Protein AF-0000000075451965 (afdb_homodimer)

Sequence (734 aa):
MNKDIKKIVLTGGPCAGKTTALVKVIDHFSSMGFKVFTIPEVPTLFLQAGMDYLTKNRNFFYEGEKATLEIQLALEDKFMKMAEQVNEPSVIVCDRGAMDISAYMDATMWEDITGLVGTSTQQLIGRYDAVLHLVSAADGAEEFYTTSSNAQRLEQKNEEGLRVARELDKRVVNAWSGHPHLRVINNHQDFDTKLNRVLMEISAVLGLPQPITEERKYIVEVTGSMPATIDSDITQTYLVADPDSEVRLRRRNWSNGKRVNVHTMKKTVEGNKQVETERQVSNALYDSLLSQADPYRHTITKKRRSFIWKGQYFELDTYLNQLQGLVILETKGITSTEDVNFPPFIKVVSDITGDRNYYNYNLALRKMNKDIKKIVLTGGPCAGKTTALVKVIDHFSSMGFKVFTIPEVPTLFLQAGMDYLTKNRNFFYEGEKATLEIQLALEDKFMKMAEQVNEPSVIVCDRGAMDISAYMDATMWEDITGLVGTSTQQLIGRYDAVLHLVSAADGAEEFYTTSSNAQRLEQKNEEGLRVARELDKRVVNAWSGHPHLRVINNHQDFDTKLNRVLMEISAVLGLPQPITEERKYIVEVTGSMPATIDSDITQTYLVADPDSEVRLRRRNWSNGKRVNVHTMKKTVEGNKQVETERQVSNALYDSLLSQADPYRHTITKKRRSFIWKGQYFELDTYLNQLQGLVILETKGITSTEDVNFPPFIKVVSDITGDRNYYNYNLALRK

pLDDT: mean 85.74, std 11.9, range [34.38, 97.62]

Nearest PDB structures (foldseek):
  2ccg-assembly1_B  TM=7.273E-01  e=4.193E-06  Staphylococcus aureus
  5xbh-assembly1_B  TM=6.567E-01  e=1.128E-05  Aquifex aeolicus VF5
  4mqb-assembly1_A  TM=6.350E-01  e=3.032E-05  Staphylococcus aureus subsp. aureus Mu50
  3v9p-assembly3_B-2  TM=5.663E-01  e=1.737E-04  Burkholderia thailandensis E264
  4e5u-assembly1_B  TM=6.532E-01  e=1.781E-03  Pseudomonas aeruginosa PAO1

InterPro domains:
  IPR027417 P-loop containing nucleoside triphosphate hydrolase [G3DSA:3.40.50.300] (5-172)
  IPR027417 P-loop containing nucleoside triphosphate hydrolase [SSF52540] (6-200)
  IPR033469 CYTH-like domain superfamily [SSF55154] (215-365)
  IPR038727 NadR/Ttd14, AAA domain [PF13521] (7-190)
  IPR053227 TRPL channel trafficking regulator [PTHR34932] (2-366)

Solvent-accessible surface area (backbone atoms only — not comparable to full-atom values): 38817 Å² total; per-residue (Å²): 127,86,75,78,65,45,35,35,27,47,36,58,23,65,63,32,52,59,59,33,43,50,52,51,50,46,54,54,42,41,48,73,57,33,45,56,32,41,46,72,44,47,67,61,54,40,37,74,22,54,52,55,92,79,52,85,49,61,64,30,38,50,45,46,52,44,39,41,49,52,49,45,52,48,53,54,52,44,50,51,58,30,49,71,51,48,88,50,59,30,38,36,37,24,43,38,53,74,51,50,61,50,47,78,52,55,71,68,59,43,53,52,43,31,52,74,74,71,53,44,72,71,57,58,53,65,70,43,72,31,36,38,33,28,41,20,20,52,54,83,33,53,89,71,48,61,39,63,60,37,48,86,81,67,24,46,86,41,75,65,12,38,49,49,36,42,51,49,25,50,36,36,54,56,54,43,67,83,37,92,47,57,41,78,43,57,64,47,101,39,67,66,58,36,46,43,49,52,51,34,53,51,27,52,75,70,70,40,86,69,47,73,50,45,77,43,35,26,36,42,44,78,75,55,83,72,74,86,56,43,50,31,44,38,40,38,37,45,32,51,44,38,93,54,35,47,32,37,39,35,40,39,36,35,81,87,70,52,67,49,37,34,43,35,40,37,34,56,45,85,90,76,39,75,46,77,47,40,38,78,48,52,55,52,54,52,51,60,55,53,53,22,47,26,87,61,40,46,71,44,40,32,39,37,38,20,38,71,50,96,90,36,43,36,38,36,36,41,34,38,76,98,45,51,86,46,29,39,37,33,40,45,28,35,47,91,84,51,78,83,75,73,54,89,36,50,43,80,74,43,81,44,59,88,43,64,73,72,33,65,78,53,61,21,48,61,128,126,86,75,78,65,45,35,36,28,47,36,59,23,64,62,30,52,58,59,34,43,50,53,51,50,47,55,54,43,41,48,71,56,33,45,56,32,40,45,71,44,48,66,59,54,40,36,74,21,54,51,55,90,79,53,86,49,63,64,31,37,48,46,47,53,43,40,40,51,52,50,48,52,48,51,53,53,44,51,51,57,30,49,70,50,48,90,50,58,32,38,37,38,25,43,39,50,73,50,51,60,49,47,75,50,55,71,68,59,44,52,51,43,31,51,74,74,69,52,43,71,71,59,58,52,66,70,44,69,32,37,38,34,27,42,19,19,52,55,84,33,54,89,70,48,59,40,63,61,35,48,87,82,68,23,46,85,41,75,64,12,38,50,45,37,41,52,48,26,51,37,36,56,56,54,44,65,84,36,93,48,56,41,78,45,59,63,46,102,38,67,67,57,37,46,45,50,52,54,36,53,51,26,52,76,69,67,41,88,65,51,69,64,40,76,43,36,26,36,43,44,79,76,55,83,72,74,86,57,42,50,31,42,38,41,38,38,47,32,52,45,38,93,56,35,48,34,36,40,36,39,38,37,36,81,85,69,51,66,49,38,35,44,36,40,36,35,56,44,87,91,76,38,76,47,75,46,38,38,77,48,52,55,52,56,52,50,59,55,54,53,22,47,25,87,61,40,45,71,45,41,32,38,35,39,20,37,73,51,96,90,36,42,38,39,35,35,41,34,38,77,96,44,53,86,46,29,38,38,32,40,45,30,35,48,91,84,52,78,81,74,74,54,89,34,49,44,80,74,44,81,44,56,89,43,64,74,71,32,66,78,52,60,20,47,60,128

Secondary structure (DSSP, 8-state):
-----EEEEEEESTTSSHHHHHHHHHHHHHTTT-EEEEE--HHHHHHHTT--TT-S-HHHHHHHHHHHHHHHHHHHHHHHHHHTT-SS-EEEEEES-GGGGGGGS-HHHHHHHHHHHT--HHHHHTT-SEEEEEPPTTTT-GGG---TTTGGGT--SSHHHHHHHHHHHHHHHHHTTT-TTEEEE---SSHHHHHHHHHHHHHHHHT------EEEEEEEEE-S---S-EEEEEEEEEE---TTEEEEEEEEEETTS-EEEEEEEEEEEGGGEEEEEEEE--HHHHHHHGGGB-TTBPPEEEEEEEEEETTEEEEEEEE-GGGTT-EEEEEEEE-TTSPP---TTEEEEEE-TT-GGGSHHHHTB--/-----EEEEEEESTTSSHHHHHHHHHHHHHTTT-EEEEE--HHHHHHHTT--TT-S-HHHHHHHHHHHHHHHHHHHHHHHHHHTT-SS-EEEEEES-HHHHHTTS-HHHHHHHHHHHT--HHHHHTT-SEEEEEPPTTTT-GGG---TTTGGGT--SSHHHHHHHHHHHHHHHHHTTT-TTEEEE---SSHHHHHHHHHHHHHHHHT------EEEEEEEEE-S---S-EEEEEEEEEE---TTEEEEEEEEEETTS-EEEEEEEEEEEGGGEEEEEEEE--HHHHHHHGGGB-TTBPPEEEEEEEEEETTEEEEEEEE-GGGTT-EEEEEEEE-TTSPP---TTEEEEEE-TT-GGGSHHHHTB--

Organism: Prevotella dentalis (strain ATCC 49559 / DSM 3688 / JCM 13448 / NCTC 12043 / ES 2772) (NCBI:txid908937)

Structure (mmCIF, N/CA/C/O backbone):
data_AF-0000000075451965-model_v1
#
loop_
_entity.id
_entity.type
_entity.pdbx_description
1 polymer 'NadR/Ttd14 AAA domain-containing protein'
#
loop_
_atom_site.group_PDB
_atom_site.id
_atom_site.type_symbol
_atom_site.label_atom_id
_atom_site.label_alt_id
_atom_site.label_comp_id
_atom_site.label_asym_id
_atom_site.label_entity_id
_atom_site.label_seq_id
_atom_site.pdbx_PDB_ins_code
_atom_site.Cartn_x
_atom_site.Cartn_y
_atom_site.Cartn_z
_atom_site.occupancy
_atom_site.B_iso_or_equiv
_atom_site.auth_seq_id
_atom_site.auth_comp_id
_atom_site.auth_asym_id
_atom_site.auth_atom_id
_atom_site.pdbx_PDB_model_num
ATOM 1 N N . MET A 1 1 ? 13.492 -32.5 8.336 1 34.38 1 MET A N 1
ATOM 2 C CA . MET A 1 1 ? 13.836 -32.406 6.922 1 34.38 1 MET A CA 1
ATOM 3 C C . MET A 1 1 ? 14.148 -30.969 6.527 1 34.38 1 MET A C 1
ATOM 5 O O . MET A 1 1 ? 13.383 -30.062 6.836 1 34.38 1 MET A O 1
ATOM 9 N N . ASN A 1 2 ? 15.344 -30.562 6.496 1 42.94 2 ASN A N 1
ATOM 10 C CA . ASN A 1 2 ? 15.922 -29.25 6.227 1 42.94 2 ASN A CA 1
ATOM 11 C C . ASN A 1 2 ? 15.195 -28.547 5.086 1 42.94 2 ASN A C 1
ATOM 13 O O . ASN A 1 2 ? 15.32 -28.938 3.924 1 42.94 2 ASN A O 1
ATOM 17 N N . LYS A 1 3 ? 13.945 -28.109 5.262 1 62.62 3 LYS A N 1
ATOM 18 C CA . LYS A 1 3 ? 13.102 -27.547 4.215 1 62.62 3 LYS A CA 1
ATOM 19 C C . LYS A 1 3 ? 13.859 -26.484 3.412 1 62.62 3 LYS A C 1
ATOM 21 O O . LYS A 1 3 ? 14.547 -25.641 3.984 1 62.62 3 LYS A O 1
ATOM 26 N N . ASP A 1 4 ? 14.406 -26.859 2.17 1 80.94 4 ASP A N 1
ATOM 27 C CA . ASP A 1 4 ? 15.188 -26 1.291 1 80.94 4 ASP A CA 1
ATOM 28 C C . ASP A 1 4 ? 14.406 -24.75 0.906 1 80.94 4 ASP A C 1
ATOM 30 O O . ASP A 1 4 ? 13.617 -24.781 -0.041 1 80.94 4 ASP A O 1
ATOM 34 N N . ILE A 1 5 ? 14.438 -23.766 1.801 1 93.44 5 ILE A N 1
ATOM 35 C CA . ILE A 1 5 ? 13.836 -22.469 1.539 1 93.44 5 ILE A CA 1
ATOM 36 C C . ILE A 1 5 ? 14.758 -21.641 0.639 1 93.44 5 ILE A C 1
ATOM 38 O O . ILE A 1 5 ? 15.953 -21.516 0.915 1 93.44 5 ILE A O 1
ATOM 42 N N . LYS A 1 6 ? 14.258 -21.281 -0.49 1 95.12 6 LYS A N 1
ATOM 43 C CA . LYS A 1 6 ? 15.047 -20.469 -1.418 1 95.12 6 LYS A CA 1
ATOM 44 C C . LYS A 1 6 ? 14.695 -18.984 -1.286 1 95.12 6 LYS A C 1
ATOM 46 O O . LYS A 1 6 ? 13.539 -18.641 -1.051 1 95.12 6 LYS A O 1
ATOM 51 N N . LYS A 1 7 ? 15.656 -18.266 -1.329 1 96.44 7 LYS A N 1
ATOM 52 C CA . LYS A 1 7 ? 15.5 -16.812 -1.311 1 96.44 7 LYS A CA 1
ATOM 53 C C . LYS A 1 7 ? 15.953 -16.188 -2.629 1 96.44 7 LYS A C 1
ATOM 55 O O . LYS A 1 7 ? 17.109 -16.359 -3.031 1 96.44 7 LYS A O 1
ATOM 60 N N . ILE A 1 8 ? 15.078 -15.375 -3.287 1 97.06 8 ILE A N 1
ATOM 61 C CA . ILE A 1 8 ? 15.32 -14.844 -4.621 1 97.06 8 ILE A CA 1
ATOM 62 C C . ILE A 1 8 ? 15.078 -13.336 -4.625 1 97.06 8 ILE A C 1
ATOM 64 O O . ILE A 1 8 ? 14.125 -12.852 -4.008 1 97.06 8 ILE A O 1
ATOM 68 N N . VAL A 1 9 ? 15.93 -12.586 -5.305 1 96.5 9 VAL A N 1
ATOM 69 C CA . VAL A 1 9 ? 15.758 -11.148 -5.461 1 96.5 9 VAL A CA 1
ATOM 70 C C . VAL A 1 9 ? 15.227 -10.836 -6.859 1 96.5 9 VAL A C 1
ATOM 72 O O . VAL A 1 9 ? 15.75 -11.344 -7.855 1 96.5 9 VAL A O 1
ATOM 75 N N . LEU A 1 10 ? 14.18 -10.164 -6.871 1 95.38 10 LEU A N 1
ATOM 76 C CA . LEU A 1 10 ? 13.719 -9.547 -8.102 1 95.38 10 LEU A CA 1
ATOM 77 C C . LEU A 1 10 ? 14.078 -8.062 -8.141 1 95.38 10 LEU A C 1
ATOM 79 O O . LEU A 1 10 ? 13.547 -7.273 -7.355 1 95.38 10 LEU A O 1
ATOM 83 N N . THR A 1 11 ? 15.031 -7.703 -8.945 1 93.5 11 THR A N 1
ATOM 84 C CA . THR A 1 11 ? 15.523 -6.332 -8.992 1 93.5 11 THR A CA 1
ATOM 85 C C . THR A 1 11 ? 15.477 -5.789 -10.414 1 93.5 11 THR A C 1
ATOM 87 O O . THR A 1 11 ? 15.031 -6.48 -11.336 1 93.5 11 THR A O 1
ATOM 90 N N . GLY A 1 12 ? 15.773 -4.469 -10.609 1 87.94 12 GLY A N 1
ATOM 91 C CA . GLY A 1 12 ? 15.719 -3.785 -11.891 1 87.94 12 GLY A CA 1
ATOM 92 C C . GLY A 1 12 ? 15.57 -2.281 -11.758 1 87.94 12 GLY A C 1
ATOM 93 O O . GLY A 1 12 ? 15.281 -1.774 -10.672 1 87.94 12 GLY A O 1
ATOM 94 N N . GLY A 1 13 ? 15.836 -1.641 -12.844 1 79.25 13 GLY A N 1
ATOM 95 C CA . GLY A 1 13 ? 15.68 -0.195 -12.867 1 79.25 13 GLY A CA 1
ATOM 96 C C . GLY A 1 13 ? 14.227 0.25 -12.852 1 79.25 13 GLY A C 1
ATOM 97 O O . GLY A 1 13 ? 13.328 -0.563 -12.641 1 79.25 13 GLY A O 1
ATOM 98 N N . PRO A 1 14 ? 14.008 1.551 -12.969 1 76.81 14 PRO A N 1
ATOM 99 C CA . PRO A 1 14 ? 12.641 2.09 -13.016 1 76.81 14 PRO A CA 1
ATOM 100 C C . PRO A 1 14 ? 11.82 1.53 -14.172 1 76.81 14 PRO A C 1
ATOM 102 O O . PRO A 1 14 ? 12.352 1.343 -15.273 1 76.81 14 PRO A O 1
ATOM 105 N N . CYS A 1 15 ? 10.555 1.14 -13.898 1 76.5 15 CYS A N 1
ATOM 106 C CA . CYS A 1 15 ? 9.594 0.706 -14.906 1 76.5 15 CYS A CA 1
ATOM 107 C C . CYS A 1 15 ? 10.039 -0.599 -15.555 1 76.5 15 CYS A C 1
ATOM 109 O O . CYS A 1 15 ? 9.875 -0.786 -16.766 1 76.5 15 CYS A O 1
ATOM 111 N N . ALA A 1 16 ? 10.727 -1.444 -14.828 1 79 16 ALA A N 1
ATOM 112 C CA . ALA A 1 16 ? 11.211 -2.715 -15.359 1 79 16 ALA A CA 1
ATOM 113 C C . ALA A 1 16 ? 10.125 -3.781 -15.32 1 79 16 ALA A C 1
ATOM 115 O O . ALA A 1 16 ? 10.273 -4.855 -15.906 1 79 16 ALA A O 1
ATOM 116 N N . GLY A 1 17 ? 8.992 -3.502 -14.648 1 84.38 17 GLY A N 1
ATOM 117 C CA . GLY A 1 17 ? 7.91 -4.465 -14.555 1 84.38 17 GLY A CA 1
ATOM 118 C C . GLY A 1 17 ? 8.031 -5.383 -13.352 1 84.38 17 GLY A C 1
ATOM 119 O O . GLY A 1 17 ? 7.434 -6.461 -13.328 1 84.38 17 GLY A O 1
ATOM 120 N N . LYS A 1 18 ? 8.758 -5.043 -12.359 1 87.44 18 LYS A N 1
ATOM 121 C CA . LYS A 1 18 ? 9.039 -5.859 -11.18 1 87.44 18 LYS A CA 1
ATOM 122 C C . LYS A 1 18 ? 7.754 -6.191 -10.422 1 87.44 18 LYS A C 1
ATOM 124 O O . LYS A 1 18 ? 7.539 -7.34 -10.031 1 87.44 18 LYS A O 1
ATOM 129 N N . THR A 1 19 ? 6.969 -5.172 -10.164 1 86.5 19 THR A N 1
ATOM 130 C CA . THR A 1 19 ? 5.758 -5.363 -9.367 1 86.5 19 THR A CA 1
ATOM 131 C C . THR A 1 19 ? 4.809 -6.34 -10.055 1 86.5 19 THR A C 1
ATOM 133 O O . THR A 1 19 ? 4.191 -7.18 -9.398 1 86.5 19 THR A O 1
ATOM 136 N N . THR A 1 20 ? 4.68 -6.211 -11.359 1 87.75 20 THR A N 1
ATOM 137 C CA . THR A 1 20 ? 3.867 -7.152 -12.117 1 87.75 20 THR A CA 1
ATOM 138 C C . THR A 1 20 ? 4.453 -8.555 -12.039 1 87.75 20 THR A C 1
ATOM 140 O O . THR A 1 20 ? 3.717 -9.531 -11.859 1 87.75 20 THR A O 1
ATOM 143 N N . ALA A 1 21 ? 5.734 -8.609 -12.211 1 90.31 21 ALA A N 1
ATOM 144 C CA . ALA A 1 21 ? 6.418 -9.898 -12.117 1 90.31 21 ALA A CA 1
ATOM 145 C C . ALA A 1 21 ? 6.164 -10.555 -10.766 1 90.31 21 ALA A C 1
ATOM 147 O O . ALA A 1 21 ? 5.918 -11.758 -10.688 1 90.31 21 ALA A O 1
ATOM 148 N N . LEU A 1 22 ? 6.176 -9.773 -9.75 1 92.44 22 LEU A N 1
ATOM 149 C CA . LEU A 1 22 ? 5.98 -10.281 -8.398 1 92.44 22 LEU A CA 1
ATOM 150 C C . LEU A 1 22 ? 4.594 -10.898 -8.242 1 92.44 22 LEU A C 1
ATOM 152 O O . LEU A 1 22 ? 4.441 -11.961 -7.625 1 92.44 22 LEU A O 1
ATOM 156 N N . VAL A 1 23 ? 3.619 -10.281 -8.766 1 90.75 23 VAL A N 1
ATOM 157 C CA . VAL A 1 23 ? 2.254 -10.789 -8.703 1 90.75 23 VAL A CA 1
ATOM 158 C C . VAL A 1 23 ? 2.18 -12.148 -9.406 1 90.75 23 VAL A C 1
ATOM 160 O O . VAL A 1 23 ? 1.584 -13.094 -8.883 1 90.75 23 VAL A O 1
ATOM 163 N N . LYS A 1 24 ? 2.744 -12.219 -10.562 1 90.5 24 LYS A N 1
ATOM 164 C CA . LYS A 1 24 ? 2.736 -13.461 -11.328 1 90.5 24 LYS A CA 1
ATOM 165 C C . LYS A 1 24 ? 3.467 -14.57 -10.57 1 90.5 24 LYS A C 1
ATOM 167 O O . LYS A 1 24 ? 3.055 -15.734 -10.617 1 90.5 24 LYS A O 1
ATOM 172 N N . VAL A 1 25 ? 4.566 -14.188 -9.984 1 92 25 VAL A N 1
ATOM 173 C CA . VAL A 1 25 ? 5.344 -15.141 -9.195 1 92 25 VAL A CA 1
ATOM 174 C C . VAL A 1 25 ? 4.48 -15.695 -8.062 1 92 25 VAL A C 1
ATOM 176 O O . VAL A 1 25 ? 4.43 -16.906 -7.852 1 92 25 VAL A O 1
ATOM 179 N N . ILE A 1 26 ? 3.812 -14.844 -7.336 1 91.75 26 ILE A N 1
ATOM 180 C CA . ILE A 1 26 ? 2.955 -15.258 -6.23 1 91.75 26 ILE A CA 1
ATOM 181 C C . ILE A 1 26 ? 1.875 -16.203 -6.742 1 91.75 26 ILE A C 1
ATOM 183 O O . ILE A 1 26 ? 1.692 -17.297 -6.203 1 91.75 26 ILE A O 1
ATOM 187 N N . ASP A 1 27 ? 1.244 -15.836 -7.797 1 88.5 27 ASP A N 1
ATOM 188 C CA . ASP A 1 27 ? 0.144 -16.625 -8.352 1 88.5 27 ASP A CA 1
ATOM 189 C C . ASP A 1 27 ? 0.622 -18 -8.797 1 88.5 27 ASP A C 1
ATOM 191 O O . ASP A 1 27 ? 0.005 -19.016 -8.461 1 88.5 27 ASP A O 1
ATOM 195 N N . HIS A 1 28 ? 1.66 -18.016 -9.508 1 87.94 28 HIS A N 1
ATOM 196 C CA . HIS A 1 28 ? 2.168 -19.25 -10.125 1 87.94 28 HIS A CA 1
ATOM 197 C C . HIS A 1 28 ? 2.637 -20.234 -9.07 1 87.94 28 HIS A C 1
ATOM 199 O O . HIS A 1 28 ? 2.182 -21.391 -9.047 1 87.94 28 HIS A O 1
ATOM 205 N N . PHE A 1 29 ? 3.428 -19.859 -8.211 1 89.88 29 PHE A N 1
ATOM 206 C CA . PHE A 1 29 ? 4.055 -20.797 -7.297 1 89.88 29 PHE A CA 1
ATOM 207 C C . PHE A 1 29 ? 3.119 -21.141 -6.148 1 89.88 29 PHE A C 1
ATOM 209 O O . PHE A 1 29 ? 3.162 -22.25 -5.617 1 89.88 29 PHE A O 1
ATOM 216 N N . SER A 1 30 ? 2.297 -20.141 -5.734 1 88.81 30 SER A N 1
ATOM 217 C CA . SER A 1 30 ? 1.262 -20.516 -4.781 1 88.81 30 SER A CA 1
ATOM 218 C C . SER A 1 30 ? 0.349 -21.594 -5.352 1 88.81 30 SER A C 1
ATOM 220 O O . SER A 1 30 ? -0.082 -22.5 -4.629 1 88.81 30 SER A O 1
ATOM 222 N N . SER A 1 31 ? 0.056 -21.531 -6.633 1 85.5 31 SER A N 1
ATOM 223 C CA . SER A 1 31 ? -0.784 -22.516 -7.305 1 85.5 31 SER A CA 1
ATOM 224 C C . SER A 1 31 ? -0.086 -23.875 -7.395 1 85.5 31 SER A C 1
ATOM 226 O O . SER A 1 31 ? -0.725 -24.891 -7.672 1 85.5 31 SER A O 1
ATOM 228 N N . MET A 1 32 ? 1.221 -23.938 -7.148 1 84.12 32 MET A N 1
ATOM 229 C CA . MET A 1 32 ? 1.993 -25.172 -7.164 1 84.12 32 MET A CA 1
ATOM 230 C C . MET A 1 32 ? 2.176 -25.719 -5.75 1 84.12 32 MET A C 1
ATOM 232 O O . MET A 1 32 ? 2.896 -26.688 -5.543 1 84.12 32 MET A O 1
ATOM 236 N N . GLY A 1 33 ? 1.602 -25 -4.754 1 86.19 33 GLY A N 1
ATOM 237 C CA . GLY A 1 33 ? 1.624 -25.5 -3.389 1 86.19 33 GLY A CA 1
ATOM 238 C C . GLY A 1 33 ? 2.717 -24.875 -2.541 1 86.19 33 GLY A C 1
ATOM 239 O O . GLY A 1 33 ? 2.896 -25.25 -1.38 1 86.19 33 GLY A O 1
ATOM 240 N N . PHE A 1 34 ? 3.445 -23.922 -3.113 1 90.12 34 PHE A N 1
ATOM 241 C CA . PHE A 1 34 ? 4.477 -23.25 -2.334 1 90.12 34 PHE A CA 1
ATOM 242 C C . PHE A 1 34 ? 3.861 -22.203 -1.416 1 90.12 34 PHE A C 1
ATOM 244 O O . PHE A 1 34 ? 2.887 -21.547 -1.783 1 90.12 34 PHE A O 1
ATOM 251 N N . LYS A 1 35 ? 4.441 -22.094 -0.244 1 92.81 35 LYS A N 1
ATOM 252 C CA . LYS A 1 35 ? 4.258 -20.859 0.513 1 92.81 35 LYS A CA 1
ATOM 253 C C . LYS A 1 35 ? 5.172 -19.766 -0.006 1 92.81 35 LYS A C 1
ATOM 255 O O . LYS A 1 35 ? 6.398 -19.875 0.073 1 92.81 35 LYS A O 1
ATOM 260 N N . VAL A 1 36 ? 4.566 -18.766 -0.551 1 94 36 VAL A N 1
ATOM 261 C CA . VAL A 1 36 ? 5.355 -17.688 -1.131 1 94 36 VAL A CA 1
ATOM 262 C C . VAL A 1 36 ? 5.328 -16.469 -0.204 1 94 36 VAL A C 1
ATOM 264 O O . VAL A 1 36 ? 4.254 -15.938 0.095 1 94 36 VAL A O 1
ATOM 267 N N . PHE A 1 37 ? 6.504 -16.062 0.302 1 95.75 37 PHE A N 1
ATOM 268 C CA . PHE A 1 37 ? 6.664 -14.812 1.021 1 95.75 37 PHE A CA 1
ATOM 269 C C . PHE A 1 37 ? 7.238 -13.734 0.108 1 95.75 37 PHE A C 1
ATOM 271 O O . PHE A 1 37 ? 8.125 -14.008 -0.701 1 95.75 37 PHE A O 1
ATOM 278 N N . THR A 1 38 ? 6.738 -12.57 0.254 1 95.38 38 THR A N 1
ATOM 279 C CA . THR A 1 38 ? 7.242 -11.461 -0.544 1 95.38 38 THR A CA 1
ATOM 280 C C . THR A 1 38 ? 7.684 -10.305 0.353 1 95.38 38 THR A C 1
ATOM 282 O O . THR A 1 38 ? 6.855 -9.688 1.026 1 95.38 38 THR A O 1
ATOM 285 N N . ILE A 1 39 ? 8.938 -10.062 0.362 1 96 39 ILE A N 1
ATOM 286 C CA . ILE A 1 39 ? 9.453 -8.914 1.105 1 96 39 ILE A CA 1
ATOM 287 C C . ILE A 1 39 ? 9.266 -7.641 0.282 1 96 39 ILE A C 1
ATOM 289 O O . ILE A 1 39 ? 9.75 -7.551 -0.848 1 96 39 ILE A O 1
ATOM 293 N N . PRO A 1 40 ? 8.594 -6.664 0.834 1 94 40 PRO A N 1
ATOM 294 C CA . PRO A 1 40 ? 8.359 -5.441 0.063 1 94 40 PRO A CA 1
ATOM 295 C C . PRO A 1 40 ? 9.625 -4.613 -0.131 1 94 40 PRO A C 1
ATOM 297 O O . PRO A 1 40 ? 10.617 -4.824 0.575 1 94 40 PRO A O 1
ATOM 300 N N . GLU A 1 41 ? 9.477 -3.688 -1.104 1 92.75 41 GLU A N 1
ATOM 301 C CA . GLU A 1 41 ? 10.57 -2.748 -1.336 1 92.75 41 GLU A CA 1
ATOM 302 C C . GLU A 1 41 ? 10.734 -1.788 -0.16 1 92.75 41 GLU A C 1
ATOM 304 O O . GLU A 1 41 ? 9.906 -0.896 0.039 1 92.75 41 GLU A O 1
ATOM 309 N N . VAL A 1 42 ? 11.82 -1.899 0.541 1 94.81 42 VAL A N 1
ATOM 310 C CA . VAL A 1 42 ? 12.008 -1.178 1.796 1 94.81 42 VAL A CA 1
ATOM 311 C C . VAL A 1 42 ? 12.195 0.311 1.514 1 94.81 42 VAL A C 1
ATOM 313 O O . VAL A 1 42 ? 11.594 1.155 2.188 1 94.81 42 VAL A O 1
ATOM 316 N N . PRO A 1 43 ? 12.953 0.693 0.478 1 91.88 43 PRO A N 1
ATOM 317 C CA . PRO A 1 43 ? 13.07 2.125 0.196 1 91.88 43 PRO A CA 1
ATOM 318 C C . PRO A 1 43 ? 11.719 2.795 -0.051 1 91.88 43 PRO A C 1
ATOM 320 O O . PRO A 1 43 ? 11.508 3.932 0.373 1 91.88 43 PRO A O 1
ATOM 323 N N . THR A 1 44 ? 10.844 2.102 -0.743 1 88.88 44 THR A N 1
ATOM 324 C CA . THR A 1 44 ? 9.508 2.643 -0.98 1 88.88 44 THR A CA 1
ATOM 325 C C . THR A 1 44 ? 8.742 2.787 0.331 1 88.88 44 THR A C 1
ATOM 327 O O . THR A 1 44 ? 8.055 3.785 0.547 1 88.88 44 THR A O 1
ATOM 330 N N . LEU A 1 45 ? 8.867 1.797 1.123 1 92.62 45 LEU A N 1
ATOM 331 C CA . LEU A 1 45 ? 8.266 1.857 2.451 1 92.62 45 LEU A CA 1
ATOM 332 C C . LEU A 1 45 ? 8.766 3.078 3.219 1 92.62 45 LEU A C 1
ATOM 334 O O . LEU A 1 45 ? 7.965 3.809 3.812 1 92.62 45 LEU A O 1
ATOM 338 N N . PHE A 1 46 ? 10.023 3.34 3.193 1 93.81 46 PHE A N 1
ATOM 339 C CA . PHE A 1 46 ? 10.625 4.461 3.908 1 93.81 46 PHE A CA 1
ATOM 340 C C . PHE A 1 46 ? 10.188 5.789 3.305 1 93.81 46 PHE A C 1
ATOM 342 O O . PHE A 1 46 ? 9.93 6.75 4.031 1 93.81 46 PHE A O 1
ATOM 349 N N . LEU A 1 47 ? 10.094 5.789 2.006 1 89.62 47 LEU A N 1
ATOM 350 C CA . LEU A 1 47 ? 9.633 6.996 1.33 1 89.62 47 LEU A CA 1
ATOM 351 C C . LEU A 1 47 ? 8.227 7.375 1.789 1 89.62 47 LEU A C 1
ATOM 353 O O . LEU A 1 47 ? 7.965 8.539 2.1 1 89.62 47 LEU A O 1
ATOM 357 N N . GLN A 1 48 ? 7.426 6.441 1.858 1 87.62 48 GLN A N 1
ATOM 358 C CA . GLN A 1 48 ? 6.043 6.672 2.273 1 87.62 48 GLN A CA 1
ATOM 359 C C . GLN A 1 48 ? 5.973 7.074 3.744 1 87.62 48 GLN A C 1
ATOM 361 O O . GLN A 1 48 ? 5.055 7.785 4.152 1 87.62 48 GLN A O 1
ATOM 366 N N . ALA A 1 49 ? 6.977 6.66 4.441 1 92.44 49 ALA A N 1
ATOM 367 C CA . ALA A 1 49 ? 7.008 6.922 5.879 1 92.44 49 ALA A CA 1
ATOM 368 C C . ALA A 1 49 ? 7.641 8.273 6.176 1 92.44 49 ALA A C 1
ATOM 370 O O . ALA A 1 49 ? 7.734 8.688 7.336 1 92.44 49 ALA A O 1
ATOM 371 N N . GLY A 1 50 ? 8.188 9.008 5.145 1 90.06 50 GLY A N 1
ATOM 372 C CA . GLY A 1 50 ? 8.688 10.359 5.363 1 90.06 50 GLY A CA 1
ATOM 373 C C . GLY A 1 50 ? 10.164 10.508 5.035 1 90.06 50 GLY A C 1
ATOM 374 O O . GLY A 1 50 ? 10.727 11.586 5.18 1 90.06 50 GLY A O 1
ATOM 375 N N . MET A 1 51 ? 10.781 9.398 4.582 1 91.38 51 MET A N 1
ATOM 376 C CA . MET A 1 51 ? 12.164 9.484 4.141 1 91.38 51 MET A CA 1
ATOM 377 C C . MET A 1 51 ? 12.273 10.273 2.838 1 91.38 51 MET A C 1
ATOM 379 O O . MET A 1 51 ? 11.398 10.188 1.979 1 91.38 51 MET A O 1
ATOM 383 N N . ASP A 1 52 ? 13.328 11.062 2.766 1 88.19 52 ASP A N 1
ATOM 384 C CA . ASP A 1 52 ? 13.672 11.805 1.555 1 88.19 52 ASP A CA 1
ATOM 385 C C . ASP A 1 52 ? 15.094 11.469 1.098 1 88.19 52 ASP A C 1
ATOM 387 O O . ASP A 1 52 ? 16.062 12.008 1.636 1 88.19 52 ASP A O 1
ATOM 391 N N . TYR A 1 53 ? 15.18 10.742 0.025 1 86.12 53 TYR A N 1
ATOM 392 C CA . TYR A 1 53 ? 16.484 10.289 -0.438 1 86.12 53 TYR A CA 1
ATOM 393 C C . TYR A 1 53 ? 17.172 11.359 -1.288 1 86.12 53 TYR A C 1
ATOM 395 O O . TYR A 1 53 ? 18.328 11.203 -1.685 1 86.12 53 TYR A O 1
ATOM 403 N N . LEU A 1 54 ? 16.5 12.391 -1.535 1 81.06 54 LEU A N 1
ATOM 404 C CA . LEU A 1 54 ? 17.078 13.492 -2.297 1 81.06 54 LEU A CA 1
ATOM 405 C C . LEU A 1 54 ? 17.5 14.633 -1.372 1 81.06 54 LEU A C 1
ATOM 407 O O . LEU A 1 54 ? 17.891 15.703 -1.838 1 81.06 54 LEU A O 1
ATOM 411 N N . THR A 1 55 ? 17.453 14.414 -0.164 1 86.44 55 THR A N 1
ATOM 412 C CA . THR A 1 55 ? 17.766 15.43 0.833 1 86.44 55 THR A CA 1
ATOM 413 C C . THR A 1 55 ? 19.219 15.898 0.673 1 86.44 55 THR A C 1
ATOM 415 O O . THR A 1 55 ? 20.078 15.125 0.268 1 86.44 55 THR A O 1
ATOM 418 N N . LYS A 1 56 ? 19.406 17.172 0.968 1 86.94 56 LYS A N 1
ATOM 419 C CA . LYS A 1 56 ? 20.766 17.734 0.994 1 86.94 56 LYS A CA 1
ATOM 420 C C . LYS A 1 56 ? 21.406 17.531 2.359 1 86.94 56 LYS A C 1
ATOM 422 O O . LYS A 1 56 ? 22.609 17.781 2.525 1 86.94 56 LYS A O 1
ATOM 427 N N . ASN A 1 57 ? 20.609 17.141 3.309 1 91.31 57 ASN A N 1
ATOM 428 C CA . ASN A 1 57 ? 21.125 16.828 4.641 1 91.31 57 ASN A CA 1
ATOM 429 C C . ASN A 1 57 ? 21.875 15.5 4.648 1 91.31 57 ASN A C 1
ATOM 431 O O . ASN A 1 57 ? 21.25 14.43 4.676 1 91.31 57 ASN A O 1
ATOM 435 N N . ARG A 1 58 ? 23.156 15.516 4.707 1 89.06 58 ARG A N 1
ATOM 436 C CA . ARG A 1 58 ? 24.016 14.336 4.578 1 89.06 58 ARG A CA 1
ATOM 437 C C . ARG A 1 58 ? 23.75 13.352 5.715 1 89.06 58 ARG A C 1
ATOM 439 O O . ARG A 1 58 ? 23.703 12.141 5.496 1 89.06 58 ARG A O 1
ATOM 446 N N . ASN A 1 59 ? 23.609 13.93 6.91 1 92.69 59 ASN A N 1
ATOM 447 C CA . ASN A 1 59 ? 23.391 13.055 8.062 1 92.69 59 ASN A CA 1
ATOM 448 C C . ASN A 1 59 ? 22.062 12.328 7.961 1 92.69 59 ASN A C 1
ATOM 450 O O . ASN A 1 59 ? 21.969 11.141 8.273 1 92.69 59 ASN A O 1
ATOM 454 N N . PHE A 1 60 ? 21.062 13.133 7.547 1 93.38 60 PHE A N 1
ATOM 455 C CA . PHE A 1 60 ? 19.75 12.523 7.363 1 93.38 60 PHE A CA 1
ATOM 456 C C . PHE A 1 60 ? 19.797 11.453 6.281 1 93.38 60 PHE A C 1
ATOM 458 O O . PHE A 1 60 ? 19.25 10.367 6.449 1 93.38 60 PHE A O 1
ATOM 465 N N . PHE A 1 61 ? 20.469 11.742 5.25 1 92 61 PHE A N 1
ATOM 466 C CA . PHE A 1 61 ? 20.625 10.789 4.156 1 92 61 PHE A CA 1
ATOM 467 C C . PHE A 1 61 ? 21.344 9.531 4.629 1 92 61 PHE A C 1
ATOM 469 O O . PHE A 1 61 ? 20.891 8.414 4.355 1 92 61 PHE A O 1
ATOM 476 N N . TYR A 1 62 ? 22.359 9.695 5.32 1 92.19 62 TYR A N 1
ATOM 477 C CA . TYR A 1 62 ? 23.188 8.602 5.805 1 92.19 62 TYR A CA 1
ATOM 478 C C . TYR A 1 62 ? 22.406 7.703 6.758 1 92.19 62 TYR A C 1
ATOM 480 O O . TYR A 1 62 ? 22.422 6.477 6.613 1 92.19 62 TYR A O 1
ATOM 488 N N . GLU A 1 63 ? 21.719 8.258 7.707 1 94.38 63 GLU A N 1
ATOM 489 C CA . GLU A 1 63 ? 20.922 7.496 8.656 1 94.38 63 GLU A CA 1
ATOM 490 C C . GLU A 1 63 ? 19.781 6.754 7.949 1 94.38 63 GLU A C 1
ATOM 492 O O . GLU A 1 63 ? 19.453 5.625 8.32 1 94.38 63 GLU A O 1
ATOM 497 N N . GLY A 1 64 ? 19.219 7.457 7 1 94.75 64 GLY A N 1
ATOM 498 C CA . GLY A 1 64 ? 18.141 6.84 6.23 1 94.75 64 GLY A CA 1
ATOM 499 C C . GLY A 1 64 ? 18.594 5.621 5.449 1 94.75 64 GLY A C 1
ATOM 500 O O . GLY A 1 64 ? 17.938 4.582 5.469 1 94.75 64 GLY A O 1
ATOM 501 N N . GLU A 1 65 ? 19.719 5.762 4.812 1 94.12 65 GLU A N 1
ATOM 502 C CA . GLU A 1 65 ? 20.25 4.652 4.031 1 94.12 65 GLU A CA 1
ATOM 503 C C . GLU A 1 65 ? 20.656 3.486 4.93 1 94.12 65 GLU A C 1
ATOM 505 O O . GLU A 1 65 ? 20.391 2.326 4.609 1 94.12 65 GLU A O 1
ATOM 510 N N . LYS A 1 66 ? 21.312 3.826 5.98 1 95.69 66 LYS A N 1
ATOM 511 C CA . LYS A 1 66 ? 21.688 2.799 6.949 1 95.69 66 LYS A CA 1
ATOM 512 C C . LYS A 1 66 ? 20.469 2.062 7.477 1 95.69 66 LYS A C 1
ATOM 514 O O . LYS A 1 66 ? 20.453 0.831 7.527 1 95.69 66 LYS A O 1
ATOM 519 N N . ALA A 1 67 ? 19.5 2.826 7.828 1 96.94 67 ALA A N 1
ATOM 520 C CA . ALA A 1 67 ? 18.25 2.25 8.344 1 96.94 67 ALA A CA 1
ATOM 521 C C . ALA A 1 67 ? 17.594 1.364 7.289 1 96.94 67 ALA A C 1
ATOM 523 O O . ALA A 1 67 ? 17.047 0.304 7.613 1 96.94 67 ALA A O 1
ATOM 524 N N . THR A 1 68 ? 17.594 1.812 6.078 1 96.25 68 THR A N 1
ATOM 525 C CA . THR A 1 68 ? 17.016 1.05 4.984 1 96.25 68 THR A CA 1
ATOM 526 C C . THR A 1 68 ? 17.656 -0.325 4.871 1 96.25 68 THR A C 1
ATOM 528 O O . THR A 1 68 ? 16.969 -1.341 4.773 1 96.25 68 THR A O 1
ATOM 531 N N . LEU A 1 69 ? 18.969 -0.374 4.902 1 96.81 69 LEU A N 1
ATOM 532 C CA . LEU A 1 69 ? 19.688 -1.637 4.812 1 96.81 69 LEU A CA 1
ATOM 533 C C . LEU A 1 69 ? 19.375 -2.527 6.008 1 96.81 69 LEU A C 1
ATOM 535 O O . LEU A 1 69 ? 19.109 -3.719 5.848 1 96.81 69 LEU A O 1
ATOM 539 N N . GLU A 1 70 ? 19.359 -1.929 7.176 1 97.56 70 GLU A N 1
ATOM 540 C CA . GLU A 1 70 ? 19.109 -2.693 8.391 1 97.56 70 GLU A CA 1
ATOM 541 C C . GLU A 1 70 ? 17.719 -3.328 8.375 1 97.56 70 GLU A C 1
ATOM 543 O O . GLU A 1 70 ? 17.562 -4.488 8.75 1 97.56 70 GLU A O 1
ATOM 548 N N . ILE A 1 71 ? 16.797 -2.574 7.961 1 97.62 71 ILE A N 1
ATOM 549 C CA . ILE A 1 71 ? 15.43 -3.076 7.945 1 97.62 71 ILE A CA 1
ATOM 550 C C . ILE A 1 71 ? 15.273 -4.129 6.852 1 97.62 71 ILE A C 1
ATOM 552 O O . ILE A 1 71 ? 14.57 -5.125 7.031 1 97.62 71 ILE A O 1
ATOM 556 N N . GLN A 1 72 ? 15.914 -3.904 5.703 1 97.56 72 GLN A N 1
ATOM 557 C CA . GLN A 1 72 ? 15.914 -4.91 4.648 1 97.56 72 GLN A CA 1
ATOM 558 C C . GLN A 1 72 ? 16.406 -6.258 5.172 1 97.56 72 GLN A C 1
ATOM 560 O O . GLN A 1 72 ? 15.734 -7.277 4.996 1 97.56 72 GLN A O 1
ATOM 565 N N . LEU A 1 73 ? 17.531 -6.242 5.828 1 97.56 73 LEU A N 1
ATOM 566 C CA . LEU A 1 73 ? 18.125 -7.465 6.355 1 97.56 73 LEU A CA 1
ATOM 567 C C . LEU A 1 73 ? 17.234 -8.078 7.434 1 97.56 73 LEU A C 1
ATOM 569 O O . LEU A 1 73 ? 17.062 -9.297 7.469 1 97.56 73 LEU A O 1
ATOM 573 N N . ALA A 1 74 ? 16.703 -7.215 8.25 1 97.19 74 ALA A N 1
ATOM 574 C CA . ALA A 1 74 ? 15.859 -7.699 9.336 1 97.19 74 ALA A CA 1
ATOM 575 C C . ALA A 1 74 ? 14.617 -8.406 8.797 1 97.19 74 ALA A C 1
ATOM 577 O O . ALA A 1 74 ? 14.258 -9.484 9.266 1 97.19 74 ALA A O 1
ATOM 578 N N . LEU A 1 75 ? 13.969 -7.793 7.875 1 97.62 75 LEU A N 1
ATOM 579 C CA . LEU A 1 75 ? 12.781 -8.398 7.277 1 97.62 75 LEU A CA 1
ATOM 580 C C . LEU A 1 75 ? 13.117 -9.75 6.66 1 97.62 75 LEU A C 1
ATOM 582 O O . LEU A 1 75 ? 12.414 -10.742 6.898 1 97.62 75 LEU A O 1
ATOM 586 N N . GLU A 1 76 ? 14.172 -9.797 5.887 1 97.12 76 GLU A N 1
ATOM 587 C CA . GLU A 1 76 ? 14.562 -11.055 5.246 1 97.12 76 GLU A CA 1
ATOM 588 C C . GLU A 1 76 ? 14.812 -12.148 6.281 1 97.12 76 GLU A C 1
ATOM 590 O O . GLU A 1 76 ? 14.359 -13.281 6.113 1 97.12 76 GLU A O 1
ATOM 595 N N . ASP A 1 77 ? 15.516 -11.773 7.34 1 97 77 ASP A N 1
ATOM 596 C CA . ASP A 1 77 ? 15.836 -12.75 8.375 1 97 77 ASP A CA 1
ATOM 597 C C . ASP A 1 77 ? 14.57 -13.234 9.078 1 97 77 ASP A C 1
ATOM 599 O O . ASP A 1 77 ? 14.43 -14.43 9.367 1 97 77 ASP A O 1
ATOM 603 N N . LYS A 1 78 ? 13.703 -12.32 9.391 1 97.19 78 LYS A N 1
ATOM 604 C CA . LYS A 1 78 ? 12.477 -12.695 10.086 1 97.19 78 LYS A CA 1
ATOM 605 C C . LYS A 1 78 ? 11.617 -13.617 9.227 1 97.19 78 LYS A C 1
ATOM 607 O O . LYS A 1 78 ? 11.078 -14.609 9.711 1 97.19 78 LYS A O 1
ATOM 612 N N . PHE A 1 79 ? 11.492 -13.312 8.016 1 96.56 79 PHE A N 1
ATOM 613 C CA . PHE A 1 79 ? 10.648 -14.117 7.152 1 96.56 79 PHE A CA 1
ATOM 614 C C . PHE A 1 79 ? 11.297 -15.461 6.859 1 96.56 79 PHE A C 1
ATOM 616 O O . PHE A 1 79 ? 10.609 -16.469 6.645 1 96.56 79 PHE A O 1
ATOM 623 N N . MET A 1 80 ? 12.633 -15.508 6.809 1 96.25 80 MET A N 1
ATOM 624 C CA . MET A 1 80 ? 13.312 -16.797 6.715 1 96.25 80 MET A CA 1
ATOM 625 C C . MET A 1 80 ? 12.953 -17.688 7.902 1 96.25 80 MET A C 1
ATOM 627 O O . MET A 1 80 ? 12.68 -18.875 7.73 1 96.25 80 MET A O 1
ATOM 631 N N . LYS A 1 81 ? 12.992 -17.125 9.078 1 95.5 81 LYS A N 1
ATOM 632 C CA . LYS A 1 81 ? 12.641 -17.859 10.281 1 95.5 81 LYS A CA 1
ATOM 633 C C . LYS A 1 81 ? 11.195 -18.344 10.227 1 95.5 81 LYS A C 1
ATOM 635 O O . LYS A 1 81 ? 10.883 -19.453 10.656 1 95.5 81 LYS A O 1
ATOM 640 N N . MET A 1 82 ? 10.352 -17.516 9.758 1 95.12 82 MET A N 1
ATOM 641 C CA . MET A 1 82 ? 8.953 -17.891 9.617 1 95.12 82 MET A CA 1
ATOM 642 C C . MET A 1 82 ? 8.789 -19.016 8.609 1 95.12 82 MET A C 1
ATOM 644 O O . MET A 1 82 ? 8.023 -19.953 8.836 1 95.12 82 MET A O 1
ATOM 648 N N . ALA A 1 83 ? 9.484 -18.891 7.5 1 95 83 ALA A N 1
ATOM 649 C CA . ALA A 1 83 ? 9.414 -19.906 6.457 1 95 83 ALA A CA 1
ATOM 650 C C . ALA A 1 83 ? 9.852 -21.266 6.984 1 95 83 ALA A C 1
ATOM 652 O O . ALA A 1 83 ? 9.336 -22.312 6.555 1 95 83 ALA A O 1
ATOM 653 N N . GLU A 1 84 ? 10.75 -21.281 7.926 1 94.88 84 GLU A N 1
ATOM 654 C CA . GLU A 1 84 ? 11.258 -22.516 8.523 1 94.88 84 GLU A CA 1
ATOM 655 C C . GLU A 1 84 ? 10.164 -23.234 9.305 1 94.88 84 GLU A C 1
ATOM 657 O O . GLU A 1 84 ? 10.289 -24.422 9.602 1 94.88 84 GLU A O 1
ATOM 662 N N . GLN A 1 85 ? 9.109 -22.5 9.648 1 93.69 85 GLN A N 1
ATOM 663 C CA . GLN A 1 85 ? 8.078 -23.062 10.516 1 93.69 85 GLN A CA 1
ATOM 664 C C . GLN A 1 85 ? 6.945 -23.672 9.688 1 93.69 85 GLN A C 1
ATOM 666 O O . GLN A 1 85 ? 6.059 -24.328 10.242 1 93.69 85 GLN A O 1
ATOM 671 N N . VAL A 1 86 ? 6.934 -23.406 8.422 1 91.44 86 VAL A N 1
ATOM 672 C CA . VAL A 1 86 ? 5.824 -23.891 7.605 1 91.44 86 VAL A CA 1
ATOM 673 C C . VAL A 1 86 ? 6.152 -25.281 7.062 1 91.44 86 VAL A C 1
ATOM 675 O O . VAL A 1 86 ? 7.324 -25.625 6.902 1 91.44 86 VAL A O 1
ATOM 678 N N . ASN A 1 87 ? 5.086 -26.031 6.781 1 87.44 87 ASN A N 1
ATOM 679 C CA . ASN A 1 87 ? 5.246 -27.391 6.305 1 87.44 87 ASN A CA 1
ATOM 680 C C . ASN A 1 87 ? 5.363 -27.453 4.785 1 87.44 87 ASN A C 1
ATOM 682 O O . ASN A 1 87 ? 5.973 -28.375 4.238 1 87.44 87 ASN A O 1
ATOM 686 N N . GLU A 1 88 ? 4.848 -26.531 4.09 1 88 88 GLU A N 1
ATOM 687 C CA . GLU A 1 88 ? 4.91 -26.453 2.633 1 88 88 GLU A CA 1
ATOM 688 C C . GLU A 1 88 ? 6.285 -25.984 2.164 1 88 88 GLU A C 1
ATOM 690 O O . GLU A 1 88 ? 6.992 -25.281 2.896 1 88 88 GLU A O 1
ATOM 695 N N . PRO A 1 89 ? 6.707 -26.516 0.91 1 90.12 89 PRO A N 1
ATOM 696 C CA . PRO A 1 89 ? 7.867 -25.828 0.343 1 90.12 89 PRO A CA 1
ATOM 697 C C . PRO A 1 89 ? 7.664 -24.312 0.25 1 90.12 89 PRO A C 1
ATOM 699 O O . PRO A 1 89 ? 6.562 -23.859 -0.059 1 90.12 89 PRO A O 1
ATOM 702 N N . SER A 1 90 ? 8.75 -23.594 0.619 1 93.19 90 SER A N 1
ATOM 703 C CA . SER A 1 90 ? 8.586 -22.156 0.718 1 93.19 90 SER A CA 1
ATOM 704 C C . SER A 1 90 ? 9.625 -21.422 -0.131 1 93.19 90 SER A C 1
ATOM 706 O O . SER A 1 90 ? 10.719 -21.922 -0.353 1 93.19 90 SER A O 1
ATOM 708 N N . VAL A 1 91 ? 9.242 -20.328 -0.637 1 95.38 91 VAL A N 1
ATOM 709 C CA . VAL A 1 91 ? 10.156 -19.438 -1.344 1 95.38 91 VAL A CA 1
ATOM 710 C C . VAL A 1 91 ? 9.93 -18 -0.875 1 95.38 91 VAL A C 1
ATOM 712 O O . VAL A 1 91 ? 8.797 -17.594 -0.616 1 95.38 91 VAL A O 1
ATOM 715 N N . ILE A 1 92 ? 11.016 -17.281 -0.665 1 97.06 92 ILE A N 1
ATOM 716 C CA . ILE A 1 92 ? 10.992 -15.875 -0.305 1 97.06 92 ILE A CA 1
ATOM 717 C C . ILE A 1 92 ? 11.453 -15.031 -1.492 1 97.06 92 ILE A C 1
ATOM 719 O O . ILE A 1 92 ? 12.562 -15.211 -1.995 1 97.06 92 ILE A O 1
ATOM 723 N N . VAL A 1 93 ? 10.617 -14.203 -1.919 1 96.94 93 VAL A N 1
ATOM 724 C CA . VAL A 1 93 ? 10.953 -13.305 -3.021 1 96.94 93 VAL A CA 1
ATOM 725 C C . VAL A 1 93 ? 11.062 -11.875 -2.508 1 96.94 93 VAL A C 1
ATOM 727 O O . VAL A 1 93 ? 10.102 -11.32 -1.964 1 96.94 93 VAL A O 1
ATOM 730 N N . CYS A 1 94 ? 12.172 -11.281 -2.719 1 96.88 94 CYS A N 1
ATOM 731 C CA . CYS A 1 94 ? 12.406 -9.914 -2.275 1 96.88 94 CYS A CA 1
ATOM 732 C C . CYS A 1 94 ? 12.203 -8.922 -3.42 1 96.88 94 CYS A C 1
ATOM 734 O O . CYS A 1 94 ? 12.82 -9.055 -4.473 1 96.88 94 CYS A O 1
ATOM 736 N N . ASP A 1 95 ? 11.266 -7.992 -3.186 1 95.06 95 ASP A N 1
ATOM 737 C CA . ASP A 1 95 ? 11.203 -6.848 -4.086 1 95.06 95 ASP A CA 1
ATOM 738 C C . ASP A 1 95 ? 12.398 -5.914 -3.865 1 95.06 95 ASP A C 1
ATOM 740 O O . ASP A 1 95 ? 12.359 -5.051 -2.984 1 95.06 95 ASP A O 1
ATOM 744 N N . ARG A 1 96 ? 13.367 -6.086 -4.715 1 92.31 96 ARG A N 1
ATOM 745 C CA . ARG A 1 96 ? 14.703 -5.512 -4.555 1 92.31 96 ARG A CA 1
ATOM 746 C C . ARG A 1 96 ? 15.453 -6.191 -3.416 1 92.31 96 ARG A C 1
ATOM 748 O O . ARG A 1 96 ? 14.898 -7.031 -2.709 1 92.31 96 ARG A O 1
ATOM 755 N N . GLY A 1 97 ? 16.797 -6.105 -3.365 1 92.69 97 GLY A N 1
ATOM 756 C CA . GLY A 1 97 ? 17.641 -6.715 -2.35 1 92.69 97 GLY A CA 1
ATOM 757 C C . GLY A 1 97 ? 18.641 -5.75 -1.74 1 92.69 97 GLY A C 1
ATOM 758 O O . GLY A 1 97 ? 18.625 -4.559 -2.055 1 92.69 97 GLY A O 1
ATOM 759 N N . ALA A 1 98 ? 19.406 -6.246 -0.927 1 93.81 98 ALA A N 1
ATOM 760 C CA . ALA A 1 98 ? 20.312 -5.43 -0.132 1 93.81 98 ALA A CA 1
ATOM 761 C C . ALA A 1 98 ? 21.281 -4.656 -1.026 1 93.81 98 ALA A C 1
ATOM 763 O O . ALA A 1 98 ? 21.562 -3.486 -0.771 1 93.81 98 ALA A O 1
ATOM 764 N N . MET A 1 99 ? 21.719 -5.312 -2.113 1 93.38 99 MET A N 1
ATOM 765 C CA . MET A 1 99 ? 22.734 -4.68 -2.951 1 93.38 99 MET A CA 1
ATOM 766 C C . MET A 1 99 ? 22.125 -3.578 -3.811 1 93.38 99 MET A C 1
ATOM 768 O O . MET A 1 99 ? 22.844 -2.736 -4.352 1 93.38 99 MET A O 1
ATOM 772 N N . ASP A 1 100 ? 20.812 -3.629 -4.039 1 93.44 100 ASP A N 1
ATOM 773 C CA . ASP A 1 100 ? 20.172 -2.541 -4.762 1 93.44 100 ASP A CA 1
ATOM 774 C C . ASP A 1 100 ? 20.422 -1.198 -4.082 1 93.44 100 ASP A C 1
ATOM 776 O O . ASP A 1 100 ? 20.516 -0.166 -4.75 1 93.44 100 ASP A O 1
ATOM 780 N N . ILE A 1 101 ? 20.5 -1.244 -2.809 1 92.12 101 ILE A N 1
ATOM 781 C CA . ILE A 1 101 ? 20.703 -0.035 -2.016 1 92.12 101 ILE A CA 1
ATOM 782 C C . ILE A 1 101 ? 22.031 0.607 -2.369 1 92.12 101 ILE A C 1
ATOM 784 O O . ILE A 1 101 ? 22.156 1.834 -2.42 1 92.12 101 ILE A O 1
ATOM 788 N N . SER A 1 102 ? 23.031 -0.156 -2.713 1 91.38 102 SER A N 1
ATOM 789 C CA . SER A 1 102 ? 24.375 0.329 -3.012 1 91.38 102 SER A CA 1
ATOM 790 C C . SER A 1 102 ? 24.406 1.127 -4.312 1 91.38 102 SER A C 1
ATOM 792 O O . SER A 1 102 ? 25.281 1.962 -4.52 1 91.38 102 SER A O 1
ATOM 794 N N . ALA A 1 103 ? 23.438 0.886 -5.168 1 88.12 103 ALA A N 1
ATOM 795 C CA . ALA A 1 103 ? 23.406 1.526 -6.48 1 88.12 103 ALA A CA 1
ATOM 796 C C . ALA A 1 103 ? 23.094 3.014 -6.359 1 88.12 103 ALA A C 1
ATOM 798 O O . ALA A 1 103 ? 23.281 3.775 -7.309 1 88.12 103 ALA A O 1
ATOM 799 N N . TYR A 1 104 ? 22.703 3.445 -5.203 1 85.12 104 TYR A N 1
ATOM 800 C CA . TYR A 1 104 ? 22.219 4.812 -5.059 1 85.12 104 TYR A CA 1
ATOM 801 C C . TYR A 1 104 ? 23.172 5.648 -4.219 1 85.12 104 TYR A C 1
ATOM 803 O O . TYR A 1 104 ? 22.828 6.75 -3.789 1 85.12 104 TYR A O 1
ATOM 811 N N . MET A 1 105 ? 24.281 5.152 -3.916 1 87.19 105 MET A N 1
ATOM 812 C CA . MET A 1 105 ? 25.281 5.906 -3.162 1 87.19 105 MET A CA 1
ATOM 813 C C . MET A 1 105 ? 26.688 5.598 -3.662 1 87.19 105 MET A C 1
ATOM 815 O O . MET A 1 105 ? 26.875 4.684 -4.469 1 87.19 105 MET A O 1
ATOM 819 N N . ASP A 1 106 ? 27.594 6.426 -3.248 1 88 106 ASP A N 1
ATOM 820 C CA . ASP A 1 106 ? 28.969 6.18 -3.672 1 88 106 ASP A CA 1
ATOM 821 C C . ASP A 1 106 ? 29.578 5.031 -2.883 1 88 106 ASP A C 1
ATOM 823 O O . ASP A 1 106 ? 29.078 4.652 -1.826 1 88 106 ASP A O 1
ATOM 827 N N . ALA A 1 107 ? 30.688 4.523 -3.424 1 88.06 107 ALA A N 1
ATOM 828 C CA . ALA A 1 107 ? 31.312 3.314 -2.898 1 88.06 107 ALA A CA 1
ATOM 829 C C . ALA A 1 107 ? 31.828 3.537 -1.479 1 88.06 107 ALA A C 1
ATOM 831 O O . ALA A 1 107 ? 31.781 2.633 -0.644 1 88.06 107 ALA A O 1
ATOM 832 N N . THR A 1 108 ? 32.281 4.719 -1.223 1 91.69 108 THR A N 1
ATOM 833 C CA . THR A 1 108 ? 32.812 5.02 0.098 1 91.69 108 THR A CA 1
ATOM 834 C C . THR A 1 108 ? 31.719 4.996 1.152 1 91.69 108 THR A C 1
ATOM 836 O O . THR A 1 108 ? 31.875 4.371 2.205 1 91.69 108 THR A O 1
ATOM 839 N N . MET A 1 109 ? 30.688 5.617 0.839 1 92.12 109 MET A N 1
ATOM 840 C CA . MET A 1 109 ? 29.547 5.633 1.753 1 92.12 109 MET A CA 1
ATOM 841 C C . MET A 1 109 ? 29 4.227 1.965 1 92.12 109 MET A C 1
ATOM 843 O O . MET A 1 109 ? 28.641 3.857 3.084 1 92.12 109 MET A O 1
ATOM 847 N N . TRP A 1 110 ? 28.969 3.453 0.937 1 93.94 110 TRP A N 1
ATOM 848 C CA . TRP A 1 110 ? 28.469 2.084 1.025 1 93.94 110 TRP A CA 1
ATOM 849 C C . TRP A 1 110 ? 29.344 1.242 1.947 1 93.94 110 TRP A C 1
ATOM 851 O O . TRP A 1 110 ? 28.828 0.505 2.795 1 93.94 110 TRP A O 1
ATOM 861 N N . GLU A 1 111 ? 30.578 1.418 1.829 1 92.44 111 GLU A N 1
ATOM 862 C CA . GLU A 1 111 ? 31.516 0.679 2.678 1 92.44 111 GLU A CA 1
ATOM 863 C C . GLU A 1 111 ? 31.359 1.087 4.141 1 92.44 111 GLU A C 1
ATOM 865 O O . GLU A 1 111 ? 31.422 0.242 5.035 1 92.44 111 GLU A O 1
ATOM 870 N N . ASP A 1 112 ? 31.156 2.336 4.305 1 94.12 112 ASP A N 1
ATOM 871 C CA . ASP A 1 112 ? 30.953 2.838 5.66 1 94.12 112 ASP A CA 1
ATOM 872 C C . ASP A 1 112 ? 29.672 2.258 6.277 1 94.12 112 ASP A C 1
ATOM 874 O O . ASP A 1 112 ? 29.688 1.78 7.414 1 94.12 112 ASP A O 1
ATOM 878 N N . ILE A 1 113 ? 28.641 2.283 5.543 1 94.31 113 ILE A N 1
ATOM 879 C CA . ILE A 1 113 ? 27.344 1.848 6.027 1 94.31 113 ILE A CA 1
ATOM 880 C C . ILE A 1 113 ? 27.375 0.346 6.301 1 94.31 113 ILE A C 1
ATOM 882 O O . ILE A 1 113 ? 26.922 -0.108 7.355 1 94.31 113 ILE A O 1
ATOM 886 N N . THR A 1 114 ? 27.922 -0.433 5.367 1 94.88 114 THR A N 1
ATOM 887 C CA . THR A 1 114 ? 27.953 -1.879 5.555 1 94.88 114 THR A CA 1
ATOM 888 C C . THR A 1 114 ? 28.844 -2.242 6.75 1 94.88 114 THR A C 1
ATOM 890 O O . THR A 1 114 ? 28.516 -3.164 7.504 1 94.88 114 THR A O 1
ATOM 893 N N . GLY A 1 115 ? 29.906 -1.48 6.906 1 93.19 115 GLY A N 1
ATOM 894 C CA . GLY A 1 115 ? 30.75 -1.687 8.078 1 93.19 115 GLY A CA 1
ATOM 895 C C . GLY A 1 115 ? 30.016 -1.441 9.383 1 93.19 115 GLY A C 1
ATOM 896 O O . GLY A 1 115 ? 30.141 -2.23 10.32 1 93.19 115 GLY A O 1
ATOM 897 N N . LEU A 1 116 ? 29.281 -0.419 9.438 1 93.12 116 LEU A N 1
ATOM 898 C CA . LEU A 1 116 ? 28.547 -0.059 10.641 1 93.12 116 LEU A CA 1
ATOM 899 C C . LEU A 1 116 ? 27.453 -1.085 10.938 1 93.12 116 LEU A C 1
ATOM 901 O O . LEU A 1 116 ? 27.141 -1.35 12.102 1 93.12 116 LEU A O 1
ATOM 905 N N . VAL A 1 117 ? 26.859 -1.616 9.891 1 93.81 117 VAL A N 1
ATOM 906 C CA . VAL A 1 117 ? 25.797 -2.605 10.039 1 93.81 117 VAL A CA 1
ATOM 907 C C . VAL A 1 117 ? 26.391 -3.965 10.391 1 93.81 117 VAL A C 1
ATOM 909 O O . VAL A 1 117 ? 25.688 -4.859 10.859 1 93.81 117 VAL A O 1
ATOM 912 N N . GLY A 1 118 ? 27.719 -4.156 10.211 1 93.75 118 GLY A N 1
ATOM 913 C CA . GLY A 1 118 ? 28.406 -5.395 10.539 1 93.75 118 GLY A CA 1
ATOM 914 C C . GLY A 1 118 ? 28.344 -6.422 9.422 1 93.75 118 GLY A C 1
ATOM 915 O O . GLY A 1 118 ? 28.188 -7.617 9.68 1 93.75 118 GLY A O 1
ATOM 916 N N . THR A 1 119 ? 28.312 -5.98 8.25 1 95 119 THR A N 1
ATOM 917 C CA . THR A 1 119 ? 28.266 -6.859 7.082 1 95 119 THR A CA 1
ATOM 918 C C . THR A 1 119 ? 29.203 -6.363 5.992 1 95 119 THR A C 1
ATOM 920 O O . THR A 1 119 ? 30.047 -5.504 6.238 1 95 119 THR A O 1
ATOM 923 N N . SER A 1 120 ? 29.25 -6.992 4.875 1 92.38 120 SER A N 1
ATOM 924 C CA . SER A 1 120 ? 30.078 -6.645 3.719 1 92.38 120 SER A CA 1
ATOM 925 C C . SER A 1 120 ? 29.359 -6.949 2.412 1 92.38 120 SER A C 1
ATOM 927 O O . SER A 1 120 ? 28.344 -7.668 2.408 1 92.38 120 SER A O 1
ATOM 929 N N . THR A 1 121 ? 29.859 -6.348 1.399 1 90.06 121 THR A N 1
ATOM 930 C CA . THR A 1 121 ? 29.297 -6.566 0.076 1 90.06 121 THR A CA 1
ATOM 931 C C . THR A 1 121 ? 29.25 -8.055 -0.259 1 90.06 121 THR A C 1
ATOM 933 O O . THR A 1 121 ? 28.25 -8.562 -0.751 1 90.06 121 THR A O 1
ATOM 936 N N . GLN A 1 122 ? 30.328 -8.742 0.026 1 86.06 122 GLN A N 1
ATOM 937 C CA . GLN A 1 122 ? 30.422 -10.172 -0.277 1 86.06 122 GLN A CA 1
ATOM 938 C C . GLN A 1 122 ? 29.375 -10.969 0.508 1 86.06 122 GLN A C 1
ATOM 940 O O . GLN A 1 122 ? 28.734 -11.867 -0.037 1 86.06 122 GLN A O 1
ATOM 945 N N . GLN A 1 123 ? 29.234 -10.594 1.742 1 92.19 123 GLN A N 1
ATOM 946 C CA . GLN A 1 123 ? 28.25 -11.266 2.58 1 92.19 123 GLN A CA 1
ATOM 947 C C . GLN A 1 123 ? 26.828 -11 2.078 1 92.19 123 GLN A C 1
ATOM 949 O O . GLN A 1 123 ? 25.984 -11.898 2.105 1 92.19 123 GLN A O 1
ATOM 954 N N . LEU A 1 124 ? 26.578 -9.805 1.657 1 94.44 124 LEU A N 1
ATOM 955 C CA . LEU A 1 124 ? 25.25 -9.422 1.19 1 94.44 124 LEU A CA 1
ATOM 956 C C . LEU A 1 124 ? 24.906 -10.148 -0.104 1 94.44 124 LEU A C 1
ATOM 958 O O . LEU A 1 124 ? 23.781 -10.609 -0.277 1 94.44 124 LEU A O 1
ATOM 962 N N . ILE A 1 125 ? 25.828 -10.289 -0.978 1 88.88 125 ILE A N 1
ATOM 963 C CA . ILE A 1 125 ? 25.625 -10.992 -2.242 1 88.88 125 ILE A CA 1
ATOM 964 C C . ILE A 1 125 ? 25.297 -12.453 -1.975 1 88.88 125 ILE A C 1
ATOM 966 O O . ILE A 1 125 ? 24.422 -13.031 -2.625 1 88.88 125 ILE A O 1
ATOM 970 N N . GLY A 1 126 ? 25.922 -13.031 -0.975 1 89.44 126 GLY A N 1
ATOM 971 C CA . GLY A 1 126 ? 25.797 -14.453 -0.679 1 89.44 126 GLY A CA 1
ATOM 972 C C . GLY A 1 126 ? 24.5 -14.797 0.039 1 89.44 126 GLY A C 1
ATOM 973 O O . GLY A 1 126 ? 24.188 -15.977 0.223 1 89.44 126 GLY A O 1
ATOM 974 N N . ARG A 1 127 ? 23.703 -13.828 0.334 1 94.12 127 ARG A N 1
ATOM 975 C CA . ARG A 1 127 ? 22.484 -14.039 1.112 1 94.12 127 ARG A CA 1
ATOM 976 C C . ARG A 1 127 ? 21.375 -14.633 0.25 1 94.12 127 ARG A C 1
ATOM 978 O O . ARG A 1 127 ? 20.375 -15.141 0.771 1 94.12 127 ARG A O 1
ATOM 985 N N . TYR A 1 128 ? 21.578 -14.664 -1.079 1 95.94 128 TYR A N 1
ATOM 986 C CA . TYR A 1 128 ? 20.469 -15 -1.976 1 95.94 128 TYR A CA 1
ATOM 987 C C . TYR A 1 128 ? 20.828 -16.203 -2.846 1 95.94 128 TYR A C 1
ATOM 989 O O . TYR A 1 128 ? 21.984 -16.375 -3.223 1 95.94 128 TYR A O 1
ATOM 997 N N . ASP A 1 129 ? 19.844 -16.984 -3.146 1 94 129 ASP A N 1
ATOM 998 C CA . ASP A 1 129 ? 20.047 -18.141 -4.012 1 94 129 ASP A CA 1
ATOM 999 C C . ASP A 1 129 ? 20.078 -17.734 -5.48 1 94 129 ASP A C 1
ATOM 1001 O O . ASP A 1 129 ? 20.688 -18.406 -6.309 1 94 129 ASP A O 1
ATOM 1005 N N . ALA A 1 130 ? 19.375 -16.672 -5.77 1 94.38 130 ALA A N 1
ATOM 1006 C CA . ALA A 1 130 ? 19.359 -16.156 -7.137 1 94.38 130 ALA A CA 1
ATOM 1007 C C . ALA A 1 130 ? 18.969 -14.688 -7.16 1 94.38 130 ALA A C 1
ATOM 1009 O O . ALA A 1 130 ? 18.281 -14.203 -6.25 1 94.38 130 ALA A O 1
ATOM 1010 N N . VAL A 1 131 ? 19.453 -14 -8.141 1 93.94 131 VAL A N 1
ATOM 1011 C CA . VAL A 1 131 ? 19.109 -12.609 -8.398 1 93.94 131 VAL A CA 1
ATOM 1012 C C . VAL A 1 131 ? 18.625 -12.445 -9.836 1 93.94 131 VAL A C 1
ATOM 1014 O O . VAL A 1 131 ? 19.344 -12.766 -10.781 1 93.94 131 VAL A O 1
ATOM 1017 N N . LEU A 1 132 ? 17.422 -12.039 -9.984 1 94.62 132 LEU A N 1
ATOM 1018 C CA . LEU A 1 132 ? 16.859 -11.781 -11.305 1 94.62 132 LEU A CA 1
ATOM 1019 C C . LEU A 1 132 ? 16.734 -10.281 -11.562 1 94.62 132 LEU A C 1
ATOM 1021 O O . LEU A 1 132 ? 15.977 -9.594 -10.875 1 94.62 132 LEU A O 1
ATOM 1025 N N . HIS A 1 133 ? 17.484 -9.789 -12.461 1 91.62 133 HIS A N 1
ATOM 1026 C CA . HIS A 1 133 ? 17.453 -8.383 -12.836 1 91.62 133 HIS A CA 1
ATOM 1027 C C . HIS A 1 133 ? 16.578 -8.164 -14.07 1 91.62 133 HIS A C 1
ATOM 1029 O O . HIS A 1 133 ? 16.953 -8.578 -15.172 1 91.62 133 HIS A O 1
ATOM 1035 N N . LEU A 1 134 ? 15.492 -7.508 -13.859 1 90.31 134 LEU A N 1
ATOM 1036 C CA . LEU A 1 134 ? 14.633 -7.129 -14.977 1 90.31 134 LEU A CA 1
ATOM 1037 C C . LEU A 1 134 ? 15.109 -5.824 -15.602 1 90.31 134 LEU A C 1
ATOM 1039 O O . LEU A 1 134 ? 15.109 -4.777 -14.945 1 90.31 134 LEU A O 1
ATOM 1043 N N . VAL A 1 135 ? 15.414 -5.867 -16.828 1 84.56 135 VAL A N 1
ATOM 1044 C CA . VAL A 1 135 ? 15.906 -4.684 -17.516 1 84.56 135 VAL A CA 1
ATOM 1045 C C . VAL A 1 135 ? 14.773 -3.676 -17.688 1 84.56 135 VAL A C 1
ATOM 1047 O O . VAL A 1 135 ? 13.648 -4.051 -18.031 1 84.56 135 VAL A O 1
ATOM 1050 N N . SER A 1 136 ? 15.109 -2.445 -17.453 1 79.69 136 SER A N 1
ATOM 1051 C CA . SER A 1 136 ? 14.133 -1.365 -17.547 1 79.69 136 SER A CA 1
ATOM 1052 C C . SER A 1 136 ? 13.586 -1.237 -18.969 1 79.69 136 SER A C 1
ATOM 1054 O O . SER A 1 136 ? 14.312 -1.447 -19.938 1 79.69 136 SER A O 1
ATOM 1056 N N . ALA A 1 137 ? 12.328 -0.829 -19.016 1 75.5 137 ALA A N 1
ATOM 1057 C CA . ALA A 1 137 ? 11.711 -0.581 -20.312 1 75.5 137 ALA A CA 1
ATOM 1058 C C . ALA A 1 137 ? 12.43 0.543 -21.062 1 75.5 137 ALA A C 1
ATOM 1060 O O . ALA A 1 137 ? 12.312 0.666 -22.281 1 75.5 137 ALA A O 1
ATOM 1061 N N . ALA A 1 138 ? 13.172 1.405 -20.281 1 70.81 138 ALA A N 1
ATOM 1062 C CA . ALA A 1 138 ? 13.93 2.498 -20.875 1 70.81 138 ALA A CA 1
ATOM 1063 C C . ALA A 1 138 ? 15.055 1.963 -21.766 1 70.81 138 ALA A C 1
ATOM 1065 O O . ALA A 1 138 ? 15.625 2.705 -22.562 1 70.81 138 ALA A O 1
ATOM 1066 N N . ASP A 1 139 ? 15.367 0.757 -21.672 1 70.06 139 ASP A N 1
ATOM 1067 C CA . ASP A 1 139 ? 16.422 0.119 -22.453 1 70.06 139 ASP A CA 1
ATOM 1068 C C . ASP A 1 139 ? 15.859 -0.977 -23.344 1 70.06 139 ASP A C 1
ATOM 1070 O O . ASP A 1 139 ? 15.781 -2.141 -22.953 1 70.06 139 ASP A O 1
ATOM 1074 N N . GLY A 1 140 ? 15.492 -0.578 -24.562 1 64.44 140 GLY A N 1
ATOM 1075 C CA . GLY A 1 140 ? 15.07 -1.577 -25.531 1 64.44 140 GLY A CA 1
ATOM 1076 C C . GLY A 1 140 ? 13.562 -1.696 -25.656 1 64.44 140 GLY A C 1
ATOM 1077 O O . GLY A 1 140 ? 13.062 -2.51 -26.422 1 64.44 140 GLY A O 1
ATOM 1078 N N . ALA A 1 141 ? 12.828 -1.031 -24.766 1 68 141 ALA A N 1
ATOM 1079 C CA . ALA A 1 141 ? 11.367 -1.02 -24.828 1 68 141 ALA A CA 1
ATOM 1080 C C . ALA A 1 141 ? 10.812 0.35 -24.453 1 68 141 ALA A C 1
ATOM 1082 O O . ALA A 1 141 ? 9.922 0.454 -23.594 1 68 141 ALA A O 1
ATOM 1083 N N . GLU A 1 142 ? 11.305 1.353 -25.031 1 73.69 142 GLU A N 1
ATOM 1084 C CA . GLU A 1 142 ? 11.047 2.74 -24.656 1 73.69 142 GLU A CA 1
ATOM 1085 C C . GLU A 1 142 ? 9.578 3.104 -24.844 1 73.69 142 GLU A C 1
ATOM 1087 O O . GLU A 1 142 ? 9.055 3.982 -24.156 1 73.69 142 GLU A O 1
ATOM 1092 N N . GLU A 1 143 ? 8.984 2.393 -25.734 1 70.5 143 GLU A N 1
ATOM 1093 C CA . GLU A 1 143 ? 7.574 2.676 -25.984 1 70.5 143 GLU A CA 1
ATOM 1094 C C . GLU A 1 143 ? 6.715 2.367 -24.766 1 70.5 143 GLU A C 1
ATOM 1096 O O . GLU A 1 143 ? 5.613 2.904 -24.625 1 70.5 143 GLU A O 1
ATOM 1101 N N . PHE A 1 144 ? 7.254 1.586 -23.922 1 67.88 144 PHE A N 1
ATOM 1102 C CA . PHE A 1 144 ? 6.484 1.161 -22.766 1 67.88 144 PHE A CA 1
ATOM 1103 C C . PHE A 1 144 ? 6.934 1.909 -21.516 1 67.88 144 PHE A C 1
ATOM 1105 O O . PHE A 1 144 ? 6.402 1.685 -20.422 1 67.88 144 PHE A O 1
ATOM 1112 N N . TYR A 1 145 ? 7.879 2.816 -21.719 1 65.5 145 TYR A N 1
ATOM 1113 C CA . TYR A 1 145 ? 8.453 3.512 -20.578 1 65.5 145 TYR A CA 1
ATOM 1114 C C . TYR A 1 145 ? 7.547 4.645 -20.109 1 65.5 145 TYR A C 1
ATOM 1116 O O . TYR A 1 145 ? 7.145 5.492 -20.922 1 65.5 145 TYR A O 1
ATOM 1124 N N . THR A 1 146 ? 6.984 4.465 -18.859 1 59.47 146 THR A N 1
ATOM 1125 C CA . THR A 1 146 ? 6.195 5.535 -18.266 1 59.47 146 THR A CA 1
ATOM 1126 C C . THR A 1 146 ? 6.926 6.141 -17.062 1 59.47 146 THR A C 1
ATOM 1128 O O . THR A 1 146 ? 7.621 5.434 -16.328 1 59.47 146 THR A O 1
ATOM 1131 N N . THR A 1 147 ? 7.168 7.461 -17 1 52.59 147 THR A N 1
ATOM 1132 C CA . THR A 1 147 ? 7.898 8.148 -15.938 1 52.59 147 THR A CA 1
ATOM 1133 C C . THR A 1 147 ? 7.039 8.273 -14.68 1 52.59 147 THR A C 1
ATOM 1135 O O . THR A 1 147 ? 7.434 8.93 -13.711 1 52.59 147 THR A O 1
ATOM 1138 N N . SER A 1 148 ? 5.961 7.773 -14.773 1 47.62 148 SER A N 1
ATOM 1139 C CA . SER A 1 148 ? 5.035 8.086 -13.688 1 47.62 148 SER A CA 1
ATOM 1140 C C . SER A 1 148 ? 5.605 7.68 -12.336 1 47.62 148 SER A C 1
ATOM 1142 O O . SER A 1 148 ? 5.414 8.375 -11.336 1 47.62 148 SER A O 1
ATOM 1144 N N . SER A 1 149 ? 6.207 6.543 -12.219 1 46.16 149 SER A N 1
ATOM 1145 C CA . SER A 1 149 ? 6.637 6.004 -10.93 1 46.16 149 SER A CA 1
ATOM 1146 C C . SER A 1 149 ? 7.898 6.699 -10.43 1 46.16 149 SER A C 1
ATOM 1148 O O . SER A 1 149 ? 8.195 6.676 -9.234 1 46.16 149 SER A O 1
ATOM 1150 N N . ASN A 1 150 ? 8.734 7.332 -11.297 1 44.62 150 ASN A N 1
ATOM 1151 C CA . ASN A 1 150 ? 10.133 7.559 -10.938 1 44.62 150 ASN A CA 1
ATOM 1152 C C . ASN A 1 150 ? 10.453 9.047 -10.852 1 44.62 150 ASN A C 1
ATOM 1154 O O . ASN A 1 150 ? 11.609 9.43 -10.664 1 44.62 150 ASN A O 1
ATOM 1158 N N . ALA A 1 151 ? 9.531 9.906 -11.047 1 41.62 151 ALA A N 1
ATOM 1159 C CA . ALA A 1 151 ? 9.961 11.305 -11.047 1 41.62 151 ALA A CA 1
ATOM 1160 C C . ALA A 1 151 ? 10.648 11.664 -9.734 1 41.62 151 ALA A C 1
ATOM 1162 O O . ALA A 1 151 ? 11.461 12.594 -9.695 1 41.62 151 ALA A O 1
ATOM 1163 N N . GLN A 1 152 ? 10.305 11 -8.672 1 45.81 152 GLN A N 1
ATOM 1164 C CA . GLN A 1 152 ? 10.867 11.414 -7.391 1 45.81 152 GLN A CA 1
ATOM 1165 C C . GLN A 1 152 ? 12.336 11.023 -7.285 1 45.81 152 GLN A C 1
ATOM 1167 O O . GLN A 1 152 ? 13.047 11.492 -6.391 1 45.81 152 GLN A O 1
ATOM 1172 N N . ARG A 1 153 ? 12.805 10.016 -8.031 1 46.44 153 ARG A N 1
ATOM 1173 C CA . ARG A 1 153 ? 14.25 9.859 -7.914 1 46.44 153 ARG A CA 1
ATOM 1174 C C . ARG A 1 153 ? 14.969 10.391 -9.148 1 46.44 153 ARG A C 1
ATOM 1176 O O . ARG A 1 153 ? 16.109 10.008 -9.438 1 46.44 153 ARG A O 1
ATOM 1183 N N . LEU A 1 154 ? 14.383 11.258 -9.977 1 41.91 154 LEU A N 1
ATOM 1184 C CA . LEU A 1 154 ? 15.141 12.047 -10.938 1 41.91 154 LEU A CA 1
ATOM 1185 C C . LEU A 1 154 ? 14.625 11.836 -12.352 1 41.91 154 LEU A C 1
ATOM 1187 O O . LEU A 1 154 ? 15.164 12.391 -13.312 1 41.91 154 LEU A O 1
ATOM 1191 N N . GLU A 1 155 ? 13.625 10.984 -12.664 1 48.84 155 GLU A N 1
ATOM 1192 C CA . GLU A 1 155 ? 13.57 10.648 -14.086 1 48.84 155 GLU A CA 1
ATOM 1193 C C . GLU A 1 155 ? 12.367 11.312 -14.758 1 48.84 155 GLU A C 1
ATOM 1195 O O . GLU A 1 155 ? 11.273 11.328 -14.203 1 48.84 155 GLU A O 1
ATOM 1200 N N . GLN A 1 156 ? 12.523 12.336 -15.641 1 50.28 156 GLN A N 1
ATOM 1201 C CA . GLN A 1 156 ? 11.539 12.953 -16.531 1 50.28 156 GLN A CA 1
ATOM 1202 C C . GLN A 1 156 ? 11.344 12.125 -17.797 1 50.28 156 GLN A C 1
ATOM 1204 O O . GLN A 1 156 ? 12.258 11.414 -18.219 1 50.28 156 GLN A O 1
ATOM 1209 N N . LYS A 1 157 ? 10 12 -18.312 1 55.66 157 LYS A N 1
ATOM 1210 C CA . LYS A 1 157 ? 9.75 11.344 -19.594 1 55.66 157 LYS A CA 1
ATOM 1211 C C . LYS A 1 157 ? 10.391 12.125 -20.75 1 55.66 157 LYS A C 1
ATOM 1213 O O . LYS A 1 157 ? 9.695 12.555 -21.672 1 55.66 157 LYS A O 1
ATOM 1218 N N . ASN A 1 158 ? 11.438 12.617 -20.672 1 66.44 158 ASN A N 1
ATOM 1219 C CA . ASN A 1 158 ? 12.281 13.18 -21.719 1 66.44 158 ASN A CA 1
ATOM 1220 C C . ASN A 1 158 ? 13.609 12.43 -21.828 1 66.44 158 ASN A C 1
ATOM 1222 O O . ASN A 1 158 ? 13.844 11.469 -21.109 1 66.44 158 ASN A O 1
ATOM 1226 N N . GLU A 1 159 ? 14.18 12.734 -22.859 1 70 159 GLU A N 1
ATOM 1227 C CA . GLU A 1 159 ? 15.43 12.062 -23.188 1 70 159 GLU A CA 1
ATOM 1228 C C . GLU A 1 159 ? 16.344 11.992 -21.969 1 70 159 GLU A C 1
ATOM 1230 O O . GLU A 1 159 ? 17.047 11 -21.75 1 70 159 GLU A O 1
ATOM 1235 N N . GLU A 1 160 ? 16.188 12.969 -21.172 1 72.56 160 GLU A N 1
ATOM 1236 C CA . GLU A 1 160 ? 17.016 13 -19.969 1 72.56 160 GLU A CA 1
ATOM 1237 C C . GLU A 1 160 ? 16.531 11.984 -18.938 1 72.56 160 GLU A C 1
ATOM 1239 O O . GLU A 1 160 ? 17.344 11.297 -18.312 1 72.56 160 GLU A O 1
ATOM 1244 N N . GLY A 1 161 ? 15.234 11.867 -18.828 1 71.44 161 GLY A N 1
ATOM 1245 C CA . GLY A 1 161 ? 14.664 10.883 -17.922 1 71.44 161 GLY A CA 1
ATOM 1246 C C . GLY A 1 161 ? 15.008 9.453 -18.312 1 71.44 161 GLY A C 1
ATOM 1247 O O . GLY A 1 161 ? 15.328 8.633 -17.438 1 71.44 161 GLY A O 1
ATOM 1248 N N . LEU A 1 162 ? 14.984 9.25 -19.547 1 75.44 162 LEU A N 1
ATOM 1249 C CA . LEU A 1 162 ? 15.32 7.926 -20.047 1 75.44 162 LEU A CA 1
ATOM 1250 C C . LEU A 1 162 ? 16.781 7.594 -19.797 1 75.44 162 LEU A C 1
ATOM 1252 O O . LEU A 1 162 ? 17.109 6.473 -19.406 1 75.44 162 LEU A O 1
ATOM 1256 N N . ARG A 1 163 ? 17.594 8.555 -20.031 1 76 163 ARG A N 1
ATOM 1257 C CA . ARG A 1 163 ? 19.031 8.367 -19.812 1 76 163 ARG A CA 1
ATOM 1258 C C . ARG A 1 163 ? 19.328 8.031 -18.344 1 76 163 ARG A C 1
ATOM 1260 O O . ARG A 1 163 ? 20.062 7.086 -18.047 1 76 163 ARG A O 1
ATOM 1267 N N . VAL A 1 164 ? 18.672 8.727 -17.531 1 77.38 164 VAL A N 1
ATOM 1268 C CA . VAL A 1 164 ? 18.875 8.531 -16.109 1 77.38 164 VAL A CA 1
ATOM 1269 C C . VAL A 1 164 ? 18.391 7.141 -15.711 1 77.38 164 VAL A C 1
ATOM 1271 O O . VAL A 1 164 ? 19.047 6.438 -14.938 1 77.38 164 VAL A O 1
ATOM 1274 N N . ALA A 1 165 ? 17.344 6.824 -16.25 1 77.81 165 ALA A N 1
ATOM 1275 C CA . ALA A 1 165 ? 16.766 5.508 -15.945 1 77.81 165 ALA A CA 1
ATOM 1276 C C . ALA A 1 165 ? 17.703 4.395 -16.406 1 77.81 165 ALA A C 1
ATOM 1278 O O . ALA A 1 165 ? 17.906 3.406 -15.688 1 77.81 165 ALA A O 1
ATOM 1279 N N . ARG A 1 166 ? 18.297 4.582 -17.5 1 78.5 166 ARG A N 1
ATOM 1280 C CA . ARG A 1 166 ? 19.219 3.588 -18.047 1 78.5 166 ARG A CA 1
ATOM 1281 C C . ARG A 1 166 ? 20.469 3.496 -17.188 1 78.5 166 ARG A C 1
ATOM 1283 O O . ARG A 1 166 ? 20.969 2.4 -16.938 1 78.5 166 ARG A O 1
ATOM 1290 N N . GLU A 1 167 ? 20.922 4.617 -16.844 1 81.25 167 GLU A N 1
ATOM 1291 C CA . GLU A 1 167 ? 22.125 4.645 -16.016 1 81.25 167 GLU A CA 1
ATOM 1292 C C . GLU A 1 167 ? 21.891 3.965 -14.68 1 81.25 167 GLU A C 1
ATOM 1294 O O . GLU A 1 167 ? 22.75 3.227 -14.188 1 81.25 167 GLU A O 1
ATOM 1299 N N . LEU A 1 168 ? 20.797 4.273 -14.18 1 82.75 168 LEU A N 1
ATOM 1300 C CA . LEU A 1 168 ? 20.469 3.66 -12.898 1 82.75 168 LEU A CA 1
ATOM 1301 C C . LEU A 1 168 ? 20.312 2.15 -13.047 1 82.75 168 LEU A C 1
ATOM 1303 O O . LEU A 1 168 ? 20.719 1.391 -12.164 1 82.75 168 LEU A O 1
ATOM 1307 N N . ASP A 1 169 ? 19.703 1.751 -14.094 1 85.31 169 ASP A N 1
ATOM 1308 C CA . ASP A 1 169 ? 19.547 0.327 -14.375 1 85.31 169 ASP A CA 1
ATOM 1309 C C . ASP A 1 169 ? 20.906 -0.37 -14.43 1 85.31 169 ASP A C 1
ATOM 1311 O O . ASP A 1 169 ? 21.062 -1.462 -13.883 1 85.31 169 ASP A O 1
ATOM 1315 N N . LYS A 1 170 ? 21.812 0.294 -15.031 1 82.94 170 LYS A N 1
ATOM 1316 C CA . LYS A 1 170 ? 23.172 -0.245 -15.148 1 82.94 170 LYS A CA 1
ATOM 1317 C C . LYS A 1 170 ? 23.844 -0.334 -13.781 1 82.94 170 LYS A C 1
ATOM 1319 O O . LYS A 1 170 ? 24.531 -1.312 -13.484 1 82.94 170 LYS A O 1
ATOM 1324 N N . ARG A 1 171 ? 23.672 0.637 -13.008 1 85.81 171 ARG A N 1
ATOM 1325 C CA . ARG A 1 171 ? 24.266 0.63 -11.672 1 85.81 171 ARG A CA 1
ATOM 1326 C C . ARG A 1 171 ? 23.703 -0.514 -10.828 1 85.81 171 ARG A C 1
ATOM 1328 O O . ARG A 1 171 ? 24.453 -1.159 -10.086 1 85.81 171 ARG A O 1
ATOM 1335 N N . VAL A 1 172 ? 22.469 -0.732 -10.984 1 89.38 172 VAL A N 1
ATOM 1336 C CA . VAL A 1 172 ? 21.812 -1.762 -10.188 1 89.38 172 VAL A CA 1
ATOM 1337 C C . VAL A 1 172 ? 22.328 -3.141 -10.602 1 89.38 172 VAL A C 1
ATOM 1339 O O . VAL A 1 172 ? 22.656 -3.963 -9.742 1 89.38 172 VAL A O 1
ATOM 1342 N N . VAL A 1 173 ? 22.375 -3.369 -11.883 1 87.19 173 VAL A N 1
ATOM 1343 C CA . VAL A 1 173 ? 22.828 -4.68 -12.336 1 87.19 173 VAL A CA 1
ATOM 1344 C C . VAL A 1 173 ? 24.297 -4.867 -11.953 1 87.19 173 VAL A C 1
ATOM 1346 O O . VAL A 1 173 ? 24.703 -5.957 -11.547 1 87.19 173 VAL A O 1
ATOM 1349 N N . ASN A 1 174 ? 25.062 -3.832 -12.023 1 86.44 174 ASN A N 1
ATOM 1350 C CA . ASN A 1 174 ? 26.469 -3.904 -11.688 1 86.44 174 ASN A CA 1
ATOM 1351 C C . ASN A 1 174 ? 26.672 -4.207 -10.203 1 86.44 174 ASN A C 1
ATOM 1353 O O . ASN A 1 174 ? 27.641 -4.875 -9.828 1 86.44 174 ASN A O 1
ATOM 1357 N N . ALA A 1 175 ? 25.781 -3.691 -9.422 1 90.12 175 ALA A N 1
ATOM 1358 C CA . ALA A 1 175 ? 25.875 -3.938 -7.984 1 90.12 175 ALA A CA 1
ATOM 1359 C C . ALA A 1 175 ? 25.812 -5.43 -7.68 1 90.12 175 ALA A C 1
ATOM 1361 O O . ALA A 1 175 ? 26.359 -5.895 -6.684 1 90.12 175 ALA A O 1
ATOM 1362 N N . TRP A 1 176 ? 25.219 -6.191 -8.617 1 91.25 176 TRP A N 1
ATOM 1363 C CA . TRP A 1 176 ? 24.984 -7.617 -8.383 1 91.25 176 TRP A CA 1
ATOM 1364 C C . TRP A 1 176 ? 25.953 -8.461 -9.211 1 91.25 176 TRP A C 1
ATOM 1366 O O . TRP A 1 176 ? 25.859 -9.688 -9.227 1 91.25 176 TRP A O 1
ATOM 1376 N N . SER A 1 177 ? 26.891 -7.93 -9.977 1 82.31 177 SER A N 1
ATOM 1377 C CA . SER A 1 177 ? 27.766 -8.609 -10.922 1 82.31 177 SER A CA 1
ATOM 1378 C C . SER A 1 177 ? 28.562 -9.711 -10.242 1 82.31 177 SER A C 1
ATOM 1380 O O . SER A 1 177 ? 28.953 -10.688 -10.883 1 82.31 177 SER A O 1
ATOM 1382 N N . GLY A 1 178 ? 28.719 -9.75 -8.977 1 76.69 178 GLY A N 1
ATOM 1383 C CA . GLY A 1 178 ? 29.484 -10.773 -8.281 1 76.69 178 GLY A CA 1
ATOM 1384 C C . GLY A 1 178 ? 28.656 -11.961 -7.848 1 76.69 178 GLY A C 1
ATOM 1385 O O . GLY A 1 178 ? 29.188 -12.969 -7.379 1 76.69 178 GLY A O 1
ATOM 1386 N N . HIS A 1 179 ? 27.438 -11.945 -8.117 1 88.38 179 HIS A N 1
ATOM 1387 C CA . HIS A 1 179 ? 26.578 -13.047 -7.684 1 88.38 179 HIS A CA 1
ATOM 1388 C C . HIS A 1 179 ? 26.609 -14.195 -8.68 1 88.38 179 HIS A C 1
ATOM 1390 O O . HIS A 1 179 ? 26.438 -13.992 -9.883 1 88.38 179 HIS A O 1
ATOM 1396 N N . PRO A 1 180 ? 26.766 -15.391 -8.25 1 82.12 180 PRO A N 1
ATOM 1397 C CA . PRO A 1 180 ? 26.922 -16.531 -9.156 1 82.12 180 PRO A CA 1
ATOM 1398 C C . PRO A 1 180 ? 25.656 -16.844 -9.945 1 82.12 180 PRO A C 1
ATOM 1400 O O . PRO A 1 180 ? 25.734 -17.438 -11.031 1 82.12 180 PRO A O 1
ATOM 1403 N N . HIS A 1 181 ? 24.516 -16.578 -9.477 1 87.62 181 HIS A N 1
ATOM 1404 C CA . HIS A 1 181 ? 23.25 -16.875 -10.141 1 87.62 181 HIS A CA 1
ATOM 1405 C C . HIS A 1 181 ? 22.5 -15.586 -10.477 1 87.62 181 HIS A C 1
ATOM 1407 O O . HIS A 1 181 ? 21.312 -15.461 -10.203 1 87.62 181 HIS A O 1
ATOM 1413 N N . LEU A 1 182 ? 23.234 -14.633 -10.93 1 87.75 182 LEU A N 1
ATOM 1414 C CA . LEU A 1 182 ? 22.641 -13.422 -11.469 1 87.75 182 LEU A CA 1
ATOM 1415 C C . LEU A 1 182 ? 22.078 -13.664 -12.867 1 87.75 182 LEU A C 1
ATOM 1417 O O . LEU A 1 182 ? 22.797 -14.156 -13.75 1 87.75 182 LEU A O 1
ATOM 1421 N N . ARG A 1 183 ? 20.844 -13.461 -13.078 1 87.44 183 ARG A N 1
ATOM 1422 C CA . ARG A 1 183 ? 20.188 -13.594 -14.367 1 87.44 183 ARG A CA 1
ATOM 1423 C C . ARG A 1 183 ? 19.609 -12.266 -14.836 1 87.44 183 ARG A C 1
ATOM 1425 O O . ARG A 1 183 ? 18.828 -11.633 -14.117 1 87.44 183 ARG A O 1
ATOM 1432 N N . VAL A 1 184 ? 19.984 -11.867 -15.945 1 85.81 184 VAL A N 1
ATOM 1433 C CA . VAL A 1 184 ? 19.469 -10.633 -16.531 1 85.81 184 VAL A CA 1
ATOM 1434 C C . VAL A 1 184 ? 18.328 -10.969 -17.5 1 85.81 184 VAL A C 1
ATOM 1436 O O . VAL A 1 184 ? 18.516 -11.734 -18.453 1 85.81 184 VAL A O 1
ATOM 1439 N N . ILE A 1 185 ? 17.203 -10.461 -17.172 1 87.31 185 ILE A N 1
ATOM 1440 C CA . ILE A 1 185 ? 16.016 -10.68 -18 1 87.31 185 ILE A CA 1
ATOM 1441 C C . ILE A 1 185 ? 15.773 -9.469 -18.891 1 87.31 185 ILE A C 1
ATOM 1443 O O . ILE A 1 185 ? 15.25 -8.445 -18.438 1 87.31 185 ILE A O 1
ATOM 1447 N N . ASN A 1 186 ? 16.047 -9.555 -20.094 1 81.94 186 ASN A N 1
ATOM 1448 C CA . ASN A 1 186 ? 15.969 -8.453 -21.047 1 81.94 186 ASN A CA 1
ATOM 1449 C C . ASN A 1 186 ? 14.547 -8.25 -21.547 1 81.94 186 ASN A C 1
ATOM 1451 O O . ASN A 1 186 ? 13.641 -9.008 -21.203 1 81.94 186 ASN A O 1
ATOM 1455 N N . ASN A 1 187 ? 14.438 -7.031 -22.203 1 78.31 187 ASN A N 1
ATOM 1456 C CA . ASN A 1 187 ? 13.141 -6.711 -22.812 1 78.31 187 ASN A CA 1
ATOM 1457 C C . ASN A 1 187 ? 12.93 -7.469 -24.109 1 78.31 187 ASN A C 1
ATOM 1459 O O . ASN A 1 187 ? 13.781 -7.438 -25 1 78.31 187 ASN A O 1
ATOM 1463 N N . HIS A 1 188 ? 12.141 -8.477 -24.031 1 66.19 188 HIS A N 1
ATOM 1464 C CA . HIS A 1 188 ? 11.781 -9.188 -25.25 1 66.19 188 HIS A CA 1
ATOM 1465 C C . HIS A 1 188 ? 10.695 -8.445 -26.016 1 66.19 188 HIS A C 1
ATOM 1467 O O . HIS A 1 188 ? 10.031 -7.562 -25.469 1 66.19 188 HIS A O 1
ATOM 1473 N N . GLN A 1 189 ? 10.531 -8.75 -27.203 1 60.75 189 GLN A N 1
ATOM 1474 C CA . GLN A 1 189 ? 9.508 -8.102 -28.016 1 60.75 189 GLN A CA 1
ATOM 1475 C C . GLN A 1 189 ? 8.148 -8.156 -27.328 1 60.75 189 GLN A C 1
ATOM 1477 O O . GLN A 1 189 ? 7.324 -7.25 -27.484 1 60.75 189 GLN A O 1
ATOM 1482 N N . ASP A 1 190 ? 8.094 -9.078 -26.406 1 77.19 190 ASP A N 1
ATOM 1483 C CA . ASP A 1 190 ? 6.805 -9.234 -25.734 1 77.19 190 ASP A CA 1
ATOM 1484 C C . ASP A 1 190 ? 6.988 -9.312 -24.219 1 77.19 190 ASP A C 1
ATOM 1486 O O . ASP A 1 190 ? 7.84 -10.055 -23.719 1 77.19 190 ASP A O 1
ATOM 1490 N N . PHE A 1 191 ? 6.34 -8.523 -23.469 1 78.56 191 PHE A N 1
ATOM 1491 C CA . PHE A 1 191 ? 6.418 -8.445 -22.016 1 78.56 191 PHE A CA 1
ATOM 1492 C C . PHE A 1 191 ? 6.031 -9.781 -21.375 1 78.56 191 PHE A C 1
ATOM 1494 O O . PHE A 1 191 ? 6.602 -10.18 -20.359 1 78.56 191 PHE A O 1
ATOM 1501 N N . ASP A 1 192 ? 5.086 -10.453 -21.984 1 79.56 192 ASP A N 1
ATOM 1502 C CA . ASP A 1 192 ? 4.676 -11.758 -21.469 1 79.56 192 ASP A CA 1
ATOM 1503 C C . ASP A 1 192 ? 5.84 -12.742 -21.5 1 79.56 192 ASP A C 1
ATOM 1505 O O . ASP A 1 192 ? 5.988 -13.562 -20.578 1 79.56 192 ASP A O 1
ATOM 1509 N N . THR A 1 193 ? 6.543 -12.625 -22.578 1 79.31 193 THR A N 1
ATOM 1510 C CA . THR A 1 193 ? 7.719 -13.477 -22.703 1 79.31 193 THR A CA 1
ATOM 1511 C C . THR A 1 193 ? 8.719 -13.164 -21.594 1 79.31 193 THR A C 1
ATOM 1513 O O . THR A 1 193 ? 9.336 -14.078 -21.031 1 79.31 193 THR A O 1
ATOM 1516 N N . LYS A 1 194 ? 8.891 -11.875 -21.344 1 84 194 LYS A N 1
ATOM 1517 C CA . LYS A 1 194 ? 9.766 -11.438 -20.25 1 84 194 LYS A CA 1
ATOM 1518 C C . LYS A 1 194 ? 9.32 -12.031 -18.922 1 84 194 LYS A C 1
ATOM 1520 O O . LYS A 1 194 ? 10.148 -12.547 -18.156 1 84 194 LYS A O 1
ATOM 1525 N N . LEU A 1 195 ? 8.07 -12.031 -18.625 1 87.38 195 LEU A N 1
ATOM 1526 C CA . LEU A 1 195 ? 7.523 -12.555 -17.375 1 87.38 195 LEU A CA 1
ATOM 1527 C C . LEU A 1 195 ? 7.695 -14.07 -17.297 1 87.38 195 LEU A C 1
ATOM 1529 O O . LEU A 1 195 ? 8.008 -14.609 -16.234 1 87.38 195 LEU A O 1
ATOM 1533 N N . ASN A 1 196 ? 7.48 -14.719 -18.391 1 85.06 196 ASN A N 1
ATOM 1534 C CA . ASN A 1 196 ? 7.668 -16.172 -18.438 1 85.06 196 ASN A CA 1
ATOM 1535 C C . ASN A 1 196 ? 9.109 -16.562 -18.125 1 85.06 196 ASN A C 1
ATOM 1537 O O . ASN A 1 196 ? 9.352 -17.578 -17.484 1 85.06 196 ASN A O 1
ATOM 1541 N N . ARG A 1 197 ? 9.961 -15.75 -18.625 1 84.25 197 ARG A N 1
ATOM 1542 C CA . ARG A 1 197 ? 11.367 -16 -18.344 1 84.25 197 ARG A CA 1
ATOM 1543 C C . ARG A 1 197 ? 11.656 -15.898 -16.844 1 84.25 197 ARG A C 1
ATOM 1545 O O . ARG A 1 197 ? 12.453 -16.672 -16.297 1 84.25 197 ARG A O 1
ATOM 1552 N N . VAL A 1 198 ? 11.039 -14.953 -16.203 1 90.06 198 VAL A N 1
ATOM 1553 C CA . VAL A 1 198 ? 11.18 -14.812 -14.766 1 90.06 198 VAL A CA 1
ATOM 1554 C C . VAL A 1 198 ? 10.719 -16.094 -14.07 1 90.06 198 VAL A C 1
ATOM 1556 O O . VAL A 1 198 ? 11.438 -16.641 -13.227 1 90.06 198 VAL A O 1
ATOM 1559 N N . LEU A 1 199 ? 9.586 -16.594 -14.43 1 89.81 199 LEU A N 1
ATOM 1560 C CA . LEU A 1 199 ? 9.023 -17.797 -13.828 1 89.81 199 LEU A CA 1
ATOM 1561 C C . LEU A 1 199 ? 9.914 -19.016 -14.086 1 89.81 199 LEU A C 1
ATOM 1563 O O . LEU A 1 199 ? 10.109 -19.844 -13.195 1 89.81 199 LEU A O 1
ATOM 1567 N N . MET A 1 200 ? 10.414 -19.031 -15.289 1 86.75 200 MET A N 1
ATOM 1568 C CA . MET A 1 200 ? 11.305 -20.125 -15.656 1 86.75 200 MET A CA 1
ATOM 1569 C C . MET A 1 200 ? 12.562 -20.125 -14.789 1 86.75 200 MET A C 1
ATOM 1571 O O . MET A 1 200 ? 12.977 -21.172 -14.289 1 86.75 200 MET A O 1
ATOM 1575 N N . GLU A 1 201 ? 13.125 -18.969 -14.656 1 87.44 201 GLU A N 1
ATOM 1576 C CA . GLU A 1 201 ? 14.352 -18.859 -13.867 1 87.44 201 GLU A CA 1
ATOM 1577 C C . GLU A 1 201 ? 14.102 -19.219 -12.414 1 87.44 201 GLU A C 1
ATOM 1579 O O . GLU A 1 201 ? 14.93 -19.891 -11.789 1 87.44 201 GLU A O 1
ATOM 1584 N N . ILE A 1 202 ? 12.992 -18.766 -11.883 1 91 202 ILE A N 1
ATOM 1585 C CA . ILE A 1 202 ? 12.68 -19.109 -10.492 1 91 202 ILE A CA 1
ATOM 1586 C C . ILE A 1 202 ? 12.406 -20.594 -10.367 1 91 202 ILE A C 1
ATOM 1588 O O . ILE A 1 202 ? 12.836 -21.234 -9.406 1 91 202 ILE A O 1
ATOM 1592 N N . SER A 1 203 ? 11.742 -21.172 -11.344 1 88.69 203 SER A N 1
ATOM 1593 C CA . SER A 1 203 ? 11.484 -22.609 -11.344 1 88.69 203 SER A CA 1
ATOM 1594 C C . SER A 1 203 ? 12.789 -23.406 -11.32 1 88.69 203 SER A C 1
ATOM 1596 O O . SER A 1 203 ? 12.891 -24.406 -10.609 1 88.69 203 SER A O 1
ATOM 1598 N N . ALA A 1 204 ? 13.695 -22.953 -12.133 1 84.38 204 ALA A N 1
ATOM 1599 C CA . ALA A 1 204 ? 15 -23.594 -12.164 1 84.38 204 ALA A CA 1
ATOM 1600 C C . ALA A 1 204 ? 15.672 -23.562 -10.789 1 84.38 204 ALA A C 1
ATOM 1602 O O . ALA A 1 204 ? 16.234 -24.562 -10.336 1 84.38 204 ALA A O 1
ATOM 1603 N N . VAL A 1 205 ? 15.617 -22.438 -10.141 1 88.75 205 VAL A N 1
ATOM 1604 C CA . VAL A 1 205 ? 16.203 -22.266 -8.812 1 88.75 205 VAL A CA 1
ATOM 1605 C C . VAL A 1 205 ? 15.516 -23.203 -7.816 1 88.75 205 VAL A C 1
ATOM 1607 O O . VAL A 1 205 ? 16.156 -23.734 -6.906 1 88.75 205 VAL A O 1
ATOM 1610 N N . LEU A 1 206 ? 14.234 -23.406 -8.031 1 89.5 206 LEU A N 1
ATOM 1611 C CA . LEU A 1 206 ? 13.445 -24.234 -7.113 1 89.5 206 LEU A CA 1
ATOM 1612 C C . LEU A 1 206 ? 13.523 -25.703 -7.492 1 89.5 206 LEU A C 1
ATOM 1614 O O . LEU A 1 206 ? 12.961 -26.562 -6.805 1 89.5 206 LEU A O 1
ATOM 1618 N N . GLY A 1 207 ? 14.148 -26 -8.562 1 81.38 207 GLY A N 1
ATOM 1619 C CA . GLY A 1 207 ? 14.289 -27.375 -9.023 1 81.38 207 GLY A CA 1
ATOM 1620 C C . GLY A 1 207 ? 13.031 -27.922 -9.656 1 81.38 207 GLY A C 1
ATOM 1621 O O . GLY A 1 207 ? 12.734 -29.109 -9.539 1 81.38 207 GLY A O 1
ATOM 1622 N N . LEU A 1 208 ? 12.242 -27.062 -10.141 1 79.62 208 LEU A N 1
ATOM 1623 C CA . LEU A 1 208 ? 10.984 -27.469 -10.766 1 79.62 208 LEU A CA 1
ATOM 1624 C C . LEU A 1 208 ? 11.156 -27.625 -12.273 1 79.62 208 LEU A C 1
ATOM 1626 O O . LEU A 1 208 ? 12.016 -26.969 -12.875 1 79.62 208 LEU A O 1
ATOM 1630 N N . PRO A 1 209 ? 10.438 -28.609 -12.859 1 62.47 209 PRO A N 1
ATOM 1631 C CA . PRO A 1 209 ? 10.492 -28.734 -14.312 1 62.47 209 PRO A CA 1
ATOM 1632 C C . PRO A 1 209 ? 9.953 -27.484 -15.031 1 62.47 209 PRO A C 1
ATOM 1634 O O . PRO A 1 209 ? 9.117 -26.766 -14.484 1 62.47 209 PRO A O 1
ATOM 1637 N N . GLN A 1 210 ? 10.711 -26.875 -16.109 1 58.34 210 GLN A N 1
ATOM 1638 C CA . GLN A 1 210 ? 10.719 -25.547 -16.719 1 58.34 210 GLN A CA 1
ATOM 1639 C C . GLN A 1 210 ? 9.617 -25.422 -17.75 1 58.34 210 GLN A C 1
ATOM 1641 O O . GLN A 1 210 ? 9.875 -25.531 -18.953 1 58.34 210 GLN A O 1
ATOM 1646 N N . PRO A 1 211 ? 8.375 -25.547 -17.578 1 51.66 211 PRO A N 1
ATOM 1647 C CA . PRO A 1 211 ? 7.484 -25.812 -18.703 1 51.66 211 PRO A CA 1
ATOM 1648 C C . PRO A 1 211 ? 7.148 -24.562 -19.5 1 51.66 211 PRO A C 1
ATOM 1650 O O . PRO A 1 211 ? 6.301 -24.609 -20.406 1 51.66 211 PRO A O 1
ATOM 1653 N N . ILE A 1 212 ? 7.355 -23.109 -19.172 1 52.53 212 ILE A N 1
ATOM 1654 C CA . ILE A 1 212 ? 6.141 -22.344 -19.406 1 52.53 212 ILE A CA 1
ATOM 1655 C C . ILE A 1 212 ? 6.105 -21.859 -20.844 1 52.53 212 ILE A C 1
ATOM 1657 O O . ILE A 1 212 ? 7.008 -21.141 -21.297 1 52.53 212 ILE A O 1
ATOM 1661 N N . THR A 1 213 ? 5.629 -22.703 -21.734 1 57.66 213 THR A N 1
ATOM 1662 C CA . THR A 1 213 ? 5.348 -22.203 -23.078 1 57.66 213 THR A CA 1
ATOM 1663 C C . THR A 1 213 ? 4.016 -21.469 -23.109 1 57.66 213 THR A C 1
ATOM 1665 O O . THR A 1 213 ? 3.594 -20.891 -22.109 1 57.66 213 THR A O 1
ATOM 1668 N N . GLU A 1 214 ? 3.02 -21.938 -24.25 1 62.34 214 GLU A N 1
ATOM 1669 C CA . GLU A 1 214 ? 1.787 -21.344 -24.75 1 62.34 214 GLU A CA 1
ATOM 1670 C C . GLU A 1 214 ? 0.596 -21.719 -23.875 1 62.34 214 GLU A C 1
ATOM 1672 O O . GLU A 1 214 ? 0.53 -22.828 -23.328 1 62.34 214 GLU A O 1
ATOM 1677 N N . GLU A 1 215 ? -0.223 -20.703 -23.594 1 76.44 215 GLU A N 1
ATOM 1678 C CA . GLU A 1 215 ? -1.47 -20.906 -22.859 1 76.44 215 GLU A CA 1
ATOM 1679 C C . GLU A 1 215 ? -2.613 -21.25 -23.812 1 76.44 215 GLU A C 1
ATOM 1681 O O . GLU A 1 215 ? -2.781 -20.609 -24.859 1 76.44 215 GLU A O 1
ATOM 1686 N N . ARG A 1 216 ? -3.227 -22.484 -23.625 1 85.75 216 ARG A N 1
ATOM 1687 C CA . ARG A 1 216 ? -4.43 -22.891 -24.359 1 85.75 216 ARG A CA 1
ATOM 1688 C C . ARG A 1 216 ? -5.629 -22.969 -23.406 1 85.75 216 ARG A C 1
ATOM 1690 O O . ARG A 1 216 ? -5.469 -23.25 -22.219 1 85.75 216 ARG A O 1
ATOM 1697 N N . LYS A 1 217 ? -6.758 -22.703 -23.938 1 92.12 217 LYS A N 1
ATOM 1698 C CA . LYS A 1 217 ? -7.977 -22.672 -23.141 1 92.12 217 LYS A CA 1
ATOM 1699 C C . LYS A 1 217 ? -9.062 -23.547 -23.75 1 92.12 217 LYS A C 1
ATOM 1701 O O . LYS A 1 217 ? -9.266 -23.516 -24.969 1 92.12 217 LYS A O 1
ATOM 1706 N N . TYR A 1 218 ? -9.797 -24.328 -22.938 1 95.44 218 TYR A N 1
ATOM 1707 C CA . TYR A 1 218 ? -10.844 -25.25 -23.391 1 95.44 218 TYR A CA 1
ATOM 1708 C C . TYR A 1 218 ? -12.062 -25.172 -22.484 1 95.44 218 TYR A C 1
ATOM 1710 O O . TYR A 1 218 ? -11.922 -25.031 -21.266 1 95.44 218 TYR A O 1
ATOM 1718 N N . ILE A 1 219 ? -13.211 -25.219 -23.078 1 97.31 219 ILE A N 1
ATOM 1719 C CA . ILE A 1 219 ? -14.383 -25.562 -22.297 1 97.31 219 ILE A CA 1
ATOM 1720 C C . ILE A 1 219 ? -14.391 -27.062 -22.016 1 97.31 219 ILE A C 1
ATOM 1722 O O . ILE A 1 219 ? -14.188 -27.875 -22.922 1 97.31 219 ILE A O 1
ATOM 1726 N N . VAL A 1 220 ? -14.664 -27.391 -20.766 1 97.25 220 VAL A N 1
ATOM 1727 C CA . VAL A 1 220 ? -14.531 -28.812 -20.438 1 97.25 220 VAL A CA 1
ATOM 1728 C C . VAL A 1 220 ? -15.648 -29.25 -19.5 1 97.25 220 VAL A C 1
ATOM 1730 O O . VAL A 1 220 ? -16.391 -28.406 -18.984 1 97.25 220 VAL A O 1
ATOM 1733 N N . GLU A 1 221 ? -15.836 -30.547 -19.344 1 96.38 221 GLU A N 1
ATOM 1734 C CA . GLU A 1 221 ? -16.656 -31.203 -18.328 1 96.38 221 GLU A CA 1
ATOM 1735 C C . GLU A 1 221 ? -15.812 -32.156 -17.484 1 96.38 221 GLU A C 1
ATOM 1737 O O . GLU A 1 221 ? -14.984 -32.906 -18 1 96.38 221 GLU A O 1
ATOM 1742 N N . VAL A 1 222 ? -16.016 -32.031 -16.219 1 94.25 222 VAL A N 1
ATOM 1743 C CA . VAL A 1 222 ? -15.297 -32.938 -15.312 1 94.25 222 VAL A CA 1
ATOM 1744 C C . VAL A 1 222 ? -16.094 -34.219 -15.117 1 94.25 222 VAL A C 1
ATOM 1746 O O . VAL A 1 222 ? -17.234 -34.188 -14.641 1 94.25 222 VAL A O 1
ATOM 1749 N N . THR A 1 223 ? -15.523 -35.344 -15.453 1 92.94 223 THR A N 1
ATOM 1750 C CA . THR A 1 223 ? -16.266 -36.594 -15.484 1 92.94 223 THR A CA 1
ATOM 1751 C C . THR A 1 223 ? -15.781 -37.531 -14.391 1 92.94 223 THR A C 1
ATOM 1753 O O . THR A 1 223 ? -16.312 -38.656 -14.227 1 92.94 223 THR A O 1
ATOM 1756 N N . GLY A 1 224 ? -14.781 -37.219 -13.664 1 89.44 224 GLY A N 1
ATOM 1757 C CA . GLY A 1 224 ? -14.234 -38.094 -12.641 1 89.44 224 GLY A CA 1
ATOM 1758 C C . GLY A 1 224 ? -13.633 -37.344 -11.469 1 89.44 224 GLY A C 1
ATOM 1759 O O . GLY A 1 224 ? -13.914 -36.156 -11.273 1 89.44 224 GLY A O 1
ATOM 1760 N N . SER A 1 225 ? -12.891 -38.219 -10.656 1 87.88 225 SER A N 1
ATOM 1761 C CA . SER A 1 225 ? -12.242 -37.625 -9.477 1 87.88 225 SER A CA 1
ATOM 1762 C C . SER A 1 225 ? -10.898 -37 -9.836 1 87.88 225 SER A C 1
ATOM 1764 O O . SER A 1 225 ? -10.141 -37.562 -10.641 1 87.88 225 SER A O 1
ATOM 1766 N N . MET A 1 226 ? -10.695 -35.938 -9.367 1 85.12 226 MET A N 1
ATOM 1767 C CA . MET A 1 226 ? -9.461 -35.219 -9.641 1 85.12 226 MET A CA 1
ATOM 1768 C C . MET A 1 226 ? -8.383 -35.562 -8.609 1 85.12 226 MET A C 1
ATOM 1770 O O . MET A 1 226 ? -8.703 -35.875 -7.465 1 85.12 226 MET A O 1
ATOM 1774 N N . PRO A 1 227 ? -7.141 -35.562 -9.109 1 79.5 227 PRO A N 1
ATOM 1775 C CA . PRO A 1 227 ? -6.051 -35.719 -8.141 1 79.5 227 PRO A CA 1
ATOM 1776 C C . PRO A 1 227 ? -6.016 -34.625 -7.098 1 79.5 227 PRO A C 1
ATOM 1778 O O . PRO A 1 227 ? -6.965 -33.844 -6.988 1 79.5 227 PRO A O 1
ATOM 1781 N N . ALA A 1 228 ? -4.891 -34.656 -6.277 1 80.88 228 ALA A N 1
ATOM 1782 C CA . ALA A 1 228 ? -4.688 -33.562 -5.316 1 80.88 228 ALA A CA 1
ATOM 1783 C C . ALA A 1 228 ? -4.574 -32.219 -6.027 1 80.88 228 ALA A C 1
ATOM 1785 O O . ALA A 1 228 ? -3.836 -32.094 -7.008 1 80.88 228 ALA A O 1
ATOM 1786 N N . THR A 1 229 ? -5.473 -31.359 -5.797 1 86.06 229 THR A N 1
ATOM 1787 C CA . THR A 1 229 ? -5.512 -30.031 -6.422 1 86.06 229 THR A CA 1
ATOM 1788 C C . THR A 1 229 ? -5.227 -28.938 -5.395 1 86.06 229 THR A C 1
ATOM 1790 O O . THR A 1 229 ? -5.332 -29.172 -4.188 1 86.06 229 THR A O 1
ATOM 1793 N N . ILE A 1 230 ? -4.652 -27.922 -5.844 1 84.75 230 ILE A N 1
ATOM 1794 C CA . ILE A 1 230 ? -4.578 -26.688 -5.074 1 84.75 230 ILE A CA 1
ATOM 1795 C C . ILE A 1 230 ? -5.75 -25.766 -5.438 1 84.75 230 ILE A C 1
ATOM 1797 O O . ILE A 1 230 ? -5.832 -25.281 -6.566 1 84.75 230 ILE A O 1
ATOM 1801 N N . ASP A 1 231 ? -6.555 -25.547 -4.445 1 90.62 231 ASP A N 1
ATOM 1802 C CA . ASP A 1 231 ? -7.812 -24.859 -4.711 1 90.62 231 ASP A CA 1
ATOM 1803 C C . ASP A 1 231 ? -7.746 -23.406 -4.238 1 90.62 231 ASP A C 1
ATOM 1805 O O . ASP A 1 231 ? -7.094 -23.094 -3.236 1 90.62 231 ASP A O 1
ATOM 1809 N N . SER A 1 232 ? -8.367 -22.547 -5.012 1 91.88 232 SER A N 1
ATOM 1810 C CA . SER A 1 232 ? -8.516 -21.141 -4.613 1 91.88 232 SER A CA 1
ATOM 1811 C C . SER A 1 232 ? -9.812 -20.547 -5.148 1 91.88 232 SER A C 1
ATOM 1813 O O . SER A 1 232 ? -10.359 -21.031 -6.145 1 91.88 232 SER A O 1
ATOM 1815 N N . ASP A 1 233 ? -10.359 -19.609 -4.418 1 95 233 ASP A N 1
ATOM 1816 C CA . ASP A 1 233 ? -11.516 -18.828 -4.844 1 95 233 ASP A CA 1
ATOM 1817 C C . ASP A 1 233 ? -11.078 -17.484 -5.434 1 95 233 ASP A C 1
ATOM 1819 O O . ASP A 1 233 ? -10.234 -16.797 -4.855 1 95 233 ASP A O 1
ATOM 1823 N N . ILE A 1 234 ? -11.633 -17.156 -6.629 1 95.38 234 ILE A N 1
ATOM 1824 C CA . ILE A 1 234 ? -11.234 -15.93 -7.301 1 95.38 234 ILE A CA 1
ATOM 1825 C C . ILE A 1 234 ? -12.453 -15.047 -7.539 1 95.38 234 ILE A C 1
ATOM 1827 O O . ILE A 1 234 ? -13.492 -15.531 -8 1 95.38 234 ILE A O 1
ATOM 1831 N N . THR A 1 235 ? -12.422 -13.789 -7.145 1 96.44 235 THR A N 1
ATOM 1832 C CA . THR A 1 235 ? -13.383 -12.734 -7.457 1 96.44 235 THR A CA 1
ATOM 1833 C C . THR A 1 235 ? -12.734 -11.641 -8.297 1 96.44 235 THR A C 1
ATOM 1835 O O . THR A 1 235 ? -11.68 -11.125 -7.945 1 96.44 235 THR A O 1
ATOM 1838 N N . GLN A 1 236 ? -13.32 -11.336 -9.461 1 96.44 236 GLN A N 1
ATOM 1839 C CA . GLN A 1 236 ? -12.773 -10.336 -10.359 1 96.44 236 GLN A CA 1
ATOM 1840 C C . GLN A 1 236 ? -13.812 -9.281 -10.719 1 96.44 236 GLN A C 1
ATOM 1842 O O . GLN A 1 236 ? -14.883 -9.617 -11.234 1 96.44 236 GLN A O 1
ATOM 1847 N N . THR A 1 237 ? -13.523 -8.023 -10.438 1 96.56 237 THR A N 1
ATOM 1848 C CA . THR A 1 237 ? -14.422 -6.91 -10.703 1 96.56 237 THR A CA 1
ATOM 1849 C C . THR A 1 237 ? -13.758 -5.887 -11.617 1 96.56 237 THR A C 1
ATOM 1851 O O . THR A 1 237 ? -12.672 -5.387 -11.32 1 96.56 237 THR A O 1
ATOM 1854 N N . TYR A 1 238 ? -14.406 -5.652 -12.711 1 96.25 238 TYR A N 1
ATOM 1855 C CA . TYR A 1 238 ? -13.898 -4.621 -13.609 1 96.25 238 TYR A CA 1
ATOM 1856 C C . TYR A 1 238 ? -14.344 -3.234 -13.156 1 96.25 238 TYR A C 1
ATOM 1858 O O . TYR A 1 238 ? -15.477 -3.055 -12.719 1 96.25 238 TYR A O 1
ATOM 1866 N N . LEU A 1 239 ? -13.492 -2.268 -13.234 1 95.19 239 LEU A N 1
ATOM 1867 C CA . LEU A 1 239 ? -13.766 -0.889 -12.836 1 95.19 239 LEU A CA 1
ATOM 1868 C C . LEU A 1 239 ? -13.953 -0 -14.062 1 95.19 239 LEU A C 1
ATOM 1870 O O . LEU A 1 239 ? -13.508 -0.344 -15.156 1 95.19 239 LEU A O 1
ATOM 1874 N N . VAL A 1 240 ? -14.641 1.097 -13.883 1 92.81 240 VAL A N 1
ATOM 1875 C CA . VAL A 1 240 ? -14.781 2.066 -14.961 1 92.81 240 VAL A CA 1
ATOM 1876 C C . VAL A 1 240 ? -13.414 2.639 -15.32 1 92.81 240 VAL A C 1
ATOM 1878 O O . VAL A 1 240 ? -12.617 2.973 -14.438 1 92.81 240 VAL A O 1
ATOM 1881 N N . ALA A 1 241 ? -13.07 2.646 -16.609 1 91.25 241 ALA A N 1
ATOM 1882 C CA . ALA A 1 241 ? -11.781 3.154 -17.078 1 91.25 241 ALA A CA 1
ATOM 1883 C C . ALA A 1 241 ? -11.93 3.85 -18.438 1 91.25 241 ALA A C 1
ATOM 1885 O O . ALA A 1 241 ? -12.992 3.797 -19.047 1 91.25 241 ALA A O 1
ATOM 1886 N N . ASP A 1 242 ? -10.867 4.559 -18.875 1 88.12 242 ASP A N 1
ATOM 1887 C CA . ASP A 1 242 ? -10.82 5.172 -20.188 1 88.12 242 ASP A CA 1
ATOM 1888 C C . ASP A 1 242 ? -11 4.129 -21.297 1 88.12 242 ASP A C 1
ATOM 1890 O O . ASP A 1 242 ? -10.656 2.961 -21.109 1 88.12 242 ASP A O 1
ATOM 1894 N N . PRO A 1 243 ? -11.57 4.559 -22.344 1 84.62 243 PRO A N 1
ATOM 1895 C CA . PRO A 1 243 ? -11.844 3.613 -23.438 1 84.62 243 PRO A CA 1
ATOM 1896 C C . PRO A 1 243 ? -10.602 2.826 -23.859 1 84.62 243 PRO A C 1
ATOM 1898 O O . PRO A 1 243 ? -10.719 1.688 -24.328 1 84.62 243 PRO A O 1
ATOM 1901 N N . ASP A 1 244 ? -9.484 3.393 -23.641 1 86.56 244 ASP A N 1
ATOM 1902 C CA . ASP A 1 244 ? -8.258 2.727 -24.078 1 86.56 244 ASP A CA 1
ATOM 1903 C C . ASP A 1 244 ? -7.637 1.923 -22.938 1 86.56 244 ASP A C 1
ATOM 1905 O O . ASP A 1 244 ? -6.496 1.465 -23.047 1 86.56 244 ASP A O 1
ATOM 1909 N N . SER A 1 245 ? -8.438 1.808 -21.891 1 88.88 245 SER A N 1
ATOM 1910 C CA . SER A 1 245 ? -7.883 1.121 -20.734 1 88.88 245 SER A CA 1
ATOM 1911 C C . SER A 1 245 ? -8.891 0.146 -20.141 1 88.88 245 SER A C 1
ATOM 1913 O O . SER A 1 245 ? -10.102 0.347 -20.25 1 88.88 245 SER A O 1
ATOM 1915 N N . GLU A 1 246 ? -8.367 -0.962 -19.672 1 92.19 246 GLU A N 1
ATOM 1916 C CA . GLU A 1 246 ? -9.102 -1.911 -18.844 1 92.19 246 GLU A CA 1
ATOM 1917 C C . GLU A 1 246 ? -8.523 -1.979 -17.438 1 92.19 246 GLU A C 1
ATOM 1919 O O . GLU A 1 246 ? -7.312 -2.137 -17.266 1 92.19 246 GLU A O 1
ATOM 1924 N N . VAL A 1 247 ? -9.398 -1.748 -16.5 1 93.62 247 VAL A N 1
ATOM 1925 C CA . VAL A 1 247 ? -8.969 -1.82 -15.102 1 93.62 247 VAL A CA 1
ATOM 1926 C C . VAL A 1 247 ? -9.797 -2.859 -14.359 1 93.62 247 VAL A C 1
ATOM 1928 O O . VAL A 1 247 ? -11.023 -2.916 -14.523 1 93.62 247 VAL A O 1
ATOM 1931 N N . ARG A 1 248 ? -9.086 -3.713 -13.562 1 95.06 248 ARG A N 1
ATOM 1932 C CA . ARG A 1 248 ? -9.828 -4.703 -12.797 1 95.06 248 ARG A CA 1
ATOM 1933 C C . ARG A 1 248 ? -9.203 -4.918 -11.422 1 95.06 248 ARG A C 1
ATOM 1935 O O . ARG A 1 248 ? -8.016 -4.645 -11.227 1 95.06 248 ARG A O 1
ATOM 1942 N N . LEU A 1 249 ? -10.016 -5.359 -10.5 1 94.94 249 LEU A N 1
ATOM 1943 C CA . LEU A 1 249 ? -9.617 -5.852 -9.188 1 94.94 249 LEU A CA 1
ATOM 1944 C C . LEU A 1 249 ? -9.836 -7.359 -9.086 1 94.94 249 LEU A C 1
ATOM 1946 O O . LEU A 1 249 ? -10.883 -7.867 -9.5 1 94.94 249 LEU A O 1
ATOM 1950 N N . ARG A 1 250 ? -8.812 -8.023 -8.602 1 94.81 250 ARG A N 1
ATOM 1951 C CA . ARG A 1 250 ? -8.945 -9.461 -8.391 1 94.81 250 ARG A CA 1
ATOM 1952 C C . ARG A 1 250 ? -8.555 -9.836 -6.965 1 94.81 250 ARG A C 1
ATOM 1954 O O . ARG A 1 250 ? -7.504 -9.414 -6.473 1 94.81 250 ARG A O 1
ATOM 1961 N N . ARG A 1 251 ? -9.406 -10.508 -6.285 1 93.62 251 ARG A N 1
ATOM 1962 C CA . ARG A 1 251 ? -9.102 -11.117 -4.992 1 93.62 251 ARG A CA 1
ATOM 1963 C C . ARG A 1 251 ? -9.031 -12.633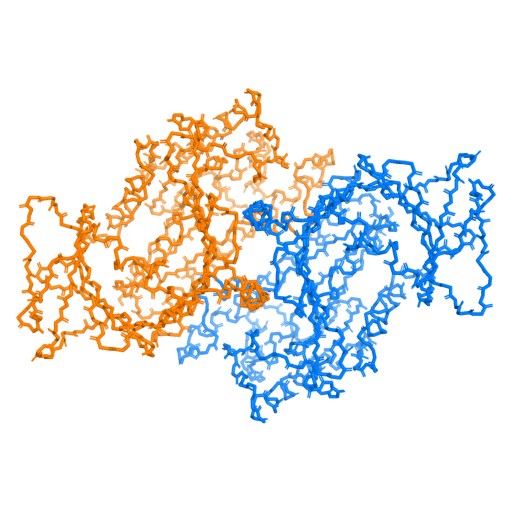 -5.102 1 93.62 251 ARG A C 1
ATOM 1965 O O . ARG A 1 251 ? -9.906 -13.258 -5.695 1 93.62 251 ARG A O 1
ATOM 1972 N N . ARG A 1 252 ? -7.961 -13.18 -4.68 1 91.44 252 ARG A N 1
ATOM 1973 C CA . ARG A 1 252 ? -7.777 -14.625 -4.676 1 91.44 252 ARG A CA 1
ATOM 1974 C C . ARG A 1 252 ? -7.539 -15.141 -3.26 1 91.44 252 ARG A C 1
ATOM 1976 O O . ARG A 1 252 ? -6.68 -14.625 -2.541 1 91.44 252 ARG A O 1
ATOM 1983 N N . ASN A 1 253 ? -8.344 -16.125 -2.883 1 88.69 253 ASN A N 1
ATOM 1984 C CA . ASN A 1 253 ? -8.234 -16.781 -1.588 1 88.69 253 ASN A CA 1
ATOM 1985 C C . ASN A 1 253 ? -7.863 -18.25 -1.741 1 88.69 253 ASN A C 1
ATOM 1987 O O . ASN A 1 253 ? -8.594 -19.016 -2.375 1 88.69 253 ASN A O 1
ATOM 1991 N N . TRP A 1 254 ? -6.766 -18.609 -1.214 1 83.69 254 TRP A N 1
ATOM 1992 C CA . TRP A 1 254 ? -6.387 -20.031 -1.244 1 83.69 254 TRP A CA 1
ATOM 1993 C C . TRP A 1 254 ? -6.887 -20.75 0.001 1 83.69 254 TRP A C 1
ATOM 1995 O O . TRP A 1 254 ? -7.176 -20.125 1.021 1 83.69 254 TRP A O 1
ATOM 2005 N N . SER A 1 255 ? -7.02 -22.062 -0.076 1 74.62 255 SER A N 1
ATOM 2006 C CA . SER A 1 255 ? -7.535 -22.906 0.996 1 74.62 255 SER A CA 1
ATOM 2007 C C . SER A 1 255 ? -6.637 -22.844 2.229 1 74.62 255 SER A C 1
ATOM 2009 O O . SER A 1 255 ? -7.094 -23.078 3.348 1 74.62 255 SER A O 1
ATOM 2011 N N . ASN A 1 256 ? -5.441 -22.5 2.014 1 69.62 256 ASN A N 1
ATOM 2012 C CA . ASN A 1 256 ? -4.516 -22.453 3.141 1 69.62 256 ASN A CA 1
ATOM 2013 C C . ASN A 1 256 ? -4.574 -21.109 3.859 1 69.62 256 ASN A C 1
ATOM 2015 O O . ASN A 1 256 ? -3.723 -20.812 4.703 1 69.62 256 ASN A O 1
ATOM 2019 N N . GLY A 1 257 ? -5.531 -20.203 3.457 1 69.88 257 GLY A N 1
ATOM 2020 C CA . GLY A 1 257 ? -5.762 -18.953 4.176 1 69.88 257 GLY A CA 1
ATOM 2021 C C . GLY A 1 257 ? -5.09 -17.766 3.529 1 69.88 257 GLY A C 1
ATOM 2022 O O . GLY A 1 257 ? -5.328 -16.625 3.926 1 69.88 257 GLY A O 1
ATOM 2023 N N . LYS A 1 258 ? -4.281 -18.016 2.6 1 75.62 258 LYS A N 1
ATOM 2024 C CA . LYS A 1 258 ? -3.621 -16.906 1.904 1 75.62 258 LYS A CA 1
ATOM 2025 C C . LYS A 1 258 ? -4.613 -16.125 1.053 1 75.62 258 LYS A C 1
ATOM 2027 O O . LYS A 1 258 ? -5.48 -16.703 0.401 1 75.62 258 LYS A O 1
ATOM 2032 N N . ARG A 1 259 ? -4.527 -14.797 1.205 1 83.5 259 ARG A N 1
ATOM 2033 C CA . ARG A 1 259 ? -5.355 -13.891 0.414 1 83.5 259 ARG A CA 1
ATOM 2034 C C . ARG A 1 259 ? -4.508 -12.82 -0.266 1 83.5 259 ARG A C 1
ATOM 2036 O O . ARG A 1 259 ? -3.625 -12.234 0.361 1 83.5 259 ARG A O 1
ATOM 2043 N N . VAL A 1 260 ? -4.793 -12.656 -1.558 1 86.56 260 VAL A N 1
ATOM 2044 C CA . VAL A 1 260 ? -4.043 -11.664 -2.318 1 86.56 260 VAL A CA 1
ATOM 2045 C C . VAL A 1 260 ? -5 -10.82 -3.152 1 86.56 260 VAL A C 1
ATOM 2047 O O . VAL A 1 260 ? -5.844 -11.352 -3.873 1 86.56 260 VAL A O 1
ATOM 2050 N N . ASN A 1 261 ? -4.922 -9.469 -2.967 1 91.56 261 ASN A N 1
ATOM 2051 C CA . ASN A 1 261 ? -5.645 -8.516 -3.797 1 91.56 261 ASN A CA 1
ATOM 2052 C C . ASN A 1 261 ? -4.73 -7.875 -4.84 1 91.56 261 ASN A C 1
ATOM 2054 O O . ASN A 1 261 ? -3.629 -7.43 -4.52 1 91.56 261 ASN A O 1
ATOM 2058 N N . VAL A 1 262 ? -5.242 -7.891 -6.082 1 92.19 262 VAL A N 1
ATOM 2059 C CA . VAL A 1 262 ? -4.398 -7.352 -7.145 1 92.19 262 VAL A CA 1
ATOM 2060 C C . VAL A 1 262 ? -5.184 -6.332 -7.965 1 92.19 262 VAL A C 1
ATOM 2062 O O . VAL A 1 262 ? -6.332 -6.586 -8.344 1 92.19 262 VAL A O 1
ATOM 2065 N N . HIS A 1 263 ? -4.629 -5.148 -8.125 1 92.56 263 HIS A N 1
ATOM 2066 C CA . HIS A 1 263 ? -5.098 -4.148 -9.078 1 92.56 263 HIS A CA 1
ATOM 2067 C C . HIS A 1 263 ? -4.375 -4.277 -10.414 1 92.56 263 HIS A C 1
ATOM 2069 O O . HIS A 1 263 ? -3.143 -4.25 -10.461 1 92.56 263 HIS A O 1
ATOM 2075 N N . THR A 1 264 ? -5.102 -4.469 -11.508 1 92.56 264 THR A N 1
ATOM 2076 C CA . THR A 1 264 ? -4.512 -4.629 -12.836 1 92.56 264 THR A CA 1
ATOM 2077 C C . THR A 1 264 ? -4.988 -3.525 -13.773 1 92.56 264 THR A C 1
ATOM 2079 O O . THR A 1 264 ? -6.176 -3.189 -13.797 1 92.56 264 THR A O 1
ATOM 2082 N N . MET A 1 265 ? -4.148 -2.941 -14.508 1 90.25 265 MET A N 1
ATOM 2083 C CA . MET A 1 265 ? -4.461 -1.991 -15.57 1 90.25 265 MET A CA 1
ATOM 2084 C C . MET A 1 265 ? -3.857 -2.439 -16.906 1 90.25 265 MET A C 1
ATOM 2086 O O . MET A 1 265 ? -2.67 -2.766 -16.969 1 90.25 265 MET A O 1
ATOM 2090 N N . LYS A 1 266 ? -4.707 -2.59 -17.891 1 87.69 266 LYS A N 1
ATOM 2091 C CA . LYS A 1 266 ? -4.277 -2.828 -19.266 1 87.69 266 LYS A CA 1
ATOM 2092 C C . LYS A 1 266 ? -4.52 -1.6 -20.141 1 87.69 266 LYS A C 1
ATOM 2094 O O . LYS A 1 266 ? -5.648 -1.12 -20.25 1 87.69 266 LYS A O 1
ATOM 2099 N N . LYS A 1 267 ? -3.523 -1.031 -20.672 1 85 267 LYS A N 1
ATOM 2100 C CA . LYS A 1 267 ? -3.641 0.168 -21.5 1 85 267 LYS A CA 1
ATOM 2101 C C . LYS A 1 267 ? -3.188 -0.102 -22.922 1 85 267 LYS A C 1
ATOM 2103 O O . LYS A 1 267 ? -2.172 -0.765 -23.156 1 85 267 LYS A O 1
ATOM 2108 N N . THR A 1 268 ? -4.066 0.307 -23.828 1 82.25 268 THR A N 1
ATOM 2109 C CA . THR A 1 268 ? -3.686 0.252 -25.234 1 82.25 268 THR A CA 1
ATOM 2110 C C . THR A 1 268 ? -2.828 1.458 -25.609 1 82.25 268 THR A C 1
ATOM 2112 O O . THR A 1 268 ? -3.223 2.604 -25.375 1 82.25 268 THR A O 1
ATOM 2115 N N . VAL A 1 269 ? -1.617 1.191 -26.016 1 76.44 269 VAL A N 1
ATOM 2116 C CA . VAL A 1 269 ? -0.713 2.277 -26.375 1 76.44 269 VAL A CA 1
ATOM 2117 C C . VAL A 1 269 ? -0.595 2.359 -27.906 1 76.44 269 VAL A C 1
ATOM 2119 O O . VAL A 1 269 ? -1.295 1.646 -28.625 1 76.44 269 VAL A O 1
ATOM 2122 N N . GLU A 1 270 ? 0.265 3.281 -28.359 1 73.88 270 GLU A N 1
ATOM 2123 C CA . GLU A 1 270 ? 0.426 3.484 -29.797 1 73.88 270 GLU A CA 1
ATOM 2124 C C . GLU A 1 270 ? 0.764 2.174 -30.516 1 73.88 270 GLU A C 1
ATOM 2126 O O . GLU A 1 270 ? 1.538 1.366 -30 1 73.88 270 GLU A O 1
ATOM 2131 N N . GLY A 1 271 ? 0.249 1.949 -31.656 1 72 271 GLY A N 1
ATOM 2132 C CA . GLY A 1 271 ? 0.497 0.747 -32.438 1 72 271 GLY A CA 1
ATOM 2133 C C . GLY A 1 271 ? -0.352 -0.432 -32 1 72 271 GLY A C 1
ATOM 2134 O O . GLY A 1 271 ? -0.003 -1.585 -32.25 1 72 271 GLY A O 1
ATOM 2135 N N . ASN A 1 272 ? -1.327 -0.156 -31.094 1 72.44 272 ASN A N 1
ATOM 2136 C CA . ASN A 1 272 ? -2.289 -1.154 -30.641 1 72.44 272 ASN A CA 1
ATOM 2137 C C . ASN A 1 272 ? -1.633 -2.186 -29.734 1 72.44 272 ASN A C 1
ATOM 2139 O O . ASN A 1 272 ? -2.043 -3.348 -29.703 1 72.44 272 ASN A O 1
ATOM 2143 N N . LYS A 1 273 ? -0.512 -1.741 -29.281 1 78.69 273 LYS A N 1
ATOM 2144 C CA . LYS A 1 273 ? 0.122 -2.604 -28.281 1 78.69 273 LYS A CA 1
ATOM 2145 C C . LYS A 1 273 ? -0.5 -2.402 -26.906 1 78.69 273 LYS A C 1
ATOM 2147 O O . LYS A 1 273 ? -0.999 -1.319 -26.594 1 78.69 273 LYS A O 1
ATOM 2152 N N . GLN A 1 274 ? -0.611 -3.527 -26.141 1 78.69 274 GLN A N 1
ATOM 2153 C CA . GLN A 1 274 ? -1.219 -3.465 -24.828 1 78.69 274 GLN A CA 1
ATOM 2154 C C . GLN A 1 274 ? -0.162 -3.576 -23.719 1 78.69 274 GLN A C 1
ATOM 2156 O O . GLN A 1 274 ? 0.763 -4.383 -23.828 1 78.69 274 GLN A O 1
ATOM 2161 N N . VAL A 1 275 ? -0.225 -2.604 -22.875 1 79.69 275 VAL A N 1
ATOM 2162 C CA . VAL A 1 275 ? 0.637 -2.621 -21.688 1 79.69 275 VAL A CA 1
ATOM 2163 C C . VAL A 1 275 ? -0.18 -3 -20.453 1 79.69 275 VAL A C 1
ATOM 2165 O O . VAL A 1 275 ? -1.231 -2.41 -20.203 1 79.69 275 VAL A O 1
ATOM 2168 N N . GLU A 1 276 ? 0.306 -4.051 -19.75 1 83 276 GLU A N 1
ATOM 2169 C CA . GLU A 1 276 ? -0.389 -4.527 -18.562 1 83 276 GLU A CA 1
ATOM 2170 C C . GLU A 1 276 ? 0.451 -4.305 -17.312 1 83 276 GLU A C 1
ATOM 2172 O O . GLU A 1 276 ? 1.649 -4.59 -17.297 1 83 276 GLU A O 1
ATOM 2177 N N . THR A 1 277 ? -0.109 -3.648 -16.312 1 83.81 277 THR A N 1
ATOM 2178 C CA . THR A 1 277 ? 0.53 -3.457 -15.016 1 83.81 277 THR A CA 1
ATOM 2179 C C . THR A 1 277 ? -0.31 -4.078 -13.898 1 83.81 277 THR A C 1
ATOM 2181 O O . THR A 1 277 ? -1.539 -3.992 -13.922 1 83.81 277 THR A O 1
ATOM 2184 N N . GLU A 1 278 ? 0.352 -4.809 -12.969 1 87.5 278 GLU A N 1
ATOM 2185 C CA . GLU A 1 278 ? -0.313 -5.414 -11.82 1 87.5 278 GLU A CA 1
ATOM 2186 C C . GLU A 1 278 ? 0.362 -5.008 -10.516 1 87.5 278 GLU A C 1
ATOM 2188 O O . GLU A 1 278 ? 1.587 -4.883 -10.453 1 87.5 278 GLU A O 1
ATOM 2193 N N . ARG A 1 279 ? -0.524 -4.727 -9.539 1 84.12 279 ARG A N 1
ATOM 2194 C CA . ARG A 1 279 ? -0.04 -4.332 -8.219 1 84.12 279 ARG A CA 1
ATOM 2195 C C . ARG A 1 279 ? -0.896 -4.945 -7.113 1 84.12 279 ARG A C 1
ATOM 2197 O O . ARG A 1 279 ? -2.121 -5.016 -7.234 1 84.12 279 ARG A O 1
ATOM 2204 N N . GLN A 1 280 ? -0.207 -5.363 -6.098 1 84.25 280 GLN A N 1
ATOM 2205 C CA . GLN A 1 280 ? -0.958 -5.785 -4.918 1 84.25 280 GLN A CA 1
ATOM 2206 C C . GLN A 1 280 ? -1.521 -4.586 -4.168 1 84.25 280 GLN A C 1
ATOM 2208 O O . GLN A 1 280 ? -0.879 -3.533 -4.094 1 84.25 280 GLN A O 1
ATOM 2213 N N . VAL A 1 281 ? -2.719 -4.73 -3.615 1 86.12 281 VAL A N 1
ATOM 2214 C CA . VAL A 1 281 ? -3.33 -3.672 -2.818 1 86.12 281 VAL A CA 1
ATOM 2215 C C . VAL A 1 281 ? -3.85 -4.246 -1.504 1 86.12 281 VAL A C 1
ATOM 2217 O O . VAL A 1 281 ? -4.113 -5.449 -1.406 1 86.12 281 VAL A O 1
ATOM 2220 N N . SER A 1 282 ? -3.986 -3.393 -0.489 1 82.56 282 SER A N 1
ATOM 2221 C CA . SER A 1 282 ? -4.504 -3.811 0.811 1 82.56 282 SER A CA 1
ATOM 2222 C C . SER A 1 282 ? -5.992 -4.133 0.736 1 82.56 282 SER A C 1
ATOM 2224 O O . SER A 1 282 ? -6.664 -3.764 -0.228 1 82.56 282 SER A O 1
ATOM 2226 N N . ASN A 1 283 ? -6.461 -4.82 1.79 1 82 283 ASN A N 1
ATOM 2227 C CA . ASN A 1 283 ? -7.887 -5.117 1.866 1 82 283 ASN A CA 1
ATOM 2228 C C . ASN A 1 283 ? -8.727 -3.84 1.891 1 82 283 ASN A C 1
ATOM 2230 O O . ASN A 1 283 ? -9.734 -3.744 1.196 1 82 283 ASN A O 1
ATOM 2234 N N . ALA A 1 284 ? -8.281 -2.926 2.629 1 78.5 284 ALA A N 1
ATOM 2235 C CA . ALA A 1 284 ? -9.031 -1.681 2.791 1 78.5 284 ALA A CA 1
ATOM 2236 C C . ALA A 1 284 ? -9.117 -0.916 1.474 1 78.5 284 ALA A C 1
ATOM 2238 O O . ALA A 1 284 ? -10.18 -0.42 1.103 1 78.5 284 ALA A O 1
ATOM 2239 N N . LEU A 1 285 ? -8 -0.822 0.821 1 83.69 285 LEU A N 1
ATOM 2240 C CA . LEU A 1 285 ? -7.996 -0.141 -0.469 1 83.69 285 LEU A CA 1
ATOM 2241 C C . LEU A 1 285 ? -8.852 -0.896 -1.483 1 83.69 285 LEU A C 1
ATOM 2243 O O . LEU A 1 285 ? -9.586 -0.283 -2.258 1 83.69 285 LEU A O 1
ATOM 2247 N N . TYR A 1 286 ? -8.688 -2.225 -1.509 1 89.88 286 TYR A N 1
ATOM 2248 C CA . TYR A 1 286 ? -9.508 -3.062 -2.377 1 89.88 286 TYR A CA 1
ATOM 2249 C C . TYR A 1 286 ? -10.984 -2.721 -2.225 1 89.88 286 TYR A C 1
ATOM 2251 O O . TYR A 1 286 ? -11.672 -2.463 -3.215 1 89.88 286 TYR A O 1
ATOM 2259 N N . ASP A 1 287 ? -11.453 -2.576 -1.082 1 86.12 287 ASP A N 1
ATOM 2260 C CA . ASP A 1 287 ? -12.859 -2.314 -0.793 1 86.12 287 ASP A CA 1
ATOM 2261 C C . ASP A 1 287 ? -13.258 -0.91 -1.238 1 86.12 287 ASP A C 1
ATOM 2263 O O . ASP A 1 287 ? -14.359 -0.708 -1.76 1 86.12 287 ASP A O 1
ATOM 2267 N N . SER A 1 288 ? -12.438 0.004 -1.021 1 84.88 288 SER A N 1
ATOM 2268 C CA . SER A 1 288 ? -12.695 1.377 -1.441 1 84.88 288 SER A CA 1
ATOM 2269 C C . SER A 1 288 ? -12.828 1.476 -2.957 1 84.88 288 SER A C 1
ATOM 2271 O O . SER A 1 288 ? -13.711 2.176 -3.465 1 84.88 288 SER A O 1
ATOM 2273 N N . LEU A 1 289 ? -11.969 0.737 -3.645 1 90.88 289 LEU A N 1
ATOM 2274 C CA . LEU A 1 289 ? -11.922 0.819 -5.102 1 90.88 289 LEU A CA 1
ATOM 2275 C C . LEU A 1 289 ? -13.156 0.183 -5.723 1 90.88 289 LEU A C 1
ATOM 2277 O O . LEU A 1 289 ? -13.508 0.489 -6.863 1 90.88 289 LEU A O 1
ATOM 2281 N N . LEU A 1 290 ? -13.828 -0.648 -4.992 1 91.94 290 LEU A N 1
ATOM 2282 C CA . LEU A 1 290 ? -15 -1.339 -5.516 1 91.94 290 LEU A CA 1
ATOM 2283 C C . LEU A 1 290 ? -16.109 -0.35 -5.84 1 91.94 290 LEU A C 1
ATOM 2285 O O . LEU A 1 290 ? -17.016 -0.657 -6.625 1 91.94 290 LEU A O 1
ATOM 2289 N N . SER A 1 291 ? -16.094 0.829 -5.254 1 89.06 291 SER A N 1
ATOM 2290 C CA . SER A 1 291 ? -17.094 1.857 -5.535 1 89.06 291 SER A CA 1
ATOM 2291 C C . SER A 1 291 ? -16.984 2.361 -6.969 1 89.06 291 SER A C 1
ATOM 2293 O O . SER A 1 291 ? -17.875 3.049 -7.461 1 89.06 291 SER A O 1
ATOM 2295 N N . GLN A 1 292 ? -15.969 1.978 -7.633 1 91.88 292 GLN A N 1
ATOM 2296 C CA . GLN A 1 292 ? -15.734 2.387 -9.016 1 91.88 292 GLN A CA 1
ATOM 2297 C C . GLN A 1 292 ? -16.031 1.249 -9.984 1 91.88 292 GLN A C 1
ATOM 2299 O O . GLN A 1 292 ? -15.625 1.29 -11.148 1 91.88 292 GLN A O 1
ATOM 2304 N N . ALA A 1 293 ? -16.734 0.289 -9.492 1 94.12 293 ALA A N 1
ATOM 2305 C CA . ALA A 1 293 ? -17.062 -0.866 -10.32 1 94.12 293 ALA A CA 1
ATOM 2306 C C . ALA A 1 293 ? -17.828 -0.439 -11.578 1 94.12 293 ALA A C 1
ATOM 2308 O O . ALA A 1 293 ? -18.688 0.443 -11.531 1 94.12 293 ALA A O 1
ATOM 2309 N N . ASP A 1 294 ? -17.5 -1 -12.719 1 93.38 294 ASP A N 1
ATOM 2310 C CA . ASP A 1 294 ? -18.203 -0.774 -13.984 1 93.38 294 ASP A CA 1
ATOM 2311 C C . ASP A 1 294 ? -19.656 -1.251 -13.898 1 93.38 294 ASP A C 1
ATOM 2313 O O . ASP A 1 294 ? -19.906 -2.447 -13.758 1 93.38 294 ASP A O 1
ATOM 2317 N N . PRO A 1 295 ? -20.562 -0.345 -14.016 1 91.75 295 PRO A N 1
ATOM 2318 C CA . PRO A 1 295 ? -21.969 -0.75 -13.867 1 91.75 295 PRO A CA 1
ATOM 2319 C C . PRO A 1 295 ? -22.453 -1.641 -15.016 1 91.75 295 PRO A C 1
ATOM 2321 O O . PRO A 1 295 ? -23.484 -2.295 -14.898 1 91.75 295 PRO A O 1
ATOM 2324 N N . TYR A 1 296 ? -21.766 -1.742 -16.047 1 92.81 296 TYR A N 1
ATOM 2325 C CA . TYR A 1 296 ? -22.203 -2.506 -17.219 1 92.81 296 TYR A CA 1
ATOM 2326 C C . TYR A 1 296 ? -21.609 -3.906 -17.203 1 92.81 296 TYR A C 1
ATOM 2328 O O . TYR A 1 296 ? -21.797 -4.684 -18.141 1 92.81 296 TYR A O 1
ATOM 2336 N N . ARG A 1 297 ? -20.906 -4.207 -16.172 1 94.75 297 ARG A N 1
ATOM 2337 C CA . ARG A 1 297 ? -20.297 -5.527 -16.078 1 94.75 297 ARG A CA 1
ATOM 2338 C C . ARG A 1 297 ? -20.547 -6.156 -14.711 1 94.75 297 ARG A C 1
ATOM 2340 O O . ARG A 1 297 ? -20.531 -5.465 -13.695 1 94.75 297 ARG A O 1
ATOM 2347 N N . HIS A 1 298 ? -20.75 -7.48 -14.719 1 94.94 298 HIS A N 1
ATOM 2348 C CA . HIS A 1 298 ? -20.891 -8.227 -13.469 1 94.94 298 HIS A CA 1
ATOM 2349 C C . HIS A 1 298 ? -19.547 -8.617 -12.891 1 94.94 298 HIS A C 1
ATOM 2351 O O . HIS A 1 298 ? -18.562 -8.758 -13.633 1 94.94 298 HIS A O 1
ATOM 2357 N N . THR A 1 299 ? -19.562 -8.719 -11.586 1 95.94 299 THR A N 1
ATOM 2358 C CA . THR A 1 299 ? -18.422 -9.336 -10.938 1 95.94 299 THR A CA 1
ATOM 2359 C C . THR A 1 299 ? -18.344 -10.828 -11.266 1 95.94 299 THR A C 1
ATOM 2361 O O . THR A 1 299 ? -19.344 -11.531 -11.18 1 95.94 299 THR A O 1
ATOM 2364 N N . ILE A 1 300 ? -17.156 -11.297 -11.656 1 96.69 300 ILE A N 1
ATOM 2365 C CA . ILE A 1 300 ? -16.953 -12.703 -11.969 1 96.69 300 ILE A CA 1
ATOM 2366 C C . ILE A 1 300 ? -16.484 -13.445 -10.719 1 96.69 300 ILE A C 1
ATOM 2368 O O . ILE A 1 300 ? -15.57 -12.992 -10.031 1 96.69 300 ILE A O 1
ATOM 2372 N N . THR A 1 301 ? -17.125 -14.5 -10.367 1 97 301 THR A N 1
ATOM 2373 C CA . THR A 1 301 ? -16.703 -15.391 -9.289 1 97 301 THR A CA 1
ATOM 2374 C C . THR A 1 301 ? -16.438 -16.797 -9.828 1 97 301 THR A C 1
ATOM 2376 O O . THR A 1 301 ? -17.25 -17.328 -10.594 1 97 301 THR A O 1
ATOM 2379 N N . LYS A 1 302 ? -15.289 -17.375 -9.469 1 96.62 302 LYS A N 1
ATOM 2380 C CA . LYS A 1 302 ? -14.969 -18.734 -9.93 1 96.62 302 LYS A CA 1
ATOM 2381 C C . LYS A 1 302 ? -14.086 -19.453 -8.922 1 96.62 302 LYS A C 1
ATOM 2383 O O . LYS A 1 302 ? -13.438 -18.828 -8.086 1 96.62 302 LYS A O 1
ATOM 2388 N N . LYS A 1 303 ? -14.172 -20.75 -8.961 1 95.81 303 LYS A N 1
ATOM 2389 C CA . LYS A 1 303 ? -13.266 -21.625 -8.234 1 95.81 303 LYS A CA 1
ATOM 2390 C C . LYS A 1 303 ? -12.18 -22.172 -9.156 1 95.81 303 LYS A C 1
ATOM 2392 O O . LYS A 1 303 ? -12.484 -22.703 -10.234 1 95.81 303 LYS A O 1
ATOM 2397 N N . ARG A 1 304 ? -10.938 -21.953 -8.781 1 93.69 304 ARG A N 1
ATOM 2398 C CA . ARG A 1 304 ? -9.828 -22.469 -9.578 1 93.69 304 ARG A CA 1
ATOM 2399 C C . ARG A 1 304 ? -9.172 -23.672 -8.891 1 93.69 304 ARG A C 1
ATOM 2401 O O . ARG A 1 304 ? -8.781 -23.578 -7.723 1 93.69 304 ARG A O 1
ATOM 2408 N N . ARG A 1 305 ? -9.102 -24.719 -9.57 1 90.88 305 ARG A N 1
ATOM 2409 C CA . ARG A 1 305 ? -8.359 -25.906 -9.148 1 90.88 305 ARG A CA 1
ATOM 2410 C C . ARG A 1 305 ? -7.125 -26.125 -10.023 1 90.88 305 ARG A C 1
ATOM 2412 O O . ARG A 1 305 ? -7.246 -26.328 -11.234 1 90.88 305 ARG A O 1
ATOM 2419 N N . SER A 1 306 ? -5.977 -26 -9.414 1 87.44 306 SER A N 1
ATOM 2420 C CA . SER A 1 306 ? -4.727 -26.203 -10.141 1 87.44 306 SER A CA 1
ATOM 2421 C C . SER A 1 306 ? -4.141 -27.578 -9.859 1 87.44 306 SER A C 1
ATOM 2423 O O . SER A 1 306 ? -4.207 -28.078 -8.727 1 87.44 306 SER A O 1
ATOM 2425 N N . PHE A 1 307 ? -3.633 -28.25 -10.883 1 82.88 307 PHE A N 1
ATOM 2426 C CA . PHE A 1 307 ? -3.064 -29.578 -10.695 1 82.88 307 PHE A CA 1
ATOM 2427 C C . PHE A 1 307 ? -2.062 -29.891 -11.797 1 82.88 307 PHE A C 1
ATOM 2429 O O . PHE A 1 307 ? -2.039 -29.234 -12.836 1 82.88 307 PHE A O 1
ATOM 2436 N N . ILE A 1 308 ? -1.225 -30.781 -11.469 1 75.5 308 ILE A N 1
ATOM 2437 C CA . ILE A 1 308 ? -0.261 -31.281 -12.445 1 75.5 308 ILE A CA 1
ATOM 2438 C C . ILE A 1 308 ? -0.661 -32.688 -12.883 1 75.5 308 ILE A C 1
ATOM 2440 O O . ILE A 1 308 ? -1.007 -33.531 -12.055 1 75.5 308 ILE A O 1
ATOM 2444 N N . TRP A 1 309 ? -0.835 -32.938 -14.18 1 76.94 309 TRP A N 1
ATOM 2445 C CA . TRP A 1 309 ? -1.126 -34.25 -14.766 1 76.94 309 TRP A CA 1
ATOM 2446 C C . TRP A 1 309 ? -0.102 -34.594 -15.836 1 76.94 309 TRP A C 1
ATOM 2448 O O . TRP A 1 309 ? 0.045 -33.906 -16.828 1 76.94 309 TRP A O 1
ATOM 2458 N N . LYS A 1 310 ? 0.595 -35.656 -15.617 1 72.62 310 LYS A N 1
ATOM 2459 C CA . LYS A 1 310 ? 1.632 -36.156 -16.531 1 72.62 310 LYS A CA 1
ATOM 2460 C C . LYS A 1 310 ? 2.6 -35.031 -16.891 1 72.62 310 LYS A C 1
ATOM 2462 O O . LYS A 1 310 ? 2.869 -34.812 -18.078 1 72.62 310 LYS A O 1
ATOM 2467 N N . GLY A 1 311 ? 3.012 -34.156 -15.906 1 66.38 311 GLY A N 1
ATOM 2468 C CA . GLY A 1 311 ? 4.043 -33.156 -16.062 1 66.38 311 GLY A CA 1
ATOM 2469 C C . GLY A 1 311 ? 3.512 -31.844 -16.609 1 66.38 311 GLY A C 1
ATOM 2470 O O . GLY A 1 311 ? 4.262 -30.875 -16.75 1 66.38 311 GLY A O 1
ATOM 2471 N N . GLN A 1 312 ? 2.256 -31.844 -16.953 1 72.75 312 GLN A N 1
ATOM 2472 C CA . GLN A 1 312 ? 1.648 -30.625 -17.469 1 72.75 312 GLN A CA 1
ATOM 2473 C C . GLN A 1 312 ? 0.81 -29.938 -16.391 1 72.75 312 GLN A C 1
ATOM 2475 O O . GLN A 1 312 ? 0.116 -30.594 -15.617 1 72.75 312 GLN A O 1
ATOM 2480 N N . TYR A 1 313 ? 0.953 -28.609 -16.344 1 76.56 313 TYR A N 1
ATOM 2481 C CA . TYR A 1 313 ? 0.223 -27.812 -15.367 1 76.56 313 TYR A CA 1
ATOM 2482 C C . TYR A 1 313 ? -1.105 -27.328 -15.938 1 76.56 313 TYR A C 1
ATOM 2484 O O . TYR A 1 313 ? -1.157 -26.828 -17.062 1 76.56 313 TYR A O 1
ATOM 2492 N N . PHE A 1 314 ? -2.211 -27.594 -15.188 1 83.81 314 PHE A N 1
ATOM 2493 C CA . PHE A 1 314 ? -3.559 -27.219 -15.609 1 83.81 314 PHE A CA 1
ATOM 2494 C C . PHE A 1 314 ? -4.23 -26.344 -14.562 1 83.81 314 PHE A C 1
ATOM 2496 O O . PHE A 1 314 ? -3.986 -26.484 -13.367 1 83.81 314 PHE A O 1
ATOM 2503 N N . GLU A 1 315 ? -4.949 -25.406 -15 1 88.88 315 GLU A N 1
ATOM 2504 C CA . GLU A 1 315 ? -5.871 -24.641 -14.172 1 88.88 315 GLU A CA 1
ATOM 2505 C C . GLU A 1 315 ? -7.316 -24.844 -14.617 1 88.88 315 GLU A C 1
ATOM 2507 O O . GLU A 1 315 ? -7.656 -24.594 -15.781 1 88.88 315 GLU A O 1
ATOM 2512 N N . LEU A 1 316 ? -8.094 -25.375 -13.75 1 92.88 316 LEU A N 1
ATOM 2513 C CA . LEU A 1 316 ? -9.516 -25.594 -14.008 1 92.88 316 LEU A CA 1
ATOM 2514 C C . LEU A 1 316 ? -10.367 -24.547 -13.305 1 92.88 316 LEU A C 1
ATOM 2516 O O . LEU A 1 316 ? -10.43 -24.516 -12.07 1 92.88 316 LEU A O 1
ATOM 2520 N N . ASP A 1 317 ? -10.969 -23.75 -14.07 1 95.56 317 ASP A N 1
ATOM 2521 C CA . ASP A 1 317 ? -11.836 -22.703 -13.531 1 95.56 317 ASP A CA 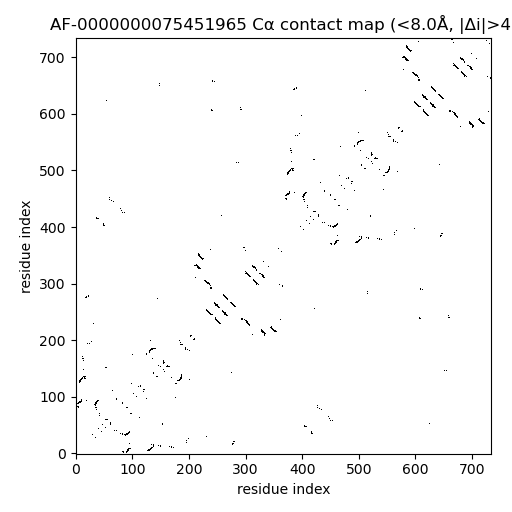1
ATOM 2522 C C . ASP A 1 317 ? -13.305 -23.094 -13.633 1 95.56 317 ASP A C 1
ATOM 2524 O O . ASP A 1 317 ? -13.82 -23.312 -14.734 1 95.56 317 ASP A O 1
ATOM 2528 N N . THR A 1 318 ? -13.977 -23.219 -12.492 1 96.94 318 THR A N 1
ATOM 2529 C CA . THR A 1 318 ? -15.422 -23.406 -12.438 1 96.94 318 THR A CA 1
ATOM 2530 C C . THR A 1 318 ? -16.125 -22.094 -12.102 1 96.94 318 THR A C 1
ATOM 2532 O O . THR A 1 318 ? -16.047 -21.625 -10.969 1 96.94 318 THR A O 1
ATOM 2535 N N . TYR A 1 319 ? -16.766 -21.562 -13.094 1 97.31 319 TYR A N 1
ATOM 2536 C CA . TYR A 1 319 ? -17.422 -20.281 -12.906 1 97.31 319 TYR A CA 1
ATOM 2537 C C . TYR A 1 319 ? -18.703 -20.422 -12.094 1 97.31 319 TYR A C 1
ATOM 2539 O O . TYR A 1 319 ? -19.344 -21.469 -12.133 1 97.31 319 TYR A O 1
ATOM 2547 N N . LEU A 1 320 ? -19.078 -19.359 -11.32 1 96.62 320 LEU A N 1
ATOM 2548 C CA . LEU A 1 320 ? -20.234 -19.391 -10.43 1 96.62 320 LEU A CA 1
ATOM 2549 C C . LEU A 1 320 ? -21.234 -18.297 -10.789 1 96.62 320 LEU A C 1
ATOM 2551 O O . LEU A 1 320 ? -20.984 -17.5 -11.695 1 96.62 320 LEU A O 1
ATOM 2555 N N . ASN A 1 321 ? -22.422 -18.297 -10.141 1 94 321 ASN A N 1
ATOM 2556 C CA . ASN A 1 321 ? -23.469 -17.297 -10.273 1 94 321 ASN A CA 1
ATOM 2557 C C . ASN A 1 321 ? -23.953 -17.188 -11.711 1 94 321 ASN A C 1
ATOM 2559 O O . ASN A 1 321 ? -24.344 -18.188 -12.32 1 94 321 ASN A O 1
ATOM 2563 N N . GLN A 1 322 ? -23.781 -16 -12.352 1 90.75 322 GLN A N 1
ATOM 2564 C CA . GLN A 1 322 ? -24.359 -15.75 -13.672 1 90.75 322 GLN A CA 1
ATOM 2565 C C . GLN A 1 322 ? -23.719 -16.656 -14.727 1 90.75 322 GLN A C 1
ATOM 2567 O O . GLN A 1 322 ? -24.297 -16.875 -15.789 1 90.75 322 GLN A O 1
ATOM 2572 N N . LEU A 1 323 ? -22.547 -17.188 -14.406 1 93.31 323 LEU A N 1
ATOM 2573 C CA . LEU A 1 323 ? -21.828 -18.016 -15.375 1 93.31 323 LEU A CA 1
ATOM 2574 C C . LEU A 1 323 ? -21.797 -19.469 -14.938 1 93.31 323 LEU A C 1
ATOM 2576 O O . LEU A 1 323 ? -20.938 -20.234 -15.383 1 93.31 323 LEU A O 1
ATOM 2580 N N . GLN A 1 324 ? -22.75 -19.75 -14.047 1 93.5 324 GLN A N 1
ATOM 2581 C CA . GLN A 1 324 ? -22.812 -21.109 -13.547 1 93.5 324 GLN A CA 1
ATOM 2582 C C . GLN A 1 324 ? -22.906 -22.109 -14.703 1 93.5 324 GLN A C 1
ATOM 2584 O O . GLN A 1 324 ? -23.672 -21.891 -15.648 1 93.5 324 GLN A O 1
ATOM 2589 N N . GLY A 1 325 ? -22.125 -23.234 -14.57 1 92.69 325 GLY A N 1
ATOM 2590 C CA . GLY A 1 325 ? -22.125 -24.25 -15.602 1 92.69 325 GLY A CA 1
ATOM 2591 C C . GLY A 1 325 ? -20.922 -24.156 -16.531 1 92.69 325 GLY A C 1
ATOM 2592 O O . GLY A 1 325 ? -20.562 -25.141 -17.188 1 92.69 325 GLY A O 1
ATOM 2593 N N . LEU A 1 326 ? -20.344 -22.984 -16.641 1 96.12 326 LEU A N 1
ATOM 2594 C CA . LEU A 1 326 ? -19.156 -22.812 -17.469 1 96.12 326 LEU A CA 1
ATOM 2595 C C . LEU A 1 326 ? -17.906 -23.297 -16.75 1 96.12 326 LEU A C 1
ATOM 2597 O O . LEU A 1 326 ? -17.641 -22.891 -15.625 1 96.12 326 LEU A O 1
ATOM 2601 N N . VAL A 1 327 ? -17.219 -24.203 -17.359 1 97.44 327 VAL A N 1
ATOM 2602 C CA . VAL A 1 327 ? -15.969 -24.734 -16.844 1 97.44 327 VAL A CA 1
ATOM 2603 C C . VAL A 1 327 ? -14.875 -24.625 -17.906 1 97.44 327 VAL A C 1
ATOM 2605 O O . VAL A 1 327 ? -15.023 -25.141 -19.016 1 97.44 327 VAL A O 1
ATOM 2608 N N . ILE A 1 328 ? -13.812 -23.938 -17.531 1 96.31 328 ILE A N 1
ATOM 2609 C CA . ILE A 1 328 ? -12.734 -23.703 -18.5 1 96.31 328 ILE A CA 1
ATOM 2610 C C . ILE A 1 328 ? -11.438 -24.312 -17.984 1 96.31 328 ILE A C 1
ATOM 2612 O O . ILE A 1 328 ? -11.078 -24.125 -16.812 1 96.31 328 ILE A O 1
ATOM 2616 N N . LEU A 1 329 ? -10.766 -25.047 -18.781 1 94 329 LEU A N 1
ATOM 2617 C CA . LEU A 1 329 ? -9.445 -25.594 -18.5 1 94 329 LEU A CA 1
ATOM 2618 C C . LEU A 1 329 ? -8.359 -24.828 -19.25 1 94 329 LEU A C 1
ATOM 2620 O O . LEU A 1 329 ? -8.477 -24.609 -20.469 1 94 329 LEU A O 1
ATOM 2624 N N . GLU A 1 330 ? -7.426 -24.359 -18.5 1 89.5 330 GLU A N 1
ATOM 2625 C CA . GLU A 1 330 ? -6.281 -23.688 -19.109 1 89.5 330 GLU A CA 1
ATOM 2626 C C . GLU A 1 330 ? -5 -24.5 -18.906 1 89.5 330 GLU A C 1
ATOM 2628 O O . GLU A 1 330 ? -4.77 -25.047 -17.828 1 89.5 330 GLU A O 1
ATOM 2633 N N . THR A 1 331 ? -4.324 -24.656 -19.984 1 82.19 331 THR A N 1
ATOM 2634 C CA . THR A 1 331 ? -3.045 -25.359 -19.922 1 82.19 331 THR A CA 1
ATOM 2635 C C . THR A 1 331 ? -1.889 -24.359 -19.859 1 82.19 331 THR A C 1
ATOM 2637 O O . THR A 1 331 ? -1.971 -23.266 -20.438 1 82.19 331 THR A O 1
ATOM 2640 N N . LYS A 1 332 ? -0.93 -24.75 -19.062 1 70.81 332 LYS A N 1
ATOM 2641 C CA . LYS A 1 332 ? 0.278 -23.938 -19 1 70.81 332 LYS A CA 1
ATOM 2642 C C . LYS A 1 332 ? 1.518 -24.75 -19.344 1 70.81 332 LYS A C 1
ATOM 2644 O O . LYS A 1 332 ? 1.598 -25.938 -19 1 70.81 332 LYS A O 1
ATOM 2649 N N . GLY A 1 333 ? 2.434 -24.219 -20.141 1 60.72 333 GLY A N 1
ATOM 2650 C CA . GLY A 1 333 ? 3.729 -24.859 -20.344 1 60.72 333 GLY A CA 1
ATOM 2651 C C . GLY A 1 333 ? 3.77 -25.766 -21.547 1 60.72 333 GLY A C 1
ATOM 2652 O O . GLY A 1 333 ? 4.508 -26.75 -21.562 1 60.72 333 GLY A O 1
ATOM 2653 N N . ILE A 1 334 ? 2.846 -25.625 -22.469 1 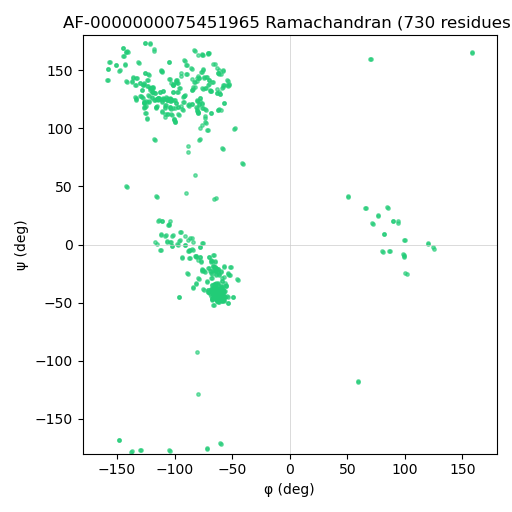60.53 334 ILE A N 1
ATOM 2654 C CA . ILE A 1 334 ? 2.832 -26.469 -23.656 1 60.53 334 ILE A CA 1
ATOM 2655 C C . ILE A 1 334 ? 3.365 -25.688 -24.859 1 60.53 334 ILE A C 1
ATOM 2657 O O . ILE A 1 334 ? 3.07 -24.5 -25.016 1 60.53 334 ILE A O 1
ATOM 2661 N N . THR A 1 335 ? 4.336 -26.297 -25.375 1 60.62 335 THR A N 1
ATOM 2662 C CA . THR A 1 335 ? 4.824 -25.656 -26.594 1 60.62 335 THR A CA 1
ATOM 2663 C C . THR A 1 335 ? 3.762 -25.703 -27.688 1 60.62 335 THR A C 1
ATOM 2665 O O . THR A 1 335 ? 2.795 -26.453 -27.594 1 60.62 335 THR A O 1
ATOM 2668 N N . SER A 1 336 ? 3.838 -24.812 -28.594 1 63.62 336 SER A N 1
ATOM 2669 C CA . SER A 1 336 ? 2.857 -24.672 -29.672 1 63.62 336 SER A CA 1
ATOM 2670 C C . SER A 1 336 ? 2.676 -26 -30.406 1 63.62 336 SER A C 1
ATOM 2672 O O . SER A 1 336 ? 1.594 -26.266 -30.938 1 63.62 336 SER A O 1
ATOM 2674 N N . THR A 1 337 ? 3.637 -26.812 -30.375 1 64.5 337 THR A N 1
ATOM 2675 C CA . THR A 1 337 ? 3.584 -28.016 -31.188 1 64.5 337 THR A CA 1
ATOM 2676 C C . THR A 1 337 ? 3.223 -29.234 -30.344 1 64.5 337 THR A C 1
ATOM 2678 O O . THR A 1 337 ? 3.002 -30.328 -30.875 1 64.5 337 THR A O 1
ATOM 2681 N N . GLU A 1 338 ? 3.074 -29 -29.188 1 67.19 338 GLU A N 1
ATOM 2682 C CA . GLU A 1 338 ? 2.828 -30.141 -28.297 1 67.19 338 GLU A CA 1
ATOM 2683 C C . GLU A 1 338 ? 1.333 -30.344 -28.078 1 67.19 338 GLU A C 1
ATOM 2685 O O . GLU A 1 338 ? 0.572 -29.391 -27.969 1 67.19 338 GLU A O 1
ATOM 2690 N N . ASP A 1 339 ? 0.957 -31.594 -28.172 1 73.62 339 ASP A N 1
ATOM 2691 C CA . ASP A 1 339 ? -0.428 -31.938 -27.875 1 73.62 339 ASP A CA 1
ATOM 2692 C C . ASP A 1 339 ? -0.707 -31.828 -26.375 1 73.62 339 ASP A C 1
ATOM 2694 O O . ASP A 1 339 ? 0.192 -32.031 -25.547 1 73.62 339 ASP A O 1
ATOM 2698 N N . VAL A 1 340 ? -1.874 -31.406 -26.109 1 79.62 340 VAL A N 1
ATOM 2699 C CA . VAL A 1 340 ? -2.297 -31.344 -24.719 1 79.62 340 VAL A CA 1
ATOM 2700 C C . VAL A 1 340 ? -2.645 -32.75 -24.219 1 79.62 340 VAL A C 1
ATOM 2702 O O . VAL A 1 340 ? -3.41 -33.469 -24.859 1 79.62 340 VAL A O 1
ATOM 2705 N N . ASN A 1 341 ? -1.969 -33.25 -23.266 1 79.12 341 ASN A N 1
ATOM 2706 C CA . ASN A 1 341 ? -2.324 -34.5 -22.594 1 79.12 341 ASN A CA 1
ATOM 2707 C C . ASN A 1 341 ? -3.453 -34.281 -21.578 1 79.12 341 ASN A C 1
ATOM 2709 O O . ASN A 1 341 ? -3.199 -34.062 -20.391 1 79.12 341 ASN A O 1
ATOM 2713 N N . PHE A 1 342 ? -4.648 -34.438 -22.078 1 88.62 342 PHE A N 1
ATOM 2714 C CA . PHE A 1 342 ? -5.793 -34.219 -21.203 1 88.62 342 PHE A CA 1
ATOM 2715 C C . PHE A 1 342 ? -5.945 -35.344 -20.203 1 88.62 342 PHE A C 1
ATOM 2717 O O . PHE A 1 342 ? -5.844 -36.531 -20.562 1 88.62 342 PHE A O 1
ATOM 2724 N N . PRO A 1 343 ? -6.18 -35 -18.984 1 88.38 343 PRO A N 1
ATOM 2725 C CA . PRO A 1 343 ? -6.48 -36.031 -18 1 88.38 343 PRO A CA 1
ATOM 2726 C C . PRO A 1 343 ? -7.754 -36.812 -18.344 1 88.38 343 PRO A C 1
ATOM 2728 O O . PRO A 1 343 ? -8.688 -36.25 -18.922 1 88.38 343 PRO A O 1
ATOM 2731 N N . PRO A 1 344 ? -7.812 -38.062 -17.938 1 90.06 344 PRO A N 1
ATOM 2732 C CA . PRO A 1 344 ? -8.961 -38.906 -18.266 1 90.06 344 PRO A CA 1
ATOM 2733 C C . PRO A 1 344 ? -10.258 -38.406 -17.641 1 90.06 344 PRO A C 1
ATOM 2735 O O . PRO A 1 344 ? -11.352 -38.719 -18.125 1 90.06 344 PRO A O 1
ATOM 2738 N N . PHE A 1 345 ? -10.148 -37.656 -16.625 1 93.12 345 PHE A N 1
ATOM 2739 C CA . PHE A 1 345 ? -11.344 -37.219 -15.93 1 93.12 345 PHE A CA 1
ATOM 2740 C C . PHE A 1 345 ? -11.836 -35.875 -16.516 1 93.12 345 PHE A C 1
ATOM 2742 O O . PHE A 1 345 ? -12.742 -35.25 -15.961 1 93.12 345 PHE A O 1
ATOM 2749 N N . ILE A 1 346 ? -11.273 -35.438 -17.531 1 94 346 ILE A N 1
ATOM 2750 C CA . ILE A 1 346 ? -11.664 -34.188 -18.203 1 94 346 ILE A CA 1
ATOM 2751 C C . ILE A 1 346 ? -12.172 -34.531 -19.609 1 94 346 ILE A C 1
ATOM 2753 O O . ILE A 1 346 ? -11.469 -35.156 -20.391 1 94 346 ILE A O 1
ATOM 2757 N N . LYS A 1 347 ? -13.344 -34.125 -19.953 1 95.88 347 LYS A N 1
ATOM 2758 C CA . LYS A 1 347 ? -13.898 -34.188 -21.297 1 95.88 347 LYS A CA 1
ATOM 2759 C C . LYS A 1 347 ? -13.883 -32.844 -21.969 1 95.88 347 LYS A C 1
ATOM 2761 O O . LYS A 1 347 ? -14.531 -31.891 -21.484 1 95.88 347 LYS A O 1
ATOM 2766 N N . VAL A 1 348 ? -13.141 -32.75 -23.047 1 95.88 348 VAL A N 1
ATOM 2767 C CA . VAL A 1 348 ? -13.047 -31.469 -23.75 1 95.88 348 VAL A CA 1
ATOM 2768 C C . VAL A 1 348 ? -14.305 -31.25 -24.594 1 95.88 348 VAL A C 1
ATOM 2770 O O . VAL A 1 348 ? -14.695 -32.125 -25.375 1 95.88 348 VAL A O 1
ATOM 2773 N N . VAL A 1 349 ? -14.93 -30.172 -24.422 1 96.62 349 VAL A N 1
ATOM 2774 C CA . VAL A 1 349 ? -16.141 -29.828 -25.172 1 96.62 349 VAL A CA 1
ATOM 2775 C C . VAL A 1 349 ? -15.773 -28.953 -26.375 1 96.62 349 VAL A C 1
ATOM 2777 O O . VAL A 1 349 ? -16.25 -29.188 -27.484 1 96.62 349 VAL A O 1
ATOM 2780 N N . SER A 1 350 ? -14.922 -27.969 -26.156 1 96.31 350 SER A N 1
ATOM 2781 C CA . SER A 1 350 ? -14.539 -27.062 -27.25 1 96.31 350 SER A CA 1
ATOM 2782 C C . SER A 1 350 ? -13.211 -26.375 -26.953 1 96.31 350 SER A C 1
ATOM 2784 O O . SER A 1 350 ? -12.922 -26.047 -25.797 1 96.31 350 SER A O 1
ATOM 2786 N N . ASP A 1 351 ? -12.422 -26.219 -27.953 1 94.44 351 ASP A N 1
ATOM 2787 C CA . ASP A 1 351 ? -11.219 -25.391 -27.891 1 94.44 351 ASP A CA 1
ATOM 2788 C C . ASP A 1 351 ? -11.555 -23.922 -28.062 1 94.44 351 ASP A C 1
ATOM 2790 O O . ASP A 1 351 ? -12.016 -23.5 -29.125 1 94.44 351 ASP A O 1
ATOM 2794 N N . ILE A 1 352 ? -11.32 -23.172 -27.047 1 94.62 352 ILE A N 1
ATOM 2795 C CA . ILE A 1 352 ? -11.688 -21.75 -27.125 1 94.62 352 ILE A CA 1
ATOM 2796 C C . ILE A 1 352 ? -10.43 -20.891 -27.094 1 94.62 352 ILE A C 1
ATOM 2798 O O . ILE A 1 352 ? -10.484 -19.719 -26.703 1 94.62 352 ILE A O 1
ATOM 2802 N N . THR A 1 353 ? -9.281 -21.422 -27.422 1 89.62 353 THR A N 1
ATOM 2803 C CA . THR A 1 353 ? -8.031 -20.672 -27.438 1 89.62 353 THR A CA 1
ATOM 2804 C C . THR A 1 353 ? -8.141 -19.453 -28.359 1 89.62 353 THR A C 1
ATOM 2806 O O . THR A 1 353 ? -8.484 -19.578 -29.531 1 89.62 353 THR A O 1
ATOM 2809 N N . GLY A 1 354 ? -7.902 -18.281 -27.75 1 88.25 354 GLY A N 1
ATOM 2810 C CA . GLY A 1 354 ? -7.906 -17.047 -28.531 1 88.25 354 GLY A CA 1
ATOM 2811 C C . GLY A 1 354 ? -9.297 -16.516 -28.797 1 88.25 354 GLY A C 1
ATOM 2812 O O . GLY A 1 354 ? -9.461 -15.445 -29.406 1 88.25 354 GLY A O 1
ATOM 2813 N N . ASP A 1 355 ? -10.32 -17.266 -28.406 1 92.88 355 ASP A N 1
ATOM 2814 C CA . ASP A 1 355 ? -11.695 -16.797 -28.594 1 92.88 355 ASP A CA 1
ATOM 2815 C C . ASP A 1 355 ? -12.047 -15.695 -27.609 1 92.88 355 ASP A C 1
ATOM 2817 O O . ASP A 1 355 ? -12.312 -15.953 -26.438 1 92.88 355 ASP A O 1
ATOM 2821 N N . ARG A 1 356 ? -12.188 -14.492 -28.031 1 91.19 356 ARG A N 1
ATOM 2822 C CA . ARG A 1 356 ? -12.375 -13.297 -27.219 1 91.19 356 ARG A CA 1
ATOM 2823 C C . ARG A 1 356 ? -13.703 -13.344 -26.469 1 91.19 356 ARG A C 1
ATOM 2825 O O . ARG A 1 356 ? -13.883 -12.648 -25.469 1 91.19 356 ARG A O 1
ATOM 2832 N N . ASN A 1 357 ? -14.617 -14.117 -26.984 1 92.25 357 ASN A N 1
ATOM 2833 C CA . ASN A 1 357 ? -15.922 -14.219 -26.344 1 92.25 357 ASN A CA 1
ATOM 2834 C C . ASN A 1 357 ? -15.805 -14.828 -24.938 1 92.25 357 ASN A C 1
ATOM 2836 O O . ASN A 1 357 ? -16.672 -14.617 -24.094 1 92.25 357 ASN A O 1
ATOM 2840 N N . TYR A 1 358 ? -14.688 -15.508 -24.734 1 93.62 358 TYR A N 1
ATOM 2841 C CA . TYR A 1 358 ? -14.555 -16.188 -23.453 1 93.62 358 TYR A CA 1
ATOM 2842 C C . TYR A 1 358 ? -13.539 -15.484 -22.562 1 93.62 358 TYR A C 1
ATOM 2844 O O . TYR A 1 358 ? -13.125 -16.031 -21.531 1 93.62 358 TYR A O 1
ATOM 2852 N N . TYR A 1 359 ? -13.102 -14.312 -23.047 1 92.44 359 TYR A N 1
ATOM 2853 C CA . TYR A 1 359 ? -12.336 -13.477 -22.125 1 92.44 359 TYR A CA 1
ATOM 2854 C C . TYR A 1 359 ? -13.211 -12.977 -20.984 1 92.44 359 TYR A C 1
ATOM 2856 O O . TYR A 1 359 ? -14.375 -12.617 -21.203 1 92.44 359 TYR A O 1
ATOM 2864 N N . ASN A 1 360 ? -12.625 -12.969 -19.797 1 92.81 360 ASN A N 1
ATOM 2865 C CA . ASN A 1 360 ? -13.398 -12.555 -18.625 1 92.81 360 ASN A CA 1
ATOM 2866 C C . ASN A 1 360 ? -14.008 -11.172 -18.812 1 92.81 360 ASN A C 1
ATOM 2868 O O . ASN A 1 360 ? -15.125 -10.914 -18.344 1 92.81 360 ASN A O 1
ATOM 2872 N N . TYR A 1 361 ? -13.336 -10.297 -19.469 1 91.94 361 TYR A N 1
ATOM 2873 C CA . TYR A 1 361 ? -13.82 -8.945 -19.734 1 91.94 361 TYR A CA 1
ATOM 2874 C C . TYR A 1 361 ? -15.141 -8.984 -20.484 1 91.94 361 TYR A C 1
ATOM 2876 O O . TYR A 1 361 ? -16.031 -8.172 -20.234 1 91.94 361 TYR A O 1
ATOM 2884 N N . ASN A 1 362 ? -15.25 -9.891 -21.406 1 92.94 362 ASN A N 1
ATOM 2885 C CA . ASN A 1 362 ? -16.469 -10.031 -22.203 1 92.94 362 ASN A CA 1
ATOM 2886 C C . ASN A 1 362 ? -17.516 -10.867 -21.484 1 92.94 362 ASN A C 1
ATOM 2888 O O . ASN A 1 362 ? -18.719 -10.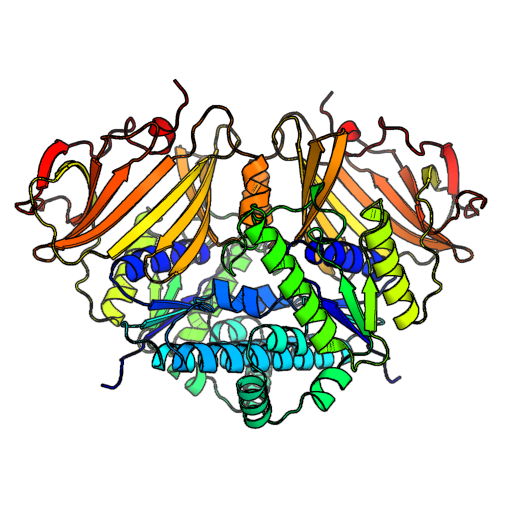602 -21.594 1 92.94 362 ASN A O 1
ATOM 2892 N N . LEU A 1 363 ? -17.031 -11.891 -20.781 1 93.56 363 LEU A N 1
ATOM 2893 C CA . LEU A 1 363 ? -17.953 -12.727 -20.016 1 93.56 363 LEU A CA 1
ATOM 2894 C C . LEU A 1 363 ? -18.672 -11.906 -18.953 1 93.56 363 LEU A C 1
ATOM 2896 O O . LEU A 1 363 ? -19.797 -12.242 -18.578 1 93.56 363 LEU A O 1
ATOM 2900 N N . ALA A 1 364 ? -18.047 -10.805 -18.516 1 93.5 364 ALA A N 1
ATOM 2901 C CA . ALA A 1 364 ? -18.578 -9.984 -17.422 1 93.5 364 ALA A CA 1
ATOM 2902 C C . ALA A 1 364 ? -19.656 -9.031 -17.922 1 93.5 364 ALA A C 1
ATOM 2904 O O . ALA A 1 364 ? -20.359 -8.398 -17.125 1 93.5 364 ALA A O 1
ATOM 2905 N N . LEU A 1 365 ? -19.828 -8.906 -19.234 1 92.56 365 LEU A N 1
ATOM 2906 C CA . LEU A 1 365 ? -20.797 -7.957 -19.781 1 92.56 365 LEU A CA 1
ATOM 2907 C C . LEU A 1 365 ? -22.203 -8.289 -19.312 1 92.56 365 LEU A C 1
ATOM 2909 O O . LEU A 1 365 ? -22.609 -9.453 -19.312 1 92.56 365 LEU A O 1
ATOM 2913 N N . ARG A 1 366 ? -22.828 -7.219 -18.797 1 86.88 366 ARG A N 1
ATOM 2914 C CA . ARG A 1 366 ? -24.234 -7.379 -18.422 1 86.88 366 ARG A CA 1
ATOM 2915 C C . ARG A 1 366 ? -25.141 -7.457 -19.641 1 86.88 366 ARG A C 1
ATOM 2917 O O . ARG A 1 366 ? -25 -6.656 -20.578 1 86.88 366 ARG A O 1
ATOM 2924 N N . LYS A 1 367 ? -25.828 -8.539 -19.906 1 71.06 367 LYS A N 1
ATOM 2925 C CA . LYS A 1 367 ? -26.75 -8.703 -21.016 1 71.06 367 LYS A CA 1
ATOM 2926 C C . LYS A 1 367 ? -28.078 -7.996 -20.734 1 71.06 367 LYS A C 1
ATOM 2928 O O . LYS A 1 367 ? -28.5 -7.891 -19.578 1 71.06 367 LYS A O 1
ATOM 2933 N N . MET B 1 1 ? 20.734 21.516 20.453 1 34.59 1 MET B N 1
ATOM 2934 C CA . MET B 1 1 ? 19.422 21.75 21.016 1 34.59 1 MET B CA 1
ATOM 2935 C C . MET B 1 1 ? 18.562 20.484 20.922 1 34.59 1 MET B C 1
ATOM 2937 O O . MET B 1 1 ? 18.469 19.875 19.859 1 34.59 1 MET B O 1
ATOM 2941 N N . ASN B 1 2 ? 18.453 19.719 21.906 1 43.38 2 ASN B N 1
ATOM 2942 C CA . ASN B 1 2 ? 17.781 18.422 22.078 1 43.38 2 ASN B CA 1
ATOM 2943 C C . ASN B 1 2 ? 16.422 18.406 21.391 1 43.38 2 ASN B C 1
ATOM 2945 O O . ASN B 1 2 ? 15.484 19.062 21.859 1 43.38 2 ASN B O 1
ATOM 2949 N N . LYS B 1 3 ? 16.344 18.406 20.047 1 62.78 3 LYS B N 1
ATOM 2950 C CA . LYS B 1 3 ? 15.117 18.531 19.281 1 62.78 3 LYS B CA 1
ATOM 2951 C C . LYS B 1 3 ? 14.039 17.578 19.812 1 62.78 3 LYS B C 1
ATOM 2953 O O . LYS B 1 3 ? 14.312 16.422 20.078 1 62.78 3 LYS B O 1
ATOM 2958 N N . ASP B 1 4 ? 13.055 18.109 20.656 1 81.12 4 ASP B N 1
ATOM 2959 C CA . ASP B 1 4 ? 11.977 17.344 21.297 1 81.12 4 ASP B CA 1
ATOM 2960 C C . ASP B 1 4 ? 11.117 16.641 20.25 1 81.12 4 ASP B C 1
ATOM 2962 O O . ASP B 1 4 ? 10.188 17.234 19.703 1 81.12 4 ASP B O 1
ATOM 2966 N N . ILE B 1 5 ? 11.594 15.477 19.812 1 93.56 5 ILE B N 1
ATOM 2967 C CA . ILE B 1 5 ? 10.844 14.625 18.891 1 93.56 5 ILE B CA 1
ATOM 2968 C C . ILE B 1 5 ? 9.781 13.852 19.672 1 93.56 5 ILE B C 1
ATOM 2970 O O . ILE B 1 5 ? 10.078 13.227 20.703 1 93.56 5 ILE B O 1
ATOM 2974 N N . LYS B 1 6 ? 8.562 14.039 19.312 1 95.12 6 LYS B N 1
ATOM 2975 C CA . LYS B 1 6 ? 7.469 13.328 19.969 1 95.12 6 LYS B CA 1
ATOM 2976 C C . LYS B 1 6 ? 7.047 12.102 19.156 1 95.12 6 LYS B C 1
ATOM 2978 O O . LYS B 1 6 ? 7.059 12.125 17.922 1 95.12 6 LYS B O 1
ATOM 2983 N N . LYS B 1 7 ? 6.82 11.133 19.844 1 96.5 7 LYS B N 1
ATOM 2984 C CA . LYS B 1 7 ? 6.32 9.898 19.25 1 96.5 7 LYS B CA 1
ATOM 2985 C C . LYS B 1 7 ? 4.906 9.594 19.719 1 96.5 7 LYS B C 1
ATOM 2987 O O . LYS B 1 7 ? 4.668 9.461 20.922 1 96.5 7 LYS B O 1
ATOM 2992 N N . ILE B 1 8 ? 3.947 9.383 18.781 1 97.06 8 ILE B N 1
ATOM 2993 C CA . ILE B 1 8 ? 2.531 9.227 19.094 1 97.06 8 ILE B CA 1
ATOM 2994 C C . ILE B 1 8 ? 1.98 7.977 18.406 1 97.06 8 ILE B C 1
ATOM 2996 O O . ILE B 1 8 ? 2.312 7.699 17.25 1 97.06 8 ILE B O 1
ATOM 3000 N N . VAL B 1 9 ? 1.143 7.227 19.109 1 96.56 9 VAL B N 1
ATOM 3001 C CA . VAL B 1 9 ? 0.479 6.059 18.547 1 96.56 9 VAL B CA 1
ATOM 3002 C C . VAL B 1 9 ? -0.971 6.398 18.203 1 96.56 9 VAL B C 1
ATOM 3004 O O . VAL B 1 9 ? -1.688 6.969 19.031 1 96.56 9 VAL B O 1
ATOM 3007 N N . LEU B 1 10 ? -1.289 6.176 17.031 1 95.38 10 LEU B N 1
ATOM 3008 C CA . LEU B 1 10 ? -2.693 6.168 16.625 1 95.38 10 LEU B CA 1
ATOM 3009 C C . LEU B 1 10 ? -3.221 4.742 16.531 1 95.38 10 LEU B C 1
ATOM 3011 O O . LEU B 1 10 ? -2.811 3.984 15.648 1 95.38 10 LEU B O 1
ATOM 3015 N N . THR B 1 11 ? -4.023 4.332 17.453 1 93.56 11 THR B N 1
ATOM 3016 C CA . THR B 1 11 ? -4.516 2.961 17.516 1 93.56 11 THR B CA 1
ATOM 3017 C C . THR B 1 11 ? -6.039 2.934 17.562 1 93.56 11 THR B C 1
ATOM 3019 O O . THR B 1 11 ? -6.688 3.98 17.5 1 93.56 11 THR B O 1
ATOM 3022 N N . GLY B 1 12 ? -6.66 1.719 17.484 1 88 12 GLY B N 1
ATOM 3023 C CA . GLY B 1 12 ? -8.102 1.527 17.469 1 88 12 GLY B CA 1
ATOM 3024 C C . GLY B 1 12 ? -8.516 0.204 16.859 1 88 12 GLY B C 1
ATOM 3025 O O . GLY B 1 12 ? -7.703 -0.485 16.234 1 88 12 GLY B O 1
ATOM 3026 N N . GLY B 1 13 ? -9.742 -0.111 17.109 1 79.38 13 GLY B N 1
ATOM 3027 C CA . GLY B 1 13 ? -10.289 -1.329 16.531 1 79.38 13 GLY B CA 1
ATOM 3028 C C . GLY B 1 13 ? -10.531 -1.229 15.031 1 79.38 13 GLY B C 1
ATOM 3029 O O . GLY B 1 13 ? -10.102 -0.264 14.398 1 79.38 13 GLY B O 1
ATOM 3030 N N . PRO B 1 14 ? -11.102 -2.275 14.461 1 77.06 14 PRO B N 1
ATOM 3031 C CA . PRO B 1 14 ? -11.43 -2.27 13.031 1 77.06 14 PRO B CA 1
ATOM 3032 C C . PRO B 1 14 ? -12.367 -1.135 12.641 1 77.06 14 PRO B C 1
ATOM 3034 O O . PRO B 1 14 ? -13.297 -0.812 13.391 1 77.06 14 PRO B O 1
ATOM 3037 N N . CYS B 1 15 ? -12.07 -0.437 11.516 1 76.81 15 CYS B N 1
ATOM 3038 C CA . CYS B 1 15 ? -12.922 0.59 10.93 1 76.81 15 CYS B CA 1
ATOM 3039 C C . CYS B 1 15 ? -13.047 1.792 11.859 1 76.81 15 CYS B C 1
ATOM 3041 O O . CYS B 1 15 ? -14.117 2.385 11.977 1 76.81 15 CYS B O 1
ATOM 3043 N N . ALA B 1 16 ? -12.016 2.074 12.633 1 79.31 16 ALA B N 1
ATOM 3044 C CA . ALA B 1 16 ? -12.031 3.193 13.57 1 79.31 16 ALA B CA 1
ATOM 3045 C C . ALA B 1 16 ? -11.703 4.504 12.859 1 79.31 16 ALA B C 1
ATOM 3047 O O . ALA B 1 16 ? -11.859 5.586 13.438 1 79.31 16 ALA B O 1
ATOM 3048 N N . GLY B 1 17 ? -11.258 4.453 11.602 1 84.5 17 GLY B N 1
ATOM 3049 C CA . GLY B 1 17 ? -10.906 5.656 10.867 1 84.5 17 GLY B CA 1
ATOM 3050 C C . GLY B 1 17 ? -9.461 6.062 11.039 1 84.5 17 GLY B C 1
ATOM 3051 O O . GLY B 1 17 ? -9.102 7.219 10.797 1 84.5 17 GLY B O 1
ATOM 3052 N N . LYS B 1 18 ? -8.602 5.207 11.422 1 87.38 18 LYS B N 1
ATOM 3053 C CA . LYS B 1 18 ? -7.195 5.473 11.719 1 87.38 18 LYS B CA 1
ATOM 3054 C C . LYS B 1 18 ? -6.461 5.98 10.477 1 87.38 18 LYS B C 1
ATOM 3056 O O . LYS B 1 18 ? -5.711 6.953 10.555 1 87.38 18 LYS B O 1
ATOM 3061 N N . THR B 1 19 ? -6.641 5.27 9.383 1 86.31 19 THR B N 1
ATOM 3062 C CA . THR B 1 19 ? -5.918 5.613 8.164 1 86.31 19 THR B CA 1
ATOM 3063 C C . THR B 1 19 ? -6.285 7.02 7.699 1 86.31 19 THR B C 1
ATOM 3065 O O . THR B 1 19 ? -5.422 7.777 7.254 1 86.31 19 THR B O 1
ATOM 3068 N N . THR B 1 20 ? -7.547 7.352 7.785 1 87.75 20 THR B N 1
ATOM 3069 C CA . THR B 1 20 ? -7.988 8.703 7.453 1 87.75 20 THR B CA 1
ATOM 3070 C C . THR B 1 20 ? -7.379 9.727 8.406 1 87.75 20 THR B C 1
ATOM 3072 O O . THR B 1 20 ? -6.922 10.789 7.984 1 87.75 20 THR B O 1
ATOM 3075 N N . ALA B 1 21 ? -7.422 9.375 9.656 1 90.31 21 ALA B N 1
ATOM 3076 C CA . ALA B 1 21 ? -6.836 10.258 10.664 1 90.31 21 ALA B CA 1
ATOM 3077 C C . ALA B 1 21 ? -5.359 10.508 10.375 1 90.31 21 ALA B C 1
ATOM 3079 O O . ALA B 1 21 ? -4.883 11.641 10.5 1 90.31 21 ALA B O 1
ATOM 3080 N N . LEU B 1 22 ? -4.688 9.5 9.969 1 92.31 22 LEU B N 1
ATOM 3081 C CA . LEU B 1 22 ? -3.26 9.609 9.688 1 92.31 22 LEU B CA 1
ATOM 3082 C C . LEU B 1 22 ? -3.002 10.594 8.555 1 92.31 22 LEU B C 1
ATOM 3084 O O . LEU B 1 22 ? -2.062 11.391 8.617 1 92.31 22 LEU B O 1
ATOM 3088 N N . VAL B 1 23 ? -3.775 10.539 7.551 1 90.75 23 VAL B N 1
ATOM 3089 C CA . VAL B 1 23 ? -3.637 11.453 6.422 1 90.75 23 VAL B CA 1
ATOM 3090 C C . VAL B 1 23 ? -3.828 12.891 6.891 1 90.75 23 VAL B C 1
ATOM 3092 O O . VAL B 1 23 ? -3.055 13.781 6.523 1 90.75 23 VAL B O 1
ATOM 3095 N N . LYS B 1 24 ? -4.832 13.117 7.656 1 90.44 24 LYS B N 1
ATOM 3096 C CA . LYS B 1 24 ? -5.109 14.461 8.172 1 90.44 24 LYS B CA 1
ATOM 3097 C C . LYS B 1 24 ? -3.969 14.953 9.047 1 90.44 24 LYS B C 1
ATOM 3099 O O . LYS B 1 24 ? -3.631 16.141 9.023 1 90.44 24 LYS B O 1
ATOM 3104 N N . VAL B 1 25 ? -3.479 14.055 9.844 1 92 25 VAL B N 1
ATOM 3105 C CA . VAL B 1 25 ? -2.352 14.383 10.711 1 92 25 VAL B CA 1
ATOM 3106 C C . VAL B 1 25 ? -1.163 14.836 9.867 1 92 25 VAL B C 1
ATOM 3108 O O . VAL B 1 25 ? -0.545 15.867 10.148 1 92 25 VAL B O 1
ATOM 3111 N N . ILE B 1 26 ? -0.831 14.086 8.852 1 91.69 26 ILE B N 1
ATOM 3112 C CA . ILE B 1 26 ? 0.285 14.414 7.973 1 91.69 26 ILE B CA 1
ATOM 3113 C C . ILE B 1 26 ? 0.06 15.789 7.344 1 91.69 26 ILE B C 1
ATOM 3115 O O . ILE B 1 26 ? 0.935 16.656 7.406 1 91.69 26 ILE B O 1
ATOM 3119 N N . ASP B 1 27 ? -1.098 15.992 6.84 1 88.44 27 ASP B N 1
ATOM 3120 C CA . ASP B 1 27 ? -1.42 17.234 6.152 1 88.44 27 ASP B CA 1
ATOM 3121 C C . ASP B 1 27 ? -1.319 18.438 7.102 1 88.44 27 ASP B C 1
ATOM 3123 O O . ASP B 1 27 ? -0.698 19.453 6.77 1 88.44 27 ASP B O 1
ATOM 3127 N N . HIS B 1 28 ? -1.895 18.312 8.211 1 87.88 28 HIS B N 1
ATOM 3128 C CA . HIS B 1 28 ? -2.006 19.406 9.172 1 87.88 28 HIS B CA 1
ATOM 3129 C C . HIS B 1 28 ? -0.638 19.797 9.719 1 87.88 28 HIS B C 1
ATOM 3131 O O . HIS B 1 28 ? -0.244 20.969 9.633 1 87.88 28 HIS B O 1
ATOM 3137 N N . PHE B 1 29 ? 0.076 18.938 10.18 1 89.81 29 PHE B N 1
ATOM 3138 C CA . PHE B 1 29 ? 1.307 19.266 10.891 1 89.81 29 PHE B CA 1
ATOM 3139 C C . PHE B 1 29 ? 2.436 19.547 9.906 1 89.81 29 PHE B C 1
ATOM 3141 O O . PHE B 1 29 ? 3.322 20.359 10.188 1 89.81 29 PHE B O 1
ATOM 3148 N N . SER B 1 30 ? 2.404 18.828 8.758 1 88.81 30 SER B N 1
ATOM 3149 C CA . SER B 1 30 ? 3.355 19.234 7.723 1 88.81 30 SER B CA 1
ATOM 3150 C C . SER B 1 30 ? 3.135 20.672 7.305 1 88.81 30 SER B C 1
ATOM 3152 O O . SER B 1 30 ? 4.094 21.406 7.039 1 88.81 30 SER B O 1
ATOM 3154 N N . SER B 1 31 ? 1.906 21.109 7.246 1 85.31 31 SER B N 1
ATOM 3155 C CA . SER B 1 31 ? 1.563 22.484 6.887 1 85.31 31 SER B CA 1
ATOM 3156 C C . SER B 1 31 ? 2.002 23.469 7.969 1 85.31 31 SER B C 1
ATOM 3158 O O . SER B 1 31 ? 2.059 24.672 7.73 1 85.31 31 SER B O 1
ATOM 3160 N N . MET B 1 32 ? 2.334 23 9.164 1 84.06 32 MET B N 1
ATOM 3161 C CA . MET B 1 32 ? 2.809 23.828 10.266 1 84.06 32 MET B CA 1
ATOM 3162 C C . MET B 1 32 ? 4.332 23.828 10.344 1 84.06 32 MET B C 1
ATOM 3164 O O . MET B 1 32 ? 4.918 24.375 11.273 1 84.06 32 MET B O 1
ATOM 3168 N N . GLY B 1 33 ? 4.965 23.078 9.414 1 86.06 33 GLY B N 1
ATOM 3169 C CA . GLY B 1 33 ? 6.414 23.109 9.336 1 86.06 33 GLY B CA 1
ATOM 3170 C C . GLY B 1 33 ? 7.07 21.906 10.008 1 86.06 33 GLY B C 1
ATOM 3171 O O . GLY B 1 33 ? 8.297 21.828 10.07 1 86.06 33 GLY B O 1
ATOM 3172 N N . PHE B 1 34 ? 6.266 20.984 10.492 1 90.12 34 PHE B N 1
ATOM 3173 C CA . PHE B 1 34 ? 6.832 19.781 11.109 1 90.12 34 PHE B CA 1
ATOM 3174 C C . PHE B 1 34 ? 7.281 18.797 10.039 1 90.12 34 PHE B C 1
ATOM 3176 O O . PHE B 1 34 ? 6.637 18.672 8.992 1 90.12 34 PHE B O 1
ATOM 3183 N N . LYS B 1 35 ? 8.367 18.141 10.336 1 92.75 35 LYS B N 1
ATOM 3184 C CA . LYS B 1 35 ? 8.633 16.875 9.641 1 92.75 35 LYS B CA 1
ATOM 3185 C C . LYS B 1 35 ? 7.828 15.734 10.258 1 92.75 35 LYS B C 1
ATOM 3187 O O . LYS B 1 35 ? 8.031 15.383 11.422 1 92.75 35 LYS B O 1
ATOM 3192 N N . VAL B 1 36 ? 6.934 15.234 9.492 1 93.94 36 VAL B N 1
ATOM 3193 C CA . VAL B 1 36 ? 6.074 14.172 10.008 1 93.94 36 VAL B CA 1
ATOM 3194 C C . VAL B 1 36 ? 6.508 12.828 9.438 1 93.94 36 VAL B C 1
ATOM 3196 O O . VAL B 1 36 ? 6.52 12.633 8.219 1 93.94 36 VAL B O 1
ATOM 3199 N N . PHE B 1 37 ? 6.926 11.906 10.32 1 95.75 37 PHE B N 1
ATOM 3200 C CA . PHE B 1 37 ? 7.168 10.516 9.953 1 95.75 37 PHE B CA 1
ATOM 3201 C C . PHE B 1 37 ? 5.98 9.641 10.336 1 95.75 37 PHE B C 1
ATOM 3203 O O . PHE B 1 37 ? 5.383 9.82 11.398 1 95.75 37 PHE B O 1
ATOM 3210 N N . THR B 1 38 ? 5.684 8.734 9.484 1 95.38 38 THR B N 1
ATOM 3211 C CA . THR B 1 38 ? 4.586 7.816 9.766 1 95.38 38 THR B CA 1
ATOM 3212 C C . THR B 1 38 ? 5.051 6.367 9.656 1 95.38 38 THR B C 1
ATOM 3214 O O . THR B 1 38 ? 5.398 5.902 8.57 1 95.38 38 THR B O 1
ATOM 3217 N N . ILE B 1 39 ? 5.055 5.707 10.75 1 96.06 39 ILE B N 1
ATOM 3218 C CA . ILE B 1 39 ? 5.383 4.285 10.75 1 96.06 39 ILE B CA 1
ATOM 3219 C C . ILE B 1 39 ? 4.156 3.475 10.336 1 96.06 39 ILE B C 1
ATOM 3221 O O . ILE B 1 39 ? 3.1 3.574 10.969 1 96.06 39 ILE B O 1
ATOM 3225 N N . PRO B 1 40 ? 4.289 2.668 9.312 1 94 40 PRO B N 1
ATOM 3226 C CA . PRO B 1 40 ? 3.127 1.902 8.859 1 94 40 PRO B CA 1
ATOM 3227 C C . PRO B 1 40 ? 2.74 0.788 9.828 1 94 40 PRO B C 1
ATOM 3229 O O . PRO B 1 40 ? 3.537 0.414 10.695 1 94 40 PRO B O 1
ATOM 3232 N N . GLU B 1 41 ? 1.498 0.319 9.586 1 92.81 41 GLU B N 1
ATOM 3233 C CA . GLU B 1 41 ? 1.026 -0.824 10.367 1 92.81 41 GLU B CA 1
ATOM 3234 C C . GLU B 1 41 ? 1.797 -2.092 10.008 1 92.81 41 GLU B C 1
ATOM 3236 O O . GLU B 1 41 ? 1.604 -2.656 8.93 1 92.81 41 GLU B O 1
ATOM 3241 N N . VAL B 1 42 ? 2.566 -2.592 10.93 1 94.81 42 VAL B N 1
ATOM 3242 C CA . VAL B 1 42 ? 3.498 -3.678 10.648 1 94.81 42 VAL B CA 1
ATOM 3243 C C . VAL B 1 42 ? 2.727 -4.977 10.422 1 94.81 42 VAL B C 1
ATOM 3245 O O . VAL B 1 42 ? 3.016 -5.723 9.484 1 94.81 42 VAL B O 1
ATOM 3248 N N . PRO B 1 43 ? 1.685 -5.266 11.203 1 91.81 43 PRO B N 1
ATOM 3249 C CA . PRO B 1 43 ? 0.929 -6.488 10.93 1 91.81 43 PRO B CA 1
ATOM 3250 C C . PRO B 1 43 ? 0.363 -6.531 9.516 1 91.81 43 PRO B C 1
ATOM 3252 O O . PRO B 1 43 ? 0.344 -7.59 8.883 1 91.81 43 PRO B O 1
ATOM 3255 N N . THR B 1 44 ? -0.114 -5.406 9.039 1 88.94 44 THR B N 1
ATOM 3256 C CA . THR B 1 44 ? -0.623 -5.348 7.668 1 88.94 44 THR B CA 1
ATOM 3257 C C . THR B 1 44 ? 0.495 -5.605 6.664 1 88.94 44 THR B C 1
ATOM 3259 O O . THR B 1 44 ? 0.297 -6.316 5.676 1 88.94 44 THR B O 1
ATOM 3262 N N . LEU B 1 45 ? 1.588 -5.008 6.934 1 92.56 45 LEU B N 1
ATOM 3263 C CA . LEU B 1 45 ? 2.76 -5.254 6.102 1 92.56 45 LEU B CA 1
ATOM 3264 C C . LEU B 1 45 ? 3.088 -6.742 6.047 1 92.56 45 LEU B C 1
ATOM 3266 O O . LEU B 1 45 ? 3.324 -7.289 4.969 1 92.56 45 LEU B O 1
ATOM 3270 N N . PHE B 1 46 ? 3.066 -7.418 7.148 1 93.81 46 PHE B N 1
ATOM 3271 C CA . PHE B 1 46 ? 3.387 -8.836 7.23 1 93.81 46 PHE B CA 1
ATOM 3272 C C . PHE B 1 46 ? 2.324 -9.672 6.527 1 93.81 46 PHE B C 1
ATOM 3274 O O . PHE B 1 46 ? 2.645 -10.664 5.859 1 93.81 46 PHE B O 1
ATOM 3281 N N . LEU B 1 47 ? 1.111 -9.242 6.688 1 89.62 47 LEU B N 1
ATOM 3282 C CA . LEU B 1 47 ? 0.024 -9.945 6.016 1 89.62 47 LEU B CA 1
ATOM 3283 C C . LEU B 1 47 ? 0.218 -9.922 4.504 1 89.62 47 LEU B C 1
ATOM 3285 O O . LEU B 1 47 ? 0.08 -10.953 3.84 1 89.62 47 LEU B O 1
ATOM 3289 N N . GLN B 1 48 ? 0.546 -8.844 4.023 1 87.62 48 GLN B N 1
ATOM 3290 C CA . GLN B 1 48 ? 0.754 -8.688 2.588 1 87.62 48 GLN B CA 1
ATOM 3291 C C . GLN B 1 48 ? 1.978 -9.469 2.121 1 87.62 48 GLN B C 1
ATOM 3293 O O . GLN B 1 48 ? 2.043 -9.898 0.967 1 87.62 48 GLN B O 1
ATOM 3298 N N . ALA B 1 49 ? 2.85 -9.664 3.051 1 92.44 49 ALA B N 1
ATOM 3299 C CA . ALA B 1 49 ? 4.102 -10.344 2.727 1 92.44 49 ALA B CA 1
ATOM 3300 C C . ALA B 1 49 ? 3.953 -11.859 2.85 1 92.44 49 ALA B C 1
ATOM 3302 O O . ALA B 1 49 ? 4.898 -12.609 2.592 1 92.44 49 ALA B O 1
ATOM 3303 N N . GLY B 1 50 ? 2.771 -12.383 3.324 1 90.12 50 GLY B N 1
ATOM 3304 C CA . GLY B 1 50 ? 2.539 -13.82 3.34 1 90.12 50 GLY B CA 1
ATOM 3305 C C . GLY B 1 50 ? 2.293 -14.367 4.734 1 90.12 50 GLY B C 1
ATOM 3306 O O . GLY B 1 50 ? 2.092 -15.57 4.902 1 90.12 50 GLY B O 1
ATOM 3307 N N . MET B 1 51 ? 2.305 -13.461 5.734 1 91.31 51 MET B N 1
ATOM 3308 C CA . MET B 1 51 ? 1.965 -13.898 7.09 1 91.31 51 MET B CA 1
ATOM 3309 C C . MET B 1 51 ? 0.482 -14.234 7.195 1 91.31 51 MET B C 1
ATOM 3311 O O . MET B 1 51 ? -0.354 -13.586 6.566 1 91.31 51 MET B O 1
ATOM 3315 N N . ASP B 1 52 ? 0.211 -15.273 7.949 1 88.19 52 ASP B N 1
ATOM 3316 C CA . ASP B 1 52 ? -1.153 -15.672 8.281 1 88.19 52 ASP B CA 1
ATOM 3317 C C . ASP B 1 52 ? -1.354 -15.742 9.789 1 88.19 52 ASP B C 1
ATOM 3319 O O . ASP B 1 52 ? -0.96 -16.719 10.43 1 88.19 52 ASP B O 1
ATOM 3323 N N . TYR B 1 53 ? -2.094 -14.812 10.305 1 86 53 TYR B N 1
ATOM 3324 C CA . TYR B 1 53 ? -2.266 -14.734 11.75 1 86 53 TYR B CA 1
ATOM 3325 C C . TYR B 1 53 ? -3.385 -15.656 12.219 1 86 53 TYR B C 1
ATOM 3327 O O . TYR B 1 53 ? -3.613 -15.805 13.414 1 86 53 TYR B O 1
ATOM 3335 N N . LEU B 1 54 ? -4.027 -16.266 11.32 1 81.06 54 LEU B N 1
ATOM 3336 C CA . LEU B 1 54 ? -5.078 -17.203 11.672 1 81.06 54 LEU B CA 1
ATOM 3337 C C . LEU B 1 54 ? -4.582 -18.641 11.547 1 81.06 54 LEU B C 1
ATOM 3339 O O . LEU B 1 54 ? -5.363 -19.594 11.664 1 81.06 54 LEU B O 1
ATOM 3343 N N . THR B 1 55 ? -3.385 -18.797 11.328 1 86.44 55 THR B N 1
ATOM 3344 C CA . THR B 1 55 ? -2.785 -20.109 11.133 1 86.44 55 THR B CA 1
ATOM 3345 C C . THR B 1 55 ? -2.99 -20.984 12.367 1 86.44 55 THR B C 1
ATOM 3347 O O . THR B 1 55 ? -3.023 -20.484 13.492 1 86.44 55 THR B O 1
ATOM 3350 N N . LYS B 1 56 ? -3.139 -22.281 12.109 1 87.25 56 LYS B N 1
ATOM 3351 C CA . LYS B 1 56 ? -3.205 -23.25 13.203 1 87.25 56 LYS B CA 1
ATOM 3352 C C . LYS B 1 56 ? -1.812 -23.719 13.609 1 87.25 56 LYS B C 1
ATOM 3354 O O . LYS B 1 56 ? -1.651 -24.406 14.625 1 87.25 56 LYS B O 1
ATOM 3359 N N . ASN B 1 57 ? -0.85 -23.391 12.805 1 91.44 57 ASN B N 1
ATOM 3360 C CA . ASN B 1 57 ? 0.542 -23.688 13.125 1 91.44 57 ASN B CA 1
ATOM 3361 C C . ASN B 1 57 ? 1.071 -22.781 14.227 1 91.44 57 ASN B C 1
ATOM 3363 O O . ASN B 1 57 ? 1.427 -21.625 13.969 1 91.44 57 ASN B O 1
ATOM 3367 N N . ARG B 1 58 ? 1.206 -23.266 15.414 1 89.38 58 ARG B N 1
ATOM 3368 C CA . ARG B 1 58 ? 1.561 -22.484 16.594 1 89.38 58 ARG B CA 1
ATOM 3369 C C . ARG B 1 58 ? 2.949 -21.875 16.438 1 89.38 58 ARG B C 1
ATOM 3371 O O . ARG B 1 58 ? 3.164 -20.719 16.797 1 89.38 58 ARG B O 1
ATOM 3378 N N . ASN B 1 59 ? 3.855 -22.688 15.914 1 92.81 59 ASN B N 1
ATOM 3379 C CA . ASN B 1 59 ? 5.219 -22.188 15.758 1 92.81 59 ASN B CA 1
ATOM 3380 C C . ASN B 1 59 ? 5.281 -21.047 14.75 1 92.81 59 ASN B C 1
ATOM 3382 O O . ASN B 1 59 ? 5.98 -20.047 14.977 1 92.81 59 ASN B O 1
ATOM 3386 N N . PHE B 1 60 ? 4.535 -21.281 13.656 1 93.38 60 PHE B N 1
ATOM 3387 C CA . PHE B 1 60 ? 4.48 -20.234 12.656 1 93.38 60 PHE B CA 1
ATOM 3388 C C . PHE B 1 60 ? 3.846 -18.969 13.227 1 93.38 60 PHE B C 1
ATOM 3390 O O . PHE B 1 60 ? 4.344 -17.859 13.008 1 93.38 60 PHE B O 1
ATOM 3397 N N . PHE B 1 61 ? 2.83 -19.141 13.969 1 92.12 61 PHE B N 1
ATOM 3398 C CA . PHE B 1 61 ? 2.152 -18.016 14.602 1 92.12 61 PHE B CA 1
ATOM 3399 C C . PHE B 1 61 ? 3.086 -17.297 15.57 1 92.12 61 PHE B C 1
ATOM 3401 O O . PHE B 1 61 ? 3.186 -16.062 15.539 1 92.12 61 PHE B O 1
ATOM 3408 N N . TYR B 1 62 ? 3.746 -18 16.328 1 92.25 62 TYR B N 1
ATOM 3409 C CA . TYR B 1 62 ? 4.645 -17.469 17.344 1 92.25 62 TYR B CA 1
ATOM 3410 C C . TYR B 1 62 ? 5.785 -16.672 16.719 1 92.25 62 TYR B C 1
ATOM 3412 O O . TYR B 1 62 ? 6.074 -15.547 17.125 1 92.25 62 TYR B O 1
ATOM 3420 N N . GLU B 1 63 ? 6.438 -17.219 15.719 1 94.38 63 GLU B N 1
ATOM 3421 C CA . GLU B 1 63 ? 7.527 -16.547 15.023 1 94.38 63 GLU B CA 1
ATOM 3422 C C . GLU B 1 63 ? 7.039 -15.281 14.328 1 94.38 63 GLU B C 1
ATOM 3424 O O . GLU B 1 63 ? 7.75 -14.273 14.281 1 94.38 63 GLU B O 1
ATOM 3429 N N . GLY B 1 64 ? 5.859 -15.422 13.766 1 94.81 64 GLY B N 1
ATOM 3430 C CA . GLY B 1 64 ? 5.277 -14.266 13.102 1 94.81 64 GLY B CA 1
ATOM 3431 C C . GLY B 1 64 ? 5.008 -13.109 14.047 1 94.81 64 GLY B C 1
ATOM 3432 O O . GLY B 1 64 ? 5.336 -11.961 13.742 1 94.81 64 GLY B O 1
ATOM 3433 N N . GLU B 1 65 ? 4.445 -13.43 15.172 1 94.12 65 GLU B N 1
ATOM 3434 C CA . GLU B 1 65 ? 4.141 -12.398 16.156 1 94.12 65 GLU B CA 1
ATOM 3435 C C . GLU B 1 65 ? 5.418 -11.773 16.719 1 94.12 65 GLU B C 1
ATOM 3437 O O . GLU B 1 65 ? 5.504 -10.555 16.891 1 94.12 65 GLU B O 1
ATOM 3442 N N . LYS B 1 66 ? 6.336 -12.633 17.031 1 95.69 66 LYS B N 1
ATOM 3443 C CA . LYS B 1 66 ? 7.625 -12.148 17.516 1 95.69 66 LYS B CA 1
ATOM 3444 C C . LYS B 1 66 ? 8.281 -11.227 16.484 1 95.69 66 LYS B C 1
ATOM 3446 O O . LYS B 1 66 ? 8.766 -10.148 16.844 1 95.69 66 LYS B O 1
ATOM 3451 N N . ALA B 1 67 ? 8.273 -11.672 15.281 1 96.94 67 ALA B N 1
ATOM 3452 C CA . ALA B 1 67 ? 8.859 -10.883 14.203 1 96.94 67 ALA B CA 1
ATOM 3453 C C . ALA B 1 67 ? 8.141 -9.547 14.055 1 96.94 67 ALA B C 1
ATOM 3455 O O . ALA B 1 67 ? 8.773 -8.516 13.812 1 96.94 67 ALA B O 1
ATOM 3456 N N . THR B 1 68 ? 6.855 -9.578 14.156 1 96.31 68 THR B N 1
ATOM 3457 C CA . THR B 1 68 ? 6.059 -8.367 14.047 1 96.31 68 THR B CA 1
ATOM 3458 C C . THR B 1 68 ? 6.477 -7.344 15.094 1 96.31 68 THR B C 1
ATOM 3460 O O . THR B 1 68 ? 6.691 -6.172 14.781 1 96.31 68 THR B O 1
ATOM 3463 N N . LEU B 1 69 ? 6.621 -7.762 16.312 1 96.81 69 LEU B N 1
ATOM 3464 C CA . LEU B 1 69 ? 7.031 -6.871 17.391 1 96.81 69 LEU B CA 1
ATOM 3465 C C . LEU B 1 69 ? 8.438 -6.336 17.156 1 96.81 69 LEU B C 1
ATOM 3467 O O . LEU B 1 69 ? 8.688 -5.137 17.297 1 96.81 69 LEU B O 1
ATOM 3471 N N . GLU B 1 70 ? 9.32 -7.215 16.734 1 97.56 70 GLU B N 1
ATOM 3472 C CA . GLU B 1 70 ? 10.711 -6.82 16.516 1 97.56 70 GLU B CA 1
ATOM 3473 C C . GLU B 1 70 ? 10.812 -5.77 15.406 1 97.56 70 GLU B C 1
ATOM 3475 O O . GLU B 1 70 ? 11.562 -4.797 15.539 1 97.56 70 GLU B O 1
ATOM 3480 N N . ILE B 1 71 ? 10.094 -5.988 14.391 1 97.62 71 ILE B N 1
ATOM 3481 C CA . ILE B 1 71 ? 10.148 -5.062 13.266 1 97.62 71 ILE B CA 1
ATOM 3482 C C . ILE B 1 71 ? 9.484 -3.74 13.648 1 97.62 71 ILE B C 1
ATOM 3484 O O . ILE B 1 71 ? 9.953 -2.668 13.258 1 97.62 71 ILE B O 1
ATOM 3488 N N . GLN B 1 72 ? 8.391 -3.811 14.391 1 97.56 72 GLN B N 1
ATOM 3489 C CA . GLN B 1 72 ? 7.754 -2.6 14.898 1 97.56 72 GLN B CA 1
ATOM 3490 C C . GLN B 1 72 ? 8.75 -1.736 15.664 1 97.56 72 GLN B C 1
ATOM 3492 O O . GLN B 1 72 ? 8.891 -0.544 15.383 1 97.56 72 GLN B O 1
ATOM 3497 N N . LEU B 1 73 ? 9.445 -2.34 16.578 1 97.56 73 LEU B N 1
ATOM 3498 C CA . LEU B 1 73 ? 10.406 -1.627 17.422 1 97.56 73 LEU B CA 1
ATOM 3499 C C . LEU B 1 73 ? 11.562 -1.101 16.578 1 97.56 73 LEU B C 1
ATOM 3501 O O . LEU B 1 73 ? 12.008 0.033 16.766 1 97.56 73 LEU B O 1
ATOM 3505 N N . ALA B 1 74 ? 11.977 -1.931 15.664 1 97.12 74 ALA B N 1
ATOM 3506 C CA . ALA B 1 74 ? 13.102 -1.54 14.812 1 97.12 74 ALA B CA 1
ATOM 3507 C C . ALA B 1 74 ? 12.75 -0.315 13.977 1 97.12 74 ALA B C 1
ATOM 3509 O O . ALA B 1 74 ? 13.539 0.625 13.875 1 97.12 74 ALA B O 1
ATOM 3510 N N . LEU B 1 75 ? 11.633 -0.348 13.352 1 97.62 75 LEU B N 1
ATOM 3511 C CA . LEU B 1 75 ? 11.195 0.786 12.539 1 97.62 75 LEU B CA 1
ATOM 3512 C C . LEU B 1 75 ? 11.125 2.057 13.383 1 97.62 75 LEU B C 1
ATOM 3514 O O . LEU B 1 75 ? 11.641 3.102 12.984 1 97.62 75 LEU B O 1
ATOM 3518 N N . GLU B 1 76 ? 10.5 1.963 14.523 1 97.12 76 GLU B N 1
ATOM 3519 C CA . GLU B 1 76 ? 10.367 3.129 15.391 1 97.12 76 GLU B CA 1
ATOM 3520 C C . GLU B 1 76 ? 11.734 3.699 15.766 1 97.12 76 GLU B C 1
ATOM 3522 O O . GLU B 1 76 ? 11.938 4.914 15.719 1 97.12 76 GLU B O 1
ATOM 3527 N N . ASP B 1 77 ? 12.648 2.807 16.109 1 97.06 77 ASP B N 1
ATOM 3528 C CA . ASP B 1 77 ? 13.977 3.246 16.516 1 97.06 77 ASP B CA 1
ATOM 3529 C C . ASP B 1 77 ? 14.719 3.902 15.352 1 97.06 77 ASP B C 1
ATOM 3531 O O . ASP B 1 77 ? 15.391 4.918 15.523 1 97.06 77 ASP B O 1
ATOM 3535 N N . LYS B 1 78 ? 14.625 3.295 14.203 1 97.19 78 LYS B N 1
ATOM 3536 C CA . LYS B 1 78 ? 15.305 3.84 13.031 1 97.19 78 LYS B CA 1
ATOM 3537 C C . LYS B 1 78 ? 14.766 5.219 12.672 1 97.19 78 LYS B C 1
ATOM 3539 O O . LYS B 1 78 ? 15.531 6.137 12.375 1 97.19 78 LYS B O 1
ATOM 3544 N N . PHE B 1 79 ? 13.523 5.359 12.688 1 96.62 79 PHE B N 1
ATOM 3545 C CA . PHE B 1 79 ? 12.938 6.637 12.305 1 96.62 79 PHE B CA 1
ATOM 3546 C C . PHE B 1 79 ? 13.188 7.691 13.375 1 96.62 79 PHE B C 1
ATOM 3548 O O . PHE B 1 79 ? 13.281 8.883 13.07 1 96.62 79 PHE B O 1
ATOM 3555 N N . MET B 1 80 ? 13.25 7.281 14.641 1 96.31 80 MET B N 1
ATOM 3556 C CA . MET B 1 80 ? 13.664 8.211 15.688 1 96.31 80 MET B CA 1
ATOM 3557 C C . MET B 1 80 ? 15.055 8.766 15.406 1 96.31 80 MET B C 1
ATOM 3559 O O . MET B 1 80 ? 15.297 9.969 15.547 1 96.31 80 MET B O 1
ATOM 3563 N N . LYS B 1 81 ? 15.961 7.887 15.055 1 95.56 81 LYS B N 1
ATOM 3564 C CA . LYS B 1 81 ? 17.328 8.305 14.719 1 95.56 81 LYS B CA 1
ATOM 3565 C C . LYS B 1 81 ? 17.328 9.242 13.523 1 95.56 81 LYS B C 1
ATOM 3567 O O . LYS B 1 81 ? 18.094 10.203 13.492 1 95.56 81 LYS B O 1
ATOM 3572 N N . MET B 1 82 ? 16.531 8.945 12.586 1 95.12 82 MET B N 1
ATOM 3573 C CA . MET B 1 82 ? 16.422 9.812 11.414 1 95.12 82 MET B CA 1
ATOM 3574 C C . MET B 1 82 ? 15.875 11.18 11.797 1 95.12 82 MET B C 1
ATOM 3576 O O . MET B 1 82 ? 16.359 12.211 11.32 1 95.12 82 MET B O 1
ATOM 3580 N N . ALA B 1 83 ? 14.852 11.164 12.609 1 95.06 83 ALA B N 1
ATOM 3581 C CA . ALA B 1 83 ? 14.227 12.414 13.047 1 95.06 83 ALA B CA 1
ATOM 3582 C C . ALA B 1 83 ? 15.234 13.305 13.773 1 95.06 83 ALA B C 1
ATOM 3584 O O . ALA B 1 83 ? 15.156 14.531 13.688 1 95.06 83 ALA B O 1
ATOM 3585 N N . GLU B 1 84 ? 16.172 12.719 14.43 1 95 84 GLU B N 1
ATOM 3586 C CA . GLU B 1 84 ? 17.203 13.461 15.164 1 95 84 GLU B CA 1
ATOM 3587 C C . GLU B 1 84 ? 18.109 14.234 14.219 1 95 84 GLU B C 1
ATOM 3589 O O . GLU B 1 84 ? 18.812 15.156 14.641 1 95 84 GLU B O 1
ATOM 3594 N N . GLN B 1 85 ? 18.094 13.836 12.945 1 93.69 85 GLN B N 1
ATOM 3595 C CA . GLN B 1 85 ? 19.016 14.43 11.992 1 93.69 85 GLN B CA 1
ATOM 3596 C C . GLN B 1 85 ? 18.391 15.609 11.266 1 93.69 85 GLN B C 1
ATOM 3598 O O . GLN B 1 85 ? 19.062 16.328 10.531 1 93.69 85 GLN B O 1
ATOM 3603 N N . VAL B 1 86 ? 17.109 15.766 11.422 1 91.44 86 VAL B N 1
ATOM 3604 C CA . VAL B 1 86 ? 16.438 16.828 10.68 1 91.44 86 VAL B CA 1
ATOM 3605 C C . VAL B 1 86 ? 16.453 18.109 11.516 1 91.44 86 VAL B C 1
ATOM 3607 O O . VAL B 1 86 ? 16.5 18.062 12.742 1 91.44 86 VAL B O 1
ATOM 3610 N N . ASN B 1 87 ? 16.375 19.234 10.789 1 87.31 87 ASN B N 1
ATOM 3611 C CA . ASN B 1 87 ? 16.422 20.531 11.445 1 87.31 87 ASN B CA 1
ATOM 3612 C C . ASN B 1 87 ? 15.023 21.016 11.859 1 87.31 87 ASN B C 1
ATOM 3614 O O . ASN B 1 87 ? 14.883 21.766 12.82 1 87.31 87 ASN B O 1
ATOM 3618 N N . GLU B 1 88 ? 14.008 20.578 11.242 1 87.94 88 GLU B N 1
ATOM 3619 C CA . GLU B 1 88 ? 12.625 20.938 11.547 1 87.94 88 GLU B CA 1
ATOM 3620 C C . GLU B 1 88 ? 12.125 20.188 12.781 1 87.94 88 GLU B C 1
ATOM 3622 O O . GLU B 1 88 ? 12.617 19.094 13.094 1 87.94 88 GLU B O 1
ATOM 3627 N N . PRO B 1 89 ? 11.18 20.891 13.57 1 90.19 89 PRO B N 1
ATOM 3628 C CA . PRO B 1 89 ? 10.492 20.047 14.555 1 90.19 89 PRO B CA 1
ATOM 3629 C C . PRO B 1 89 ? 9.859 18.812 13.922 1 90.19 89 PRO B C 1
ATOM 3631 O O . PRO B 1 89 ? 9.32 18.875 12.812 1 90.19 89 PRO B O 1
ATOM 3634 N N . SER B 1 90 ? 10.031 17.688 14.641 1 93.25 90 SER B N 1
ATOM 3635 C CA . SER B 1 90 ? 9.602 16.438 14.031 1 93.25 90 SER B CA 1
ATOM 3636 C C . SER B 1 90 ? 8.633 15.68 14.938 1 93.25 90 SER B C 1
ATOM 3638 O O . SER B 1 90 ? 8.688 15.812 16.156 1 93.25 90 SER B O 1
ATOM 3640 N N . VAL B 1 91 ? 7.754 15.008 14.352 1 95.31 91 VAL B N 1
ATOM 3641 C CA . VAL B 1 91 ? 6.844 14.117 15.055 1 95.31 91 VAL B CA 1
ATOM 3642 C C . VAL B 1 91 ? 6.762 12.773 14.328 1 95.31 91 VAL B C 1
ATOM 3644 O O . VAL B 1 91 ? 6.781 12.734 13.094 1 95.31 91 VAL B O 1
ATOM 3647 N N . ILE B 1 92 ? 6.773 11.703 15.086 1 97.12 92 ILE B N 1
ATOM 3648 C CA . ILE B 1 92 ? 6.609 10.352 14.57 1 97.12 92 ILE B CA 1
ATOM 3649 C C . ILE B 1 92 ? 5.238 9.805 14.961 1 97.12 92 ILE B C 1
ATOM 3651 O O . ILE B 1 92 ? 4.91 9.727 16.141 1 97.12 92 ILE B O 1
ATOM 3655 N N . VAL B 1 93 ? 4.496 9.484 14.008 1 96.94 93 VAL B N 1
ATOM 3656 C CA . VAL B 1 93 ? 3.178 8.914 14.25 1 96.94 93 VAL B CA 1
ATOM 3657 C C . VAL B 1 93 ? 3.162 7.445 13.828 1 96.94 93 VAL B C 1
ATOM 3659 O O . VAL B 1 93 ? 3.41 7.133 12.656 1 96.94 93 VAL B O 1
ATOM 3662 N N . CYS B 1 94 ? 2.832 6.602 14.727 1 96.88 94 CYS B N 1
ATOM 3663 C CA . CYS B 1 94 ? 2.781 5.172 14.445 1 96.88 94 CYS B CA 1
ATOM 3664 C C . CYS B 1 94 ? 1.354 4.719 14.164 1 96.88 94 CYS B C 1
ATOM 3666 O O . CYS B 1 94 ? 0.458 4.934 14.984 1 96.88 94 CYS B O 1
ATOM 3668 N N . ASP B 1 95 ? 1.182 4.148 12.961 1 95.06 95 ASP B N 1
ATOM 3669 C CA . ASP B 1 95 ? -0.065 3.426 12.727 1 95.06 95 ASP B CA 1
ATOM 3670 C C . ASP B 1 95 ? -0.1 2.117 13.508 1 95.06 95 ASP B C 1
ATOM 3672 O O . ASP B 1 95 ? 0.415 1.097 13.047 1 95.06 95 ASP B O 1
ATOM 3676 N N . ARG B 1 96 ? -0.768 2.186 14.625 1 92.38 96 ARG B N 1
ATOM 3677 C CA . ARG B 1 96 ? -0.723 1.163 15.664 1 92.38 96 ARG B CA 1
ATOM 3678 C C . ARG B 1 96 ? 0.632 1.151 16.359 1 92.38 96 ARG B C 1
ATOM 3680 O O . ARG B 1 96 ? 1.552 1.865 15.961 1 92.38 96 ARG B O 1
ATOM 3687 N N . GLY B 1 97 ? 0.738 0.594 17.578 1 92.69 97 GLY B N 1
ATOM 3688 C CA . GLY B 1 97 ? 1.961 0.527 18.375 1 92.69 97 GLY B CA 1
ATOM 3689 C C . GLY B 1 97 ? 2.258 -0.866 18.891 1 92.69 97 GLY B C 1
ATOM 3690 O O . GLY B 1 97 ? 1.537 -1.817 18.594 1 92.69 97 GLY B O 1
ATOM 3691 N N . ALA B 1 98 ? 3.246 -0.936 19.609 1 93.81 98 ALA B N 1
ATOM 3692 C CA . ALA B 1 98 ? 3.766 -2.223 20.062 1 93.81 98 ALA B CA 1
ATOM 3693 C C . ALA B 1 98 ? 2.727 -2.971 20.891 1 93.81 98 ALA B C 1
ATOM 3695 O O . ALA B 1 98 ? 2.572 -4.188 20.75 1 93.81 98 ALA B O 1
ATOM 3696 N N . MET B 1 99 ? 1.986 -2.211 21.703 1 93.38 99 MET B N 1
ATOM 3697 C CA . MET B 1 99 ? 1.056 -2.869 22.609 1 93.38 99 MET B CA 1
ATOM 3698 C C . MET B 1 99 ? -0.177 -3.369 21.859 1 93.38 99 MET B C 1
ATOM 3700 O O . MET B 1 99 ? -0.927 -4.199 22.375 1 93.38 99 MET B O 1
ATOM 3704 N N . ASP B 1 100 ? -0.468 -2.805 20.719 1 93.38 100 ASP B N 1
ATOM 3705 C CA . ASP B 1 100 ? -1.569 -3.32 19.906 1 93.38 100 ASP B CA 1
ATOM 3706 C C . ASP B 1 100 ? -1.384 -4.805 19.609 1 93.38 100 ASP B C 1
ATOM 3708 O O . ASP B 1 100 ? -2.361 -5.551 19.5 1 93.38 100 ASP B O 1
ATOM 3712 N N . ILE B 1 101 ? -0.18 -5.176 19.453 1 92.19 101 ILE B N 1
ATOM 3713 C CA . ILE B 1 101 ? 0.152 -6.559 19.125 1 92.19 101 ILE B CA 1
ATOM 3714 C C . ILE B 1 101 ? -0.307 -7.484 20.25 1 92.19 101 ILE B C 1
ATOM 3716 O O . ILE B 1 101 ? -0.78 -8.594 19.984 1 92.19 101 ILE B O 1
ATOM 3720 N N . SER B 1 102 ? -0.271 -7.051 21.484 1 91.44 102 SER B N 1
ATOM 3721 C CA . SER B 1 102 ? -0.624 -7.859 22.641 1 91.44 102 SER B CA 1
ATOM 3722 C C . SER B 1 102 ? -2.115 -8.18 22.672 1 91.44 102 SER B C 1
ATOM 3724 O O . SER B 1 102 ? -2.535 -9.164 23.266 1 91.44 102 SER B O 1
ATOM 3726 N N . ALA B 1 103 ? -2.902 -7.367 22 1 88.12 103 ALA B N 1
ATOM 3727 C CA . ALA B 1 103 ? -4.355 -7.527 22.016 1 88.12 103 ALA B CA 1
ATOM 3728 C C . ALA B 1 103 ? -4.781 -8.773 21.25 1 88.12 103 ALA B C 1
ATOM 3730 O O . ALA B 1 103 ? -5.922 -9.227 21.359 1 88.12 103 ALA B O 1
ATOM 3731 N N . TYR B 1 104 ? -3.887 -9.367 20.531 1 85.38 104 TYR B N 1
ATOM 3732 C CA . TYR B 1 104 ? -4.262 -10.453 19.625 1 85.38 104 TYR B CA 1
ATOM 3733 C C . TYR B 1 104 ? -3.697 -11.781 20.109 1 85.38 104 TYR B C 1
ATOM 3735 O O . TYR B 1 104 ? -3.709 -12.773 19.359 1 85.38 104 TYR B O 1
ATOM 3743 N N . MET B 1 105 ? -3.154 -11.82 21.234 1 87.12 105 MET B N 1
ATOM 3744 C CA . MET B 1 105 ? -2.643 -13.07 21.797 1 87.12 105 MET B CA 1
ATOM 3745 C C . MET B 1 105 ? -2.896 -13.141 23.297 1 87.12 105 MET B C 1
ATOM 3747 O O . MET B 1 105 ? -3.314 -12.156 23.906 1 87.12 105 MET B O 1
ATOM 3751 N N . ASP B 1 106 ? -2.742 -14.312 23.812 1 88.19 106 ASP B N 1
ATOM 3752 C CA . ASP B 1 106 ? -2.951 -14.453 25.25 1 88.19 106 ASP B CA 1
ATOM 3753 C C . ASP B 1 106 ? -1.767 -13.891 26.031 1 88.19 106 ASP B C 1
ATOM 3755 O O . ASP B 1 106 ? -0.682 -13.703 25.484 1 88.19 106 ASP B O 1
ATOM 3759 N N . ALA B 1 107 ? -2.012 -13.664 27.312 1 88.31 107 ALA B N 1
ATOM 3760 C CA . ALA B 1 107 ? -1.052 -12.969 28.172 1 88.31 107 ALA B CA 1
ATOM 3761 C C . ALA B 1 107 ? 0.232 -13.781 28.328 1 88.31 107 ALA B C 1
ATOM 3763 O O . ALA B 1 107 ? 1.325 -13.219 28.406 1 88.31 107 ALA B O 1
ATOM 3764 N N . THR B 1 108 ? 0.089 -15.055 28.344 1 91.81 108 THR B N 1
ATOM 3765 C CA . THR B 1 108 ? 1.257 -15.914 28.516 1 91.81 108 THR B CA 1
ATOM 3766 C C . THR B 1 108 ? 2.174 -15.828 27.297 1 91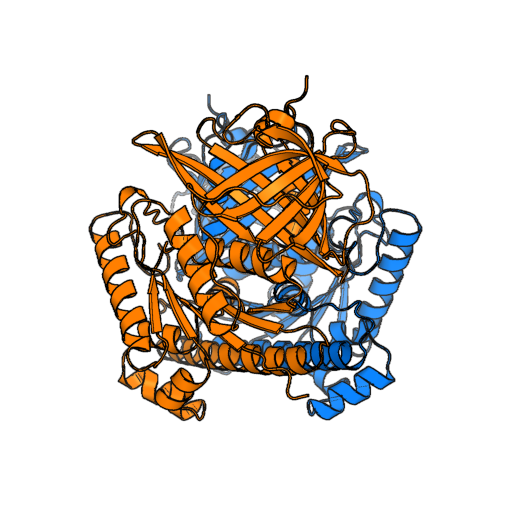.81 108 THR B C 1
ATOM 3768 O O . THR B 1 108 ? 3.385 -15.656 27.438 1 91.81 108 THR B O 1
ATOM 3771 N N . MET B 1 109 ? 1.585 -15.938 26.203 1 92.19 109 MET B N 1
ATOM 3772 C CA . MET B 1 109 ? 2.354 -15.828 24.969 1 92.19 109 MET B CA 1
ATOM 3773 C C . MET B 1 109 ? 3.002 -14.453 24.844 1 92.19 109 MET B C 1
ATOM 3775 O O . MET B 1 109 ? 4.148 -14.336 24.406 1 92.19 109 MET B O 1
ATOM 3779 N N . TRP B 1 110 ? 2.314 -13.438 25.234 1 94 110 TRP B N 1
ATOM 3780 C CA . TRP B 1 110 ? 2.836 -12.078 25.156 1 94 110 TRP B CA 1
ATOM 3781 C C . TRP B 1 110 ? 4.055 -11.914 26.062 1 94 110 TRP B C 1
ATOM 3783 O O . TRP B 1 110 ? 5.07 -11.344 25.656 1 94 110 TRP B O 1
ATOM 3793 N N . GLU B 1 111 ? 3.973 -12.469 27.203 1 92.62 111 GLU B N 1
ATOM 3794 C CA . GLU B 1 111 ? 5.094 -12.398 28.141 1 92.62 111 GLU B CA 1
ATOM 3795 C C . GLU B 1 111 ? 6.305 -13.148 27.609 1 92.62 111 GLU B C 1
ATOM 3797 O O . GLU B 1 111 ? 7.441 -12.695 27.75 1 92.62 111 GLU B O 1
ATOM 3802 N N . ASP B 1 112 ? 6.008 -14.234 27 1 94.12 112 ASP B N 1
ATOM 3803 C CA . ASP B 1 112 ? 7.082 -15.023 26.391 1 94.12 112 ASP B CA 1
ATOM 3804 C C . ASP B 1 112 ? 7.77 -14.258 25.281 1 94.12 112 ASP B C 1
ATOM 3806 O O . ASP B 1 112 ? 9 -14.188 25.219 1 94.12 112 ASP B O 1
ATOM 3810 N N . ILE B 1 113 ? 6.996 -13.695 24.438 1 94.44 113 ILE B N 1
ATOM 3811 C CA . ILE B 1 113 ? 7.508 -13 23.25 1 94.44 113 ILE B CA 1
ATOM 3812 C C . ILE B 1 113 ? 8.289 -11.766 23.688 1 94.44 113 ILE B C 1
ATOM 3814 O O . ILE B 1 113 ? 9.398 -11.523 23.203 1 94.44 113 ILE B O 1
ATOM 3818 N N . THR B 1 114 ? 7.73 -10.977 24.609 1 94.94 114 THR B N 1
ATOM 3819 C CA . THR B 1 114 ? 8.414 -9.766 25.047 1 94.94 114 THR B CA 1
ATOM 3820 C C . THR B 1 114 ? 9.719 -10.109 25.766 1 94.94 114 THR B C 1
ATOM 3822 O O . THR B 1 114 ? 10.719 -9.406 25.609 1 94.94 114 THR B O 1
ATOM 3825 N N . GLY B 1 115 ? 9.68 -11.203 26.5 1 93.31 115 GLY B N 1
ATOM 3826 C CA . GLY B 1 115 ? 10.906 -11.672 27.141 1 93.31 115 GLY B CA 1
ATOM 3827 C C . GLY B 1 115 ? 11.992 -12.031 26.141 1 93.31 115 GLY B C 1
ATOM 3828 O O . GLY B 1 115 ? 13.148 -11.656 26.328 1 93.31 115 GLY B O 1
ATOM 3829 N N . LEU B 1 116 ? 11.633 -12.695 25.125 1 93.25 116 LEU B N 1
ATOM 3830 C CA . LEU B 1 116 ? 12.586 -13.125 24.109 1 93.25 116 LEU B CA 1
ATOM 3831 C C . LEU B 1 116 ? 13.133 -11.922 23.344 1 93.25 116 LEU B C 1
ATOM 3833 O O . LEU B 1 116 ? 14.297 -11.93 22.922 1 93.25 116 LEU B O 1
ATOM 3837 N N . VAL B 1 117 ? 12.305 -10.922 23.141 1 93.81 117 VAL B N 1
ATOM 3838 C CA . VAL B 1 117 ? 12.711 -9.719 22.422 1 93.81 117 VAL B CA 1
ATOM 3839 C C . VAL B 1 117 ? 13.547 -8.828 23.328 1 93.81 117 VAL B C 1
ATOM 3841 O O . VAL B 1 117 ? 14.242 -7.926 22.859 1 93.81 117 VAL B O 1
ATOM 3844 N N . GLY B 1 118 ? 13.547 -9.078 24.672 1 93.88 118 GLY B N 1
ATOM 3845 C CA . GLY B 1 118 ? 14.328 -8.32 25.625 1 93.88 118 GLY B CA 1
ATOM 3846 C C . GLY B 1 118 ? 13.641 -7.047 26.078 1 93.88 118 GLY B C 1
ATOM 3847 O O . GLY B 1 118 ? 14.281 -6.012 26.266 1 93.88 118 GLY B O 1
ATOM 3848 N N . THR B 1 119 ? 12.391 -7.07 26.141 1 95.06 119 THR B N 1
ATOM 3849 C CA . THR B 1 119 ? 11.602 -5.922 26.562 1 95.06 119 THR B CA 1
ATOM 3850 C C . THR B 1 119 ? 10.477 -6.355 27.5 1 95.06 119 THR B C 1
ATOM 3852 O O . THR B 1 119 ? 10.461 -7.492 27.984 1 95.06 119 THR B O 1
ATOM 3855 N N . SER B 1 120 ? 9.664 -5.465 27.953 1 92.56 120 SER B N 1
ATOM 3856 C CA . SER B 1 120 ? 8.516 -5.707 28.828 1 92.56 120 SER B CA 1
ATOM 3857 C C . SER B 1 120 ? 7.352 -4.785 28.484 1 92.56 120 SER B C 1
ATOM 3859 O O . SER B 1 120 ? 7.527 -3.799 27.766 1 92.56 120 SER B O 1
ATOM 3861 N N . THR B 1 121 ? 6.234 -5.203 28.969 1 90.25 121 THR B N 1
ATOM 3862 C CA . THR B 1 121 ? 5.035 -4.406 28.75 1 90.25 121 THR B CA 1
ATOM 3863 C C . THR B 1 121 ? 5.238 -2.973 29.234 1 90.25 121 THR B C 1
ATOM 3865 O O . THR B 1 121 ? 4.883 -2.023 28.531 1 90.25 121 THR B O 1
ATOM 3868 N N . GLN B 1 122 ? 5.824 -2.812 30.391 1 86.44 122 GLN B N 1
ATOM 3869 C CA . GLN B 1 122 ? 6.047 -1.488 30.969 1 86.44 122 GLN B CA 1
ATOM 3870 C C . GLN B 1 122 ? 6.98 -0.662 30.078 1 86.44 122 GLN B C 1
ATOM 3872 O O . GLN B 1 122 ? 6.742 0.525 29.859 1 86.44 122 GLN B O 1
ATOM 3877 N N . GLN B 1 123 ? 7.996 -1.327 29.609 1 92.38 123 GLN B N 1
ATOM 3878 C CA . GLN B 1 123 ? 8.945 -0.645 28.734 1 92.38 123 GLN B CA 1
ATOM 3879 C C . GLN B 1 123 ? 8.281 -0.23 27.422 1 92.38 123 GLN B C 1
ATOM 3881 O O . GLN B 1 123 ? 8.555 0.85 26.906 1 92.38 123 GLN B O 1
ATOM 3886 N N . LEU B 1 124 ? 7.449 -1.074 26.906 1 94.62 124 LEU B N 1
ATOM 3887 C CA . LEU B 1 124 ? 6.781 -0.807 25.641 1 94.62 124 LEU B CA 1
ATOM 3888 C C . LEU B 1 124 ? 5.801 0.354 25.781 1 94.62 124 LEU B C 1
ATOM 3890 O O . LEU B 1 124 ? 5.723 1.209 24.891 1 94.62 124 LEU B O 1
ATOM 3894 N N . ILE B 1 125 ? 5.102 0.424 26.844 1 89.25 125 ILE B N 1
ATOM 3895 C CA . ILE B 1 125 ? 4.152 1.501 27.094 1 89.25 125 ILE B CA 1
ATOM 3896 C C . ILE B 1 125 ? 4.895 2.832 27.188 1 89.25 125 ILE B C 1
ATOM 3898 O O . ILE B 1 125 ? 4.43 3.846 26.656 1 89.25 125 ILE B O 1
ATOM 3902 N N . GLY B 1 126 ? 6.074 2.82 27.766 1 89.69 126 GLY B N 1
ATOM 3903 C CA . GLY B 1 126 ? 6.84 4.031 28.031 1 89.69 126 GLY B CA 1
ATOM 3904 C C . GLY B 1 126 ? 7.539 4.57 26.797 1 89.69 126 GLY B C 1
ATOM 3905 O O . GLY B 1 126 ? 8.102 5.668 26.828 1 89.69 126 GLY B O 1
ATOM 3906 N N . ARG B 1 127 ? 7.414 3.902 25.688 1 94.25 127 ARG B N 1
ATOM 3907 C CA . ARG B 1 127 ? 8.125 4.277 24.469 1 94.25 127 ARG B CA 1
ATOM 3908 C C . ARG B 1 127 ? 7.441 5.457 23.781 1 94.25 127 ARG B C 1
ATOM 3910 O O . ARG B 1 127 ? 8.031 6.094 22.891 1 94.25 127 ARG B O 1
ATOM 3917 N N . TYR B 1 128 ? 6.23 5.805 24.234 1 95.94 128 TYR B N 1
ATOM 3918 C CA . TYR B 1 128 ? 5.426 6.758 23.469 1 95.94 128 TYR B CA 1
ATOM 3919 C C . TYR B 1 128 ? 5.059 7.965 24.328 1 95.94 128 TYR B C 1
ATOM 3921 O O . TYR B 1 128 ? 4.852 7.836 25.531 1 95.94 128 TYR B O 1
ATOM 3929 N N . ASP B 1 129 ? 4.992 9.094 23.719 1 94.06 129 ASP B N 1
ATOM 3930 C CA . ASP B 1 129 ? 4.602 10.32 24.406 1 94.06 129 ASP B CA 1
ATOM 3931 C C . ASP B 1 129 ? 3.088 10.391 24.578 1 94.06 129 ASP B C 1
ATOM 3933 O O . ASP B 1 129 ? 2.592 11.023 25.516 1 94.06 129 ASP B O 1
ATOM 3937 N N . ALA B 1 130 ? 2.398 9.781 23.656 1 94.31 130 ALA B N 1
ATOM 3938 C CA . ALA B 1 130 ? 0.939 9.75 23.734 1 94.31 130 ALA B CA 1
ATOM 3939 C C . ALA B 1 130 ? 0.372 8.594 22.922 1 94.31 130 ALA B C 1
ATOM 3941 O O . ALA B 1 130 ? 1.002 8.125 21.969 1 94.31 130 ALA B O 1
ATOM 3942 N N . VAL B 1 131 ? -0.753 8.117 23.344 1 93.94 131 VAL B N 1
ATOM 3943 C CA . VAL B 1 131 ? -1.504 7.078 22.656 1 93.94 131 VAL B CA 1
ATOM 3944 C C . VAL B 1 131 ? -2.939 7.543 22.422 1 93.94 131 VAL B C 1
ATOM 3946 O O . VAL B 1 131 ? -3.658 7.859 23.375 1 93.94 131 VAL B O 1
ATOM 3949 N N . LEU B 1 132 ? -3.307 7.648 21.203 1 94.62 132 LEU B N 1
ATOM 3950 C CA . LEU B 1 132 ? -4.668 8.023 20.844 1 94.62 132 LEU B CA 1
ATOM 3951 C C . LEU B 1 132 ? -5.441 6.816 20.312 1 94.62 132 LEU B C 1
ATOM 3953 O O . LEU B 1 132 ? -5.102 6.258 19.281 1 94.62 132 LEU B O 1
ATOM 3957 N N . HIS B 1 133 ? -6.402 6.398 21.047 1 91.75 133 HIS B N 1
ATOM 3958 C CA . HIS B 1 133 ? -7.25 5.277 20.656 1 91.75 133 HIS B CA 1
ATOM 3959 C C . HIS B 1 133 ? -8.539 5.762 20 1 91.75 133 HIS B C 1
ATOM 3961 O O . HIS B 1 133 ? -9.398 6.34 20.672 1 91.75 133 HIS B O 1
ATOM 3967 N N . LEU B 1 134 ? -8.648 5.496 18.734 1 90.31 134 LEU B N 1
ATOM 3968 C CA . LEU B 1 134 ? -9.883 5.801 18.031 1 90.31 134 LEU B CA 1
ATOM 3969 C C . LEU B 1 134 ? -10.898 4.668 18.188 1 90.31 134 LEU B C 1
ATOM 3971 O O . LEU B 1 134 ? -10.648 3.543 17.75 1 90.31 134 LEU B O 1
ATOM 3975 N N . VAL B 1 135 ? -12.008 4.977 18.719 1 84.44 135 VAL B N 1
ATOM 3976 C CA . VAL B 1 135 ? -13.031 3.965 18.938 1 84.44 135 VAL B CA 1
ATOM 3977 C C . VAL B 1 135 ? -13.625 3.52 17.609 1 84.44 135 VAL B C 1
ATOM 3979 O O . VAL B 1 135 ? -13.891 4.348 16.734 1 84.44 135 VAL B O 1
ATOM 3982 N N . SER B 1 136 ? -13.82 2.246 17.516 1 79.94 136 SER B N 1
ATOM 3983 C CA . SER B 1 136 ? -14.359 1.657 16.297 1 79.94 136 SER B CA 1
ATOM 3984 C C . SER B 1 136 ? -15.766 2.17 16 1 79.94 136 SER B C 1
ATOM 3986 O O . SER B 1 136 ? -16.547 2.404 16.922 1 79.94 136 SER B O 1
ATOM 3988 N N . ALA B 1 137 ? -16.047 2.26 14.711 1 75.38 137 ALA B N 1
ATOM 3989 C CA . ALA B 1 137 ? -17.391 2.652 14.305 1 75.38 137 ALA B CA 1
ATOM 3990 C C . ALA B 1 137 ? -18.422 1.636 14.773 1 75.38 137 ALA B C 1
ATOM 3992 O O . ALA B 1 137 ? -19.609 1.945 14.859 1 75.38 137 ALA B O 1
ATOM 3993 N N . ALA B 1 138 ? -17.953 0.38 15.07 1 70.88 138 ALA B N 1
ATOM 3994 C CA . ALA B 1 138 ? -18.828 -0.667 15.57 1 70.88 138 ALA B CA 1
ATOM 3995 C C . ALA B 1 138 ? -19.391 -0.308 16.938 1 70.88 138 ALA B C 1
ATOM 3997 O O . ALA B 1 138 ? -20.359 -0.918 17.406 1 70.88 138 ALA B O 1
ATOM 3998 N N . ASP B 1 139 ? -18.859 0.622 17.562 1 70.06 139 ASP B N 1
ATOM 3999 C CA . ASP B 1 139 ? -19.281 1.062 18.891 1 70.06 139 ASP B CA 1
ATOM 4000 C C . ASP B 1 139 ? -19.781 2.506 18.859 1 70.06 139 ASP B C 1
ATOM 4002 O O . ASP B 1 139 ? -19 3.441 19.062 1 70.06 139 ASP B O 1
ATOM 4006 N N . GLY B 1 140 ? -21.094 2.656 18.625 1 64.56 140 GLY B N 1
ATOM 4007 C CA . GLY B 1 140 ? -21.688 3.984 18.703 1 64.56 140 GLY B CA 1
ATOM 4008 C C . GLY B 1 140 ? -21.859 4.645 17.359 1 64.56 140 GLY B C 1
ATOM 4009 O O . GLY B 1 140 ? -22.344 5.777 17.266 1 64.56 140 GLY B O 1
ATOM 4010 N N . ALA B 1 141 ? -21.312 4.039 16.297 1 68.12 141 ALA B N 1
ATOM 4011 C CA . ALA B 1 141 ? -21.469 4.551 14.938 1 68.12 141 ALA B CA 1
ATOM 4012 C C . ALA B 1 141 ? -21.641 3.41 13.93 1 68.12 141 ALA B C 1
ATOM 4014 O O . ALA B 1 141 ? -20.938 3.369 12.914 1 68.12 141 ALA B O 1
ATOM 4015 N N . GLU B 1 142 ? -22.5 2.52 14.195 1 73.88 142 GLU B N 1
ATOM 4016 C CA . GLU B 1 142 ? -22.641 1.262 13.469 1 73.88 142 GLU B CA 1
ATOM 4017 C C . GLU B 1 142 ? -23.047 1.506 12.016 1 73.88 142 GLU B C 1
ATOM 4019 O O . GLU B 1 142 ? -22.75 0.698 11.141 1 73.88 142 GLU B O 1
ATOM 4024 N N . GLU B 1 143 ? -23.672 2.617 11.844 1 70.69 143 GLU B N 1
ATOM 4025 C CA . GLU B 1 143 ? -24.109 2.932 10.484 1 70.69 143 GLU B CA 1
ATOM 4026 C C . GLU B 1 143 ? -22.922 3.129 9.555 1 70.69 143 GLU B C 1
ATOM 4028 O O . GLU B 1 143 ? -23.047 2.986 8.336 1 70.69 143 GLU B O 1
ATOM 4033 N N . PHE B 1 144 ? -21.828 3.387 10.141 1 67.94 144 PHE B N 1
ATOM 4034 C CA . PHE B 1 144 ? -20.641 3.674 9.336 1 67.94 144 PHE B CA 1
ATOM 4035 C C . PHE B 1 144 ? -19.703 2.475 9.305 1 67.94 144 PHE B C 1
ATOM 4037 O O . PHE B 1 144 ? -18.641 2.527 8.688 1 67.94 144 PHE B O 1
ATOM 4044 N N . TYR B 1 145 ? -20.125 1.409 9.953 1 66.19 145 TYR B N 1
ATOM 4045 C CA . TYR B 1 145 ? -19.266 0.246 10.07 1 66.19 145 TYR B CA 1
ATOM 4046 C C . TYR B 1 145 ? -19.281 -0.587 8.789 1 66.19 145 TYR B C 1
ATOM 4048 O O . TYR B 1 145 ? -20.359 -0.957 8.305 1 66.19 145 TYR B O 1
ATOM 4056 N N . THR B 1 146 ? -18.062 -0.615 8.094 1 59.59 146 THR B N 1
ATOM 4057 C CA . THR B 1 146 ? -17.922 -1.475 6.93 1 59.59 146 THR B CA 1
ATOM 4058 C C . THR B 1 146 ? -16.984 -2.637 7.223 1 59.59 146 THR B C 1
ATOM 4060 O O . THR B 1 146 ? -16.016 -2.48 7.961 1 59.59 146 THR B O 1
ATOM 4063 N N . THR B 1 147 ? -17.344 -3.916 7.023 1 52.59 147 THR B N 1
ATOM 4064 C CA . THR B 1 147 ? -16.562 -5.105 7.316 1 52.59 147 THR B CA 1
ATOM 4065 C C . THR B 1 147 ? -15.477 -5.312 6.262 1 52.59 147 THR B C 1
ATOM 4067 O O . THR B 1 147 ? -14.758 -6.316 6.293 1 52.59 147 THR B O 1
ATOM 4070 N N . SER B 1 148 ? -15.43 -4.48 5.414 1 47.94 148 SER B N 1
ATOM 4071 C CA . SER B 1 148 ? -14.586 -4.785 4.262 1 47.94 148 SER B CA 1
ATOM 4072 C C . SER B 1 148 ? -13.148 -5.031 4.684 1 47.94 148 SER B C 1
ATOM 4074 O O . SER B 1 148 ? -12.469 -5.906 4.133 1 47.94 148 SER B O 1
ATOM 4076 N N . SER B 1 149 ? -12.594 -4.254 5.566 1 46.53 149 SER B N 1
ATOM 4077 C CA . SER B 1 149 ? -11.18 -4.328 5.914 1 46.53 149 SER B CA 1
ATOM 4078 C C . SER B 1 149 ? -10.891 -5.523 6.812 1 46.53 149 SER B C 1
ATOM 4080 O O . SER B 1 149 ? -9.75 -5.98 6.906 1 46.53 149 SER B O 1
ATOM 4082 N N . ASN B 1 150 ? -11.891 -6.102 7.531 1 45.38 150 ASN B N 1
ATOM 4083 C CA . ASN B 1 150 ? -11.586 -6.887 8.727 1 45.38 150 ASN B CA 1
ATOM 4084 C C . ASN B 1 150 ? -11.969 -8.352 8.547 1 45.38 150 ASN B C 1
ATOM 4086 O O . ASN B 1 150 ? -11.836 -9.148 9.477 1 45.38 150 ASN B O 1
ATOM 4090 N N . ALA B 1 151 ? -12.484 -8.719 7.438 1 42.06 151 ALA B N 1
ATOM 4091 C CA . ALA B 1 151 ? -12.922 -10.109 7.375 1 42.06 151 ALA B CA 1
ATOM 4092 C C . ALA B 1 151 ? -11.766 -11.062 7.645 1 42.06 151 ALA B C 1
ATOM 4094 O O . ALA B 1 151 ? -11.961 -12.172 8.148 1 42.06 151 ALA B O 1
ATOM 4095 N N . GLN B 1 152 ? -10.578 -10.68 7.34 1 47.44 152 GLN B N 1
ATOM 4096 C CA . GLN B 1 152 ? -9.461 -11.617 7.492 1 47.44 152 GLN B CA 1
ATOM 4097 C C . GLN B 1 152 ? -9.094 -11.789 8.961 1 47.44 152 GLN B C 1
ATOM 4099 O O . GLN B 1 152 ? -8.344 -12.703 9.312 1 47.44 152 GLN B O 1
ATOM 4104 N N . ARG B 1 153 ? -9.453 -10.781 9.828 1 46.88 153 ARG B N 1
ATOM 4105 C CA . ARG B 1 153 ? -9.141 -11.125 11.211 1 46.88 153 ARG B CA 1
ATOM 4106 C C . ARG B 1 153 ? -10.406 -11.492 11.977 1 46.88 153 ARG B C 1
ATOM 4108 O O . ARG B 1 153 ? -10.422 -11.445 13.211 1 46.88 153 ARG B O 1
ATOM 4115 N N . LEU B 1 154 ? -11.516 -11.812 11.352 1 42.25 154 LEU B N 1
ATOM 4116 C CA . LEU B 1 154 ? -12.609 -12.492 12.039 1 42.25 154 LEU B CA 1
ATOM 4117 C C . LEU B 1 154 ? -13.914 -11.711 11.875 1 42.25 154 LEU B C 1
ATOM 4119 O O . LEU B 1 154 ? -14.953 -12.117 12.406 1 42.25 154 LEU B O 1
ATOM 4123 N N . GLU B 1 155 ? -14.039 -10.523 11.258 1 48.56 155 GLU B N 1
ATOM 4124 C CA . GLU B 1 155 ? -15.258 -9.781 11.555 1 48.56 155 GLU B CA 1
ATOM 4125 C C . GLU B 1 155 ? -16.203 -9.773 10.352 1 48.56 155 GLU B C 1
ATOM 4127 O O . GLU B 1 155 ? -15.766 -9.602 9.211 1 48.56 155 GLU B O 1
ATOM 4132 N N . GLN B 1 156 ? -17.375 -10.414 10.367 1 50.41 156 GLN B N 1
ATOM 4133 C CA . GLN B 1 156 ? -18.469 -10.359 9.414 1 50.41 156 GLN B CA 1
ATOM 4134 C C . GLN B 1 156 ? -19.391 -9.18 9.711 1 50.41 156 GLN B C 1
ATOM 4136 O O . GLN B 1 156 ? -19.484 -8.734 10.859 1 50.41 156 GLN B O 1
ATOM 4141 N N . LYS B 1 157 ? -19.906 -8.523 8.625 1 56.41 157 LYS B N 1
ATOM 4142 C CA . LYS B 1 157 ? -20.906 -7.465 8.789 1 56.41 157 LYS B CA 1
ATOM 4143 C C . LYS B 1 157 ? -22.219 -8.023 9.344 1 56.41 157 LYS B C 1
ATOM 4145 O O . LYS B 1 157 ? -23.266 -7.918 8.703 1 56.41 157 LYS B O 1
ATOM 4150 N N . ASN B 1 158 ? -22.281 -8.836 10.156 1 65.81 158 ASN B N 1
ATOM 4151 C CA . ASN B 1 158 ? -23.406 -9.305 10.961 1 65.81 158 ASN B CA 1
ATOM 4152 C C . ASN B 1 158 ? -23.172 -9.07 12.445 1 65.81 158 ASN B C 1
ATOM 4154 O O . ASN B 1 158 ? -22.141 -8.516 12.836 1 65.81 158 ASN B O 1
ATOM 4158 N N . GLU B 1 159 ? -24.234 -9.25 13.062 1 70.06 159 GLU B N 1
ATOM 4159 C CA . GLU B 1 159 ? -24.203 -8.992 14.5 1 70.06 159 GLU B CA 1
ATOM 4160 C C . GLU B 1 159 ? -22.984 -9.617 15.156 1 70.06 159 GLU B C 1
ATOM 4162 O O . GLU B 1 159 ? -22.391 -9.039 16.078 1 70.06 159 GLU B O 1
ATOM 4167 N N . GLU B 1 160 ? -22.594 -10.664 14.57 1 72.44 160 GLU B N 1
ATOM 4168 C CA . GLU B 1 160 ? -21.422 -11.344 15.117 1 72.44 160 GLU B CA 1
ATOM 4169 C C . GLU B 1 160 ? -20.141 -10.594 14.781 1 72.44 160 GLU B C 1
ATOM 4171 O O . GLU B 1 160 ? -19.25 -10.461 15.625 1 72.44 160 GLU B O 1
ATOM 4176 N N . GLY B 1 161 ? -20.109 -10.062 13.578 1 71.31 161 GLY B N 1
ATOM 4177 C CA . GLY B 1 161 ? -18.953 -9.273 13.18 1 71.31 161 GLY B CA 1
ATOM 4178 C C . GLY B 1 161 ? -18.781 -8 13.992 1 71.31 161 GLY B C 1
ATOM 4179 O O . GLY B 1 161 ? -17.672 -7.652 14.375 1 71.31 161 GLY B O 1
ATOM 4180 N N . LEU B 1 162 ? -19.875 -7.434 14.258 1 75.5 162 LEU B N 1
ATOM 4181 C CA . LEU B 1 162 ? -19.859 -6.219 15.062 1 75.5 162 LEU B CA 1
ATOM 4182 C C . LEU B 1 162 ? -19.406 -6.512 16.484 1 75.5 162 LEU B C 1
ATOM 4184 O O . LEU B 1 162 ? -18.625 -5.742 17.062 1 75.5 162 LEU B O 1
ATOM 4188 N N . ARG B 1 163 ? -19.891 -7.574 17 1 75.94 163 ARG B N 1
ATOM 4189 C CA . ARG B 1 163 ? -19.516 -7.969 18.359 1 75.94 163 ARG B CA 1
ATOM 4190 C C . ARG B 1 163 ? -18.016 -8.219 18.453 1 75.94 163 ARG B C 1
ATOM 4192 O O . ARG B 1 163 ? -17.359 -7.73 19.375 1 75.94 163 ARG B O 1
ATOM 4199 N N . VAL B 1 164 ? -17.562 -8.867 17.5 1 77.38 164 VAL B N 1
ATOM 4200 C CA . VAL B 1 164 ? -16.141 -9.195 17.469 1 77.38 164 VAL B CA 1
ATOM 4201 C C . VAL B 1 164 ? -15.32 -7.914 17.359 1 77.38 164 VAL B C 1
ATOM 4203 O O . VAL B 1 164 ? -14.305 -7.762 18.047 1 77.38 164 VAL B O 1
ATOM 4206 N N . ALA B 1 165 ? -15.789 -7.105 16.578 1 77.75 165 ALA B N 1
ATOM 4207 C CA . ALA B 1 165 ? -15.086 -5.84 16.391 1 77.75 165 ALA B CA 1
ATOM 4208 C C . ALA B 1 165 ? -15.055 -5.035 17.688 1 77.75 165 ALA B C 1
ATOM 4210 O O . ALA B 1 165 ? -14.031 -4.445 18.031 1 77.75 165 ALA B O 1
ATOM 4211 N N . ARG B 1 166 ? -16.109 -5.074 18.391 1 78.25 166 ARG B N 1
ATOM 4212 C CA . ARG B 1 166 ? -16.188 -4.348 19.656 1 78.25 166 ARG B CA 1
ATOM 4213 C C . ARG B 1 166 ? -15.273 -4.969 20.703 1 78.25 166 ARG B C 1
ATOM 4215 O O . ARG B 1 166 ? -14.602 -4.25 21.453 1 78.25 166 ARG B O 1
ATOM 4222 N N . GLU B 1 167 ? -15.312 -6.219 20.703 1 81.31 167 GLU B N 1
ATOM 4223 C CA . GLU B 1 167 ? -14.461 -6.918 21.656 1 81.31 167 GLU B CA 1
ATOM 4224 C C . GLU B 1 167 ? -12.984 -6.645 21.391 1 81.31 167 GLU B C 1
ATOM 4226 O O . GLU B 1 167 ? -12.203 -6.445 22.328 1 81.31 167 GLU B O 1
ATOM 4231 N N . LEU B 1 168 ? -12.711 -6.691 20.188 1 82.5 168 LEU B N 1
ATOM 4232 C CA . LEU B 1 168 ? -11.32 -6.418 19.828 1 82.5 168 LEU B CA 1
ATOM 4233 C C . LEU B 1 168 ? -10.945 -4.984 20.172 1 82.5 168 LEU B C 1
ATOM 4235 O O . LEU B 1 168 ? -9.82 -4.723 20.609 1 82.5 168 LEU B O 1
ATOM 4239 N N . ASP B 1 169 ? -11.828 -4.102 19.906 1 85.25 169 ASP B N 1
ATOM 4240 C CA . ASP B 1 169 ? -11.602 -2.699 20.25 1 85.25 169 ASP B CA 1
ATOM 4241 C C . ASP B 1 169 ? -11.312 -2.539 21.75 1 85.25 169 ASP B C 1
ATOM 4243 O O . ASP B 1 169 ? -10.414 -1.795 22.125 1 85.25 169 ASP B O 1
ATOM 4247 N N . LYS B 1 170 ? -12.023 -3.268 22.516 1 83 170 LYS B N 1
ATOM 4248 C CA . LYS B 1 170 ? -11.844 -3.227 23.969 1 83 170 LYS B CA 1
ATOM 4249 C C . LYS B 1 170 ? -10.492 -3.803 24.359 1 83 170 LYS B C 1
ATOM 4251 O O . LYS B 1 170 ? -9.82 -3.27 25.25 1 83 170 LYS B O 1
ATOM 4256 N N . ARG B 1 171 ? -10.125 -4.832 23.766 1 85.88 171 ARG B N 1
ATOM 4257 C CA . ARG B 1 171 ? -8.836 -5.441 24.062 1 85.88 171 ARG B CA 1
ATOM 4258 C C . ARG B 1 171 ? -7.691 -4.488 23.734 1 85.88 171 ARG B C 1
ATOM 4260 O O . ARG B 1 171 ? -6.715 -4.406 24.484 1 85.88 171 ARG B O 1
ATOM 4267 N N . VAL B 1 172 ? -7.848 -3.816 22.672 1 89.25 172 VAL B N 1
ATOM 4268 C CA . VAL B 1 172 ? -6.789 -2.918 22.234 1 89.25 172 VAL B CA 1
ATOM 4269 C C . VAL B 1 172 ? -6.652 -1.75 23.203 1 89.25 172 VAL B C 1
ATOM 4271 O O . VAL B 1 172 ? -5.543 -1.399 23.609 1 89.25 172 VAL B O 1
ATOM 4274 N N . VAL B 1 173 ? -7.766 -1.177 23.562 1 87.19 173 VAL B N 1
ATOM 4275 C CA . VAL B 1 173 ? -7.691 -0.042 24.469 1 87.19 173 VAL B CA 1
ATOM 4276 C C . VAL B 1 173 ? -7.164 -0.505 25.828 1 87.19 173 VAL B C 1
ATOM 4278 O O . VAL B 1 173 ? -6.371 0.194 26.469 1 87.19 173 VAL B O 1
ATOM 4281 N N . ASN B 1 174 ? -7.535 -1.665 26.234 1 86.56 174 ASN B N 1
ATOM 4282 C CA . ASN B 1 174 ? -7.09 -2.203 27.5 1 86.56 174 ASN B CA 1
ATOM 4283 C C . ASN B 1 174 ? -5.582 -2.459 27.516 1 86.56 174 ASN B C 1
ATOM 4285 O O . ASN B 1 174 ? -4.93 -2.32 28.547 1 86.56 174 ASN B O 1
ATOM 4289 N N . ALA B 1 175 ? -5.109 -2.84 26.391 1 90.25 175 ALA B N 1
ATOM 4290 C CA . ALA B 1 175 ? -3.676 -3.09 26.266 1 90.25 175 ALA B CA 1
ATOM 4291 C C . ALA B 1 175 ? -2.871 -1.837 26.594 1 90.25 175 ALA B C 1
ATOM 4293 O O . ALA B 1 175 ? -1.733 -1.928 27.062 1 90.25 175 ALA B O 1
ATOM 4294 N N . TRP B 1 176 ? -3.521 -0.671 26.453 1 91.38 176 TRP B N 1
ATOM 4295 C CA . TRP B 1 176 ? -2.824 0.597 26.641 1 91.38 176 TRP B CA 1
ATOM 4296 C C . TRP B 1 176 ? -3.227 1.255 27.953 1 91.38 176 TRP B C 1
ATOM 4298 O O . TRP B 1 176 ? -2.818 2.383 28.25 1 91.38 176 TRP B O 1
ATOM 4308 N N . SER B 1 177 ? -4.047 0.695 28.812 1 82.44 177 SER B N 1
ATOM 4309 C CA . SER B 1 177 ? -4.633 1.276 30.016 1 82.44 177 SER B CA 1
ATOM 4310 C C . SER B 1 177 ? -3.551 1.769 30.969 1 82.44 177 SER B C 1
ATOM 4312 O O . SER B 1 177 ? -3.779 2.697 31.75 1 82.44 177 SER B O 1
ATOM 4314 N N . GLY B 1 178 ? -2.336 1.356 30.891 1 76.81 178 GLY B N 1
ATOM 4315 C CA . GLY B 1 178 ? -1.273 1.784 31.781 1 76.81 178 GLY B CA 1
ATOM 4316 C C . GLY B 1 178 ? -0.52 3 31.281 1 76.81 178 GLY B C 1
ATOM 4317 O O . GLY B 1 178 ? 0.311 3.562 32 1 76.81 178 GLY B O 1
ATOM 4318 N N . HIS B 1 179 ? -0.864 3.5 30.188 1 88.62 179 HIS B N 1
ATOM 4319 C CA . HIS B 1 179 ? -0.14 4.637 29.625 1 88.62 179 HIS B CA 1
ATOM 4320 C C . HIS B 1 179 ? -0.661 5.953 30.203 1 88.62 179 HIS B C 1
ATOM 4322 O O . HIS B 1 179 ? -1.869 6.199 30.203 1 88.62 179 HIS B O 1
ATOM 4328 N N . PRO B 1 180 ? 0.178 6.832 30.625 1 82.19 180 PRO B N 1
ATOM 4329 C CA . PRO B 1 180 ? -0.251 8.062 31.297 1 82.19 180 PRO B CA 1
ATOM 4330 C C . PRO B 1 180 ? -0.977 9.023 30.359 1 82.19 180 PRO B C 1
ATOM 4332 O O . PRO B 1 180 ? -1.781 9.844 30.812 1 82.19 180 PRO B O 1
ATOM 4335 N N . HIS B 1 181 ? -0.729 9.047 29.125 1 87.69 181 HIS B N 1
ATOM 4336 C CA . HIS B 1 181 ? -1.347 9.938 28.156 1 87.69 181 HIS B CA 1
ATOM 4337 C C . HIS B 1 181 ? -2.168 9.164 27.141 1 87.69 181 HIS B C 1
ATOM 4339 O O . HIS B 1 181 ? -2.037 9.383 25.922 1 87.69 181 HIS B O 1
ATOM 4345 N N . LEU B 1 182 ? -2.865 8.203 27.609 1 87.75 182 LEU B N 1
ATOM 4346 C CA . LEU B 1 182 ? -3.84 7.504 26.781 1 87.75 182 LEU B CA 1
ATOM 4347 C C . LEU B 1 182 ? -5.102 8.344 26.609 1 87.75 182 LEU B C 1
ATOM 4349 O O . LEU B 1 182 ? -5.703 8.781 27.594 1 87.75 182 LEU B O 1
ATOM 4353 N N . ARG B 1 183 ? -5.457 8.656 25.422 1 87.31 183 ARG B N 1
ATOM 4354 C CA . ARG B 1 183 ? -6.668 9.398 25.094 1 87.31 183 ARG B CA 1
ATOM 4355 C C . ARG B 1 183 ? -7.605 8.562 24.219 1 87.31 183 ARG B C 1
ATOM 4357 O O . ARG B 1 183 ? -7.203 8.055 23.172 1 87.31 183 ARG B O 1
ATOM 4364 N N . VAL B 1 184 ? -8.758 8.414 24.656 1 85.88 184 VAL B N 1
ATOM 4365 C CA . VAL B 1 184 ? -9.773 7.688 23.906 1 85.88 184 VAL B CA 1
ATOM 4366 C C . VAL B 1 184 ? -10.641 8.672 23.125 1 85.88 184 VAL B C 1
ATOM 4368 O O . VAL B 1 184 ? -11.234 9.578 23.719 1 85.88 184 VAL B O 1
ATOM 4371 N N . ILE B 1 185 ? -10.602 8.531 21.859 1 87.25 185 ILE B N 1
ATOM 4372 C CA . ILE B 1 185 ? -11.375 9.391 20.969 1 87.25 185 ILE B CA 1
ATOM 4373 C C . ILE B 1 185 ? -12.648 8.672 20.531 1 87.25 185 ILE B C 1
ATOM 4375 O O . ILE B 1 185 ? -12.617 7.824 19.641 1 87.25 185 ILE B O 1
ATOM 4379 N N . ASN B 1 186 ? -13.719 9.023 21.031 1 81.88 186 ASN B N 1
ATOM 4380 C CA . ASN B 1 186 ? -14.992 8.359 20.797 1 81.88 186 ASN B CA 1
ATOM 4381 C C . ASN B 1 186 ? -15.648 8.836 19.5 1 81.88 186 ASN B C 1
ATOM 4383 O O . ASN B 1 186 ? -15.125 9.719 18.828 1 81.88 186 ASN B O 1
ATOM 4387 N N . ASN B 1 187 ? -16.703 8 19.156 1 78.19 187 ASN B N 1
ATOM 4388 C CA . ASN B 1 187 ? -17.469 8.352 17.953 1 78.19 187 ASN B CA 1
ATOM 4389 C C . ASN B 1 187 ? -18.438 9.492 18.234 1 78.19 187 ASN B C 1
ATOM 4391 O O . ASN B 1 187 ? -19.234 9.43 19.156 1 78.19 187 ASN B O 1
ATOM 4395 N N . HIS B 1 188 ? -18.047 10.656 17.844 1 65.75 188 HIS B N 1
ATOM 4396 C CA . HIS B 1 188 ? -18.953 11.789 17.953 1 65.75 188 HIS B CA 1
ATOM 4397 C C . HIS B 1 188 ? -20.016 11.758 16.844 1 65.75 188 HIS B C 1
ATOM 4399 O O . HIS B 1 188 ? -19.859 11.031 15.867 1 65.75 188 HIS B O 1
ATOM 4405 N N . GLN B 1 189 ? -21.016 12.461 17 1 60.66 189 GLN B N 1
ATOM 4406 C CA . GLN B 1 189 ? -22.078 12.5 16 1 60.66 189 GLN B CA 1
ATOM 4407 C C . GLN B 1 189 ? -21.516 12.781 14.609 1 60.66 189 GLN B C 1
ATOM 4409 O O . GLN B 1 189 ? -22.047 12.312 13.609 1 60.66 189 GLN B O 1
ATOM 4414 N N . ASP B 1 190 ? -20.328 13.32 14.656 1 77.44 190 ASP B N 1
ATOM 4415 C CA . ASP B 1 190 ? -19.734 13.68 13.367 1 77.44 190 ASP B CA 1
ATOM 4416 C C . ASP B 1 190 ? -18.281 13.227 13.273 1 77.44 190 ASP B C 1
ATOM 4418 O O . ASP B 1 190 ? -17.5 13.43 14.203 1 77.44 190 ASP B O 1
ATOM 4422 N N . PHE B 1 191 ? -17.906 12.523 12.297 1 78.44 191 PHE B N 1
ATOM 4423 C CA . PHE B 1 191 ? -16.562 11.992 12.07 1 78.44 191 PHE B CA 1
ATOM 4424 C C . PHE B 1 191 ? -15.539 13.125 12 1 78.44 191 PHE B C 1
ATOM 4426 O O . PHE B 1 191 ? -14.414 12.969 12.461 1 78.44 191 PHE B O 1
ATOM 4433 N N . ASP B 1 192 ? -15.953 14.234 11.438 1 79.5 192 ASP B N 1
ATOM 4434 C CA . ASP B 1 192 ? -15.047 15.375 11.352 1 79.5 192 ASP B CA 1
ATOM 4435 C C . ASP B 1 192 ? -14.641 15.852 12.75 1 79.5 192 ASP B C 1
ATOM 4437 O O . ASP B 1 192 ? -13.492 16.25 12.961 1 79.5 192 ASP B O 1
ATOM 4441 N N . THR B 1 193 ? -15.641 15.828 13.57 1 79.06 193 THR B N 1
ATOM 4442 C CA . THR B 1 193 ? -15.359 16.203 14.953 1 79.06 193 THR B CA 1
ATOM 4443 C C . THR B 1 193 ? -14.359 15.234 15.586 1 79.06 193 THR B C 1
ATOM 4445 O O . THR B 1 193 ? -13.477 15.648 16.328 1 79.06 193 THR B O 1
ATOM 4448 N N . LYS B 1 194 ? -14.57 13.969 15.297 1 83.94 194 LYS B N 1
ATOM 4449 C CA . LYS B 1 194 ? -13.648 12.945 15.773 1 83.94 194 LYS B CA 1
ATOM 4450 C C . LYS B 1 194 ? -12.227 13.219 15.297 1 83.94 194 LYS B C 1
ATOM 4452 O O . LYS B 1 194 ? -11.281 13.148 16.078 1 83.94 194 LYS B O 1
ATOM 4457 N N . LEU B 1 195 ? -12.039 13.562 14.07 1 87.38 195 LEU B N 1
ATOM 4458 C CA . LEU B 1 195 ? -10.734 13.836 13.484 1 87.38 195 LEU B CA 1
ATOM 4459 C C . LEU B 1 195 ? -10.117 15.094 14.094 1 87.38 195 LEU B C 1
ATOM 4461 O O . LEU B 1 195 ? -8.914 15.141 14.344 1 87.38 195 LEU B O 1
ATOM 4465 N N . ASN B 1 196 ? -10.922 16.078 14.305 1 85 196 ASN B N 1
ATOM 4466 C CA . ASN B 1 196 ? -10.453 17.312 14.93 1 85 196 ASN B CA 1
ATOM 4467 C C . ASN B 1 196 ? -9.914 17.047 16.328 1 85 196 ASN B C 1
ATOM 4469 O O . ASN B 1 196 ? -8.945 17.688 16.766 1 85 196 ASN B O 1
ATOM 4473 N N . ARG B 1 197 ? -10.594 16.188 16.969 1 84.19 197 ARG B N 1
ATOM 4474 C CA . ARG B 1 197 ? -10.141 15.836 18.312 1 84.19 197 ARG B CA 1
ATOM 4475 C C . ARG B 1 197 ? -8.758 15.188 18.266 1 84.19 197 ARG B C 1
ATOM 4477 O O . ARG B 1 197 ? -7.926 15.414 19.141 1 84.19 197 ARG B O 1
ATOM 4484 N N . VAL B 1 198 ? -8.547 14.367 17.281 1 90.12 198 VAL B N 1
ATOM 4485 C CA . VAL B 1 198 ? -7.234 13.758 17.109 1 90.12 198 VAL B CA 1
ATOM 4486 C C . VAL B 1 198 ? -6.176 14.844 16.938 1 90.12 198 VAL B C 1
ATOM 4488 O O . VAL B 1 198 ? -5.141 14.82 17.609 1 90.12 198 VAL B O 1
ATOM 4491 N N . LEU B 1 199 ? -6.422 15.797 16.094 1 89.88 199 LEU B N 1
ATOM 4492 C CA . LEU B 1 199 ? -5.477 16.875 15.82 1 89.88 199 LEU B CA 1
ATOM 4493 C C . LEU B 1 199 ? -5.23 17.719 17.062 1 89.88 199 LEU B C 1
ATOM 4495 O O . LEU B 1 199 ? -4.098 18.109 17.344 1 89.88 199 LEU B O 1
ATOM 4499 N N . MET B 1 200 ? -6.316 17.922 17.781 1 86.56 200 MET B N 1
ATOM 4500 C CA . MET B 1 200 ? -6.207 18.688 19.016 1 86.56 200 MET B CA 1
ATOM 4501 C C . MET B 1 200 ? -5.309 17.984 20.016 1 86.56 200 MET B C 1
ATOM 4503 O O . MET B 1 200 ? -4.445 18.609 20.641 1 86.56 200 MET B O 1
ATOM 4507 N N . GLU B 1 201 ? -5.547 16.719 20.172 1 87.38 201 GLU B N 1
ATOM 4508 C CA . GLU B 1 201 ? -4.762 15.961 21.125 1 87.38 201 GLU B CA 1
ATOM 4509 C C . GLU B 1 201 ? -3.285 15.93 20.734 1 87.38 201 GLU B C 1
ATOM 4511 O O . GLU B 1 201 ? -2.408 16.047 21.594 1 87.38 201 GLU B O 1
ATOM 4516 N N . ILE B 1 202 ? -3.025 15.742 19.469 1 91 202 ILE B N 1
ATOM 4517 C CA . ILE B 1 202 ? -1.639 15.727 19.016 1 91 202 ILE B CA 1
ATOM 4518 C C . ILE B 1 202 ? -1.02 17.109 19.203 1 91 202 ILE B C 1
ATOM 4520 O O . ILE B 1 202 ? 0.136 17.234 19.609 1 91 202 ILE B O 1
ATOM 4524 N N . SER B 1 203 ? -1.772 18.156 18.938 1 88.62 203 SER B N 1
ATOM 4525 C CA . SER B 1 203 ? -1.291 19.516 19.141 1 88.62 203 SER B CA 1
ATOM 4526 C C . SER B 1 203 ? -0.897 19.766 20.594 1 88.62 203 SER B C 1
ATOM 4528 O O . SER B 1 203 ? 0.12 20.406 20.875 1 88.62 203 SER B O 1
ATOM 4530 N N . ALA B 1 204 ? -1.755 19.266 21.453 1 84.19 204 ALA B N 1
ATOM 4531 C CA . ALA B 1 204 ? -1.466 19.406 22.875 1 84.19 204 ALA B CA 1
ATOM 4532 C C . ALA B 1 204 ? -0.149 18.719 23.234 1 84.19 204 ALA B C 1
ATOM 4534 O O . ALA B 1 204 ? 0.662 19.266 23.984 1 84.19 204 ALA B O 1
ATOM 4535 N N . VAL B 1 205 ? 0.076 17.562 22.719 1 88.75 205 VAL B N 1
ATOM 4536 C CA . VAL B 1 205 ? 1.294 16.797 22.969 1 88.75 205 VAL B CA 1
ATOM 4537 C C . VAL B 1 205 ? 2.502 17.547 22.422 1 88.75 205 VAL B C 1
ATOM 4539 O O . VAL B 1 205 ? 3.582 17.531 23.016 1 88.75 205 VAL B O 1
ATOM 4542 N N . LEU B 1 206 ? 2.279 18.266 21.328 1 89.44 206 LEU B N 1
ATOM 4543 C CA . LEU B 1 206 ? 3.363 18.984 20.672 1 89.44 206 LEU B CA 1
ATOM 4544 C C . LEU B 1 206 ? 3.525 20.375 21.266 1 89.44 206 LEU B C 1
ATOM 4546 O O . LEU B 1 206 ? 4.426 21.125 20.875 1 89.44 206 LEU B O 1
ATOM 4550 N N . GLY B 1 207 ? 2.678 20.75 22.125 1 81.25 207 GLY B N 1
ATOM 4551 C CA . GLY B 1 207 ? 2.734 22.047 22.75 1 81.25 207 GLY B CA 1
ATOM 4552 C C . GLY B 1 207 ? 2.242 23.172 21.859 1 81.25 207 GLY B C 1
ATOM 4553 O O . GLY B 1 207 ? 2.748 24.297 21.922 1 81.25 207 GLY B O 1
ATOM 4554 N N . LEU B 1 208 ? 1.428 22.828 20.969 1 79.5 208 LEU B N 1
ATOM 4555 C CA . LEU B 1 208 ? 0.897 23.812 20.031 1 79.5 208 LEU B CA 1
ATOM 4556 C C . LEU B 1 208 ? -0.443 24.359 20.516 1 79.5 208 LEU B C 1
ATOM 4558 O O . LEU B 1 208 ? -1.17 23.688 21.234 1 79.5 208 LEU B O 1
ATOM 4562 N N . PRO B 1 209 ? -0.718 25.656 20.203 1 62.34 209 PRO B N 1
ATOM 4563 C CA . PRO B 1 209 ? -2.035 26.203 20.547 1 62.34 209 PRO B CA 1
ATOM 4564 C C . PRO B 1 209 ? -3.172 25.5 19.812 1 62.34 209 PRO B C 1
ATOM 4566 O O . PRO B 1 209 ? -2.963 24.953 18.719 1 62.34 209 PRO B O 1
ATOM 4569 N N . GLN B 1 210 ? -4.41 25.047 20.469 1 58.25 210 GLN B N 1
ATOM 4570 C CA . GLN B 1 210 ? -5.402 24.016 20.203 1 58.25 210 GLN B CA 1
ATOM 4571 C C . GLN B 1 210 ? -6.535 24.547 19.328 1 58.25 210 GLN B C 1
ATOM 4573 O O . GLN B 1 210 ? -7.707 24.25 19.578 1 58.25 210 GLN B O 1
ATOM 4578 N N . PRO B 1 211 ? -6.523 25.281 18.266 1 52.41 211 PRO B N 1
ATOM 4579 C CA . PRO B 1 211 ? -7.699 26.078 17.906 1 52.41 211 PRO B CA 1
ATOM 4580 C C . PRO B 1 211 ? -8.742 25.281 17.141 1 52.41 211 PRO B C 1
ATOM 4582 O O . PRO B 1 211 ? -9.703 25.859 16.609 1 52.41 211 PRO B O 1
ATOM 4585 N N . ILE B 1 212 ? -8.82 23.875 16.734 1 53.19 212 ILE B N 1
ATOM 4586 C CA . ILE B 1 212 ? -9.375 23.75 15.391 1 53.19 212 ILE B CA 1
ATOM 4587 C C . ILE B 1 212 ? -10.898 23.656 15.461 1 53.19 212 ILE B C 1
ATOM 4589 O O . ILE B 1 212 ? -11.438 22.734 16.078 1 53.19 212 ILE B O 1
ATOM 4593 N N . THR B 1 213 ? -11.609 24.781 15.633 1 58.25 213 THR B N 1
ATOM 4594 C CA . THR B 1 213 ? -13.047 24.531 15.57 1 58.25 213 THR B CA 1
ATOM 4595 C C . THR B 1 213 ? -13.516 24.438 14.125 1 58.25 213 THR B C 1
ATOM 4597 O O . THR B 1 213 ? -13.805 23.344 13.625 1 58.25 213 THR B O 1
ATOM 4600 N N . GLU B 1 214 ? -14.023 25.734 13.461 1 62.59 214 GLU B N 1
ATOM 4601 C CA . GLU B 1 214 ? -14.812 25.859 12.242 1 62.59 214 GLU B CA 1
ATOM 4602 C C . GLU B 1 214 ? -13.945 26.312 11.07 1 62.59 214 GLU B C 1
ATOM 4604 O O . GLU B 1 214 ? -13.008 27.094 11.25 1 62.59 214 GLU B O 1
ATOM 4609 N N . GLU B 1 215 ? -14.203 25.688 9.891 1 76.44 215 GLU B N 1
ATOM 4610 C CA . GLU B 1 215 ? -13.531 26.078 8.656 1 76.44 215 GLU B CA 1
ATOM 4611 C C . GLU B 1 215 ? -14.375 27.078 7.863 1 76.44 215 GLU B C 1
ATOM 4613 O O . GLU B 1 215 ? -15.586 26.891 7.707 1 76.44 215 GLU B O 1
ATOM 4618 N N . ARG B 1 216 ? -13.812 28.328 7.625 1 85.69 216 ARG B N 1
ATOM 4619 C CA . ARG B 1 216 ? -14.43 29.312 6.75 1 85.69 216 ARG B CA 1
ATOM 4620 C C . ARG B 1 216 ? -13.609 29.531 5.484 1 85.69 216 ARG B C 1
ATOM 4622 O O . ARG B 1 216 ? -12.391 29.328 5.488 1 85.69 216 ARG B O 1
ATOM 4629 N N . LYS B 1 217 ? -14.281 29.844 4.441 1 92.06 217 LYS B N 1
ATOM 4630 C CA . LYS B 1 217 ? -13.633 30 3.143 1 92.06 217 LYS B CA 1
ATOM 4631 C C . LYS B 1 217 ? -13.984 31.344 2.51 1 92.06 217 LYS B C 1
ATOM 4633 O O . LYS B 1 217 ? -15.141 31.766 2.539 1 92.06 217 LYS B O 1
ATOM 4638 N N . TYR B 1 218 ? -12.992 32.062 1.905 1 95.44 218 TYR B N 1
ATOM 4639 C CA . TYR B 1 218 ? -13.172 33.375 1.286 1 95.44 218 TYR B CA 1
ATOM 4640 C C . TYR B 1 218 ? -12.43 33.438 -0.045 1 95.44 218 TYR B C 1
ATOM 4642 O O . TYR B 1 218 ? -11.328 32.906 -0.185 1 95.44 218 TYR B O 1
ATOM 4650 N N . ILE B 1 219 ? -13.047 34.062 -0.989 1 97.31 219 ILE B N 1
ATOM 4651 C CA . ILE B 1 219 ? -12.273 34.531 -2.129 1 97.31 219 ILE B CA 1
ATOM 4652 C C . ILE B 1 219 ? -11.484 35.781 -1.729 1 97.31 219 ILE B C 1
ATOM 4654 O O . ILE B 1 219 ? -12.031 36.719 -1.134 1 97.31 219 ILE B O 1
ATOM 4658 N N . VAL B 1 220 ? -10.227 35.781 -2.125 1 97.19 220 VAL B N 1
ATOM 4659 C CA . VAL B 1 220 ? -9.422 36.906 -1.627 1 97.19 220 VAL B CA 1
ATOM 4660 C C . VAL B 1 220 ? -8.469 37.375 -2.719 1 97.19 220 VAL B C 1
ATOM 4662 O O . VAL B 1 220 ? -8.336 36.719 -3.764 1 97.19 220 VAL B O 1
ATOM 4665 N N . GLU B 1 221 ? -7.879 38.562 -2.518 1 96.38 221 GLU B N 1
ATOM 4666 C CA . GLU B 1 221 ? -6.762 39.094 -3.27 1 96.38 221 GLU B CA 1
ATOM 4667 C C . GLU B 1 221 ? -5.566 39.375 -2.359 1 96.38 221 GLU B C 1
ATOM 4669 O O . GLU B 1 221 ? -5.73 39.906 -1.262 1 96.38 221 GLU B O 1
ATOM 4674 N N . VAL B 1 222 ? -4.441 38.969 -2.818 1 94.25 222 VAL B N 1
ATOM 4675 C CA . VAL B 1 222 ? -3.23 39.219 -2.047 1 94.25 222 VAL B CA 1
ATOM 4676 C C . VAL B 1 222 ? -2.65 40.594 -2.439 1 94.25 222 VAL B C 1
ATOM 4678 O O . VAL B 1 222 ? -2.305 40.812 -3.602 1 94.25 222 VAL B O 1
ATOM 4681 N N . THR B 1 223 ? -2.525 41.5 -1.496 1 92.88 223 THR B N 1
ATOM 4682 C CA . THR B 1 223 ? -2.168 42.875 -1.803 1 92.88 223 THR B CA 1
ATOM 4683 C C . THR B 1 223 ? -0.781 43.219 -1.261 1 92.88 223 THR B C 1
ATOM 4685 O O . THR B 1 223 ? -0.279 44.312 -1.463 1 92.88 223 THR B O 1
ATOM 4688 N N . GLY B 1 224 ? -0.148 42.375 -0.559 1 89.31 224 GLY B N 1
ATOM 4689 C CA . GLY B 1 224 ? 1.154 42.625 0.029 1 89.31 224 GLY B CA 1
ATOM 4690 C C . GLY B 1 224 ? 2.025 41.406 0.15 1 89.31 224 GLY B C 1
ATOM 4691 O O . GLY B 1 224 ? 1.779 40.406 -0.52 1 89.31 224 GLY B O 1
ATOM 4692 N N . SER B 1 225 ? 3.137 41.656 0.961 1 87.81 225 SER B N 1
ATOM 4693 C CA . SER B 1 225 ? 4.086 40.562 1.179 1 87.81 225 SER B CA 1
ATOM 4694 C C . SER B 1 225 ? 3.629 39.656 2.307 1 87.81 225 SER B C 1
ATOM 4696 O O . SER B 1 225 ? 3.119 40.125 3.328 1 87.81 225 SER B O 1
ATOM 4698 N N . MET B 1 226 ? 3.699 38.469 2.066 1 85.19 226 MET B N 1
ATOM 4699 C CA . MET B 1 226 ? 3.281 37.5 3.055 1 85.19 226 MET B CA 1
ATOM 4700 C C . MET B 1 226 ? 4.438 37.125 3.977 1 85.19 226 MET B C 1
ATOM 4702 O O . MET B 1 226 ? 5.602 37.156 3.57 1 85.19 226 MET B O 1
ATOM 4706 N N . PRO B 1 227 ? 4.062 36.844 5.23 1 79.62 227 PRO B N 1
ATOM 4707 C CA . PRO B 1 227 ? 5.098 36.312 6.121 1 79.62 227 PRO B CA 1
ATOM 4708 C C . PRO B 1 227 ? 5.688 35 5.625 1 79.62 227 PRO B C 1
ATOM 4710 O O . PRO B 1 227 ? 5.465 34.594 4.477 1 79.62 227 PRO B O 1
ATOM 4713 N N . ALA B 1 228 ? 6.527 34.375 6.535 1 80.81 228 ALA B N 1
ATOM 4714 C CA . ALA B 1 228 ? 7.055 33.062 6.223 1 80.81 228 ALA B CA 1
ATOM 4715 C C . ALA B 1 228 ? 5.926 32.031 6.059 1 80.81 228 ALA B C 1
ATOM 4717 O O . ALA B 1 228 ? 5.02 31.969 6.887 1 80.81 228 ALA B O 1
ATOM 4718 N N . THR B 1 229 ? 5.789 31.5 4.91 1 86.06 229 THR B N 1
ATOM 4719 C CA . THR B 1 229 ? 4.738 30.531 4.594 1 86.06 229 THR B CA 1
ATOM 4720 C C . THR B 1 229 ? 5.332 29.156 4.34 1 86.06 229 THR B C 1
ATOM 4722 O O . THR B 1 229 ? 6.531 29.016 4.09 1 86.06 229 THR B O 1
ATOM 4725 N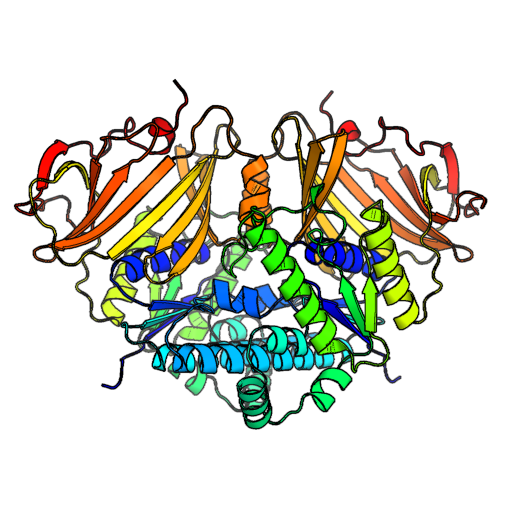 N . ILE B 1 230 ? 4.578 28.188 4.641 1 84.81 230 ILE B N 1
ATOM 4726 C CA . ILE B 1 230 ? 4.867 26.828 4.195 1 84.81 230 ILE B CA 1
ATOM 4727 C C . ILE B 1 230 ? 4.125 26.531 2.891 1 84.81 230 ILE B C 1
ATOM 4729 O O . ILE B 1 230 ? 2.895 26.469 2.871 1 84.81 230 ILE B O 1
ATOM 4733 N N . ASP B 1 231 ? 4.922 26.297 1.878 1 90.69 231 ASP B N 1
ATOM 4734 C CA . ASP B 1 231 ? 4.344 26.203 0.542 1 90.69 231 ASP B CA 1
ATOM 4735 C C . ASP B 1 231 ? 4.277 24.75 0.075 1 90.69 231 ASP B C 1
ATOM 4737 O O . ASP B 1 231 ? 5.152 23.953 0.406 1 90.69 231 ASP B O 1
ATOM 4741 N N . SER B 1 232 ? 3.201 24.438 -0.616 1 91.88 232 SER B N 1
ATOM 4742 C CA . SER B 1 232 ? 3.072 23.141 -1.253 1 91.88 232 SER B CA 1
ATOM 4743 C C . SER B 1 232 ? 2.271 23.234 -2.547 1 91.88 232 SER B C 1
ATOM 4745 O O . SER B 1 232 ? 1.475 24.156 -2.725 1 91.88 232 SER B O 1
ATOM 4747 N N . ASP B 1 233 ? 2.582 22.359 -3.48 1 94.94 233 ASP B N 1
ATOM 4748 C CA . ASP B 1 233 ? 1.827 22.203 -4.719 1 94.94 233 ASP B CA 1
ATOM 4749 C C . ASP B 1 233 ? 0.839 21.047 -4.617 1 94.94 233 ASP B C 1
ATOM 4751 O O . ASP B 1 233 ? 1.191 19.953 -4.145 1 94.94 233 ASP B O 1
ATOM 4755 N N . ILE B 1 234 ? -0.431 21.312 -5.012 1 95.31 234 ILE B N 1
ATOM 4756 C CA . ILE B 1 234 ? -1.462 20.281 -4.887 1 95.31 234 ILE B CA 1
ATOM 4757 C C . ILE B 1 234 ? -2.084 20.016 -6.25 1 95.31 234 ILE B C 1
ATOM 4759 O O . ILE B 1 234 ? -2.426 20.938 -6.988 1 95.31 234 ILE B O 1
ATOM 4763 N N . THR B 1 235 ? -2.156 18.766 -6.676 1 96.44 235 THR B N 1
ATOM 4764 C CA . THR B 1 235 ? -2.889 18.266 -7.836 1 96.44 235 THR B CA 1
ATOM 4765 C C . THR B 1 235 ? -4.016 17.328 -7.406 1 96.44 235 THR B C 1
ATOM 4767 O O . THR B 1 235 ? -3.791 16.391 -6.641 1 96.44 235 THR B O 1
ATOM 4770 N N . GLN B 1 236 ? -5.242 17.609 -7.828 1 96.31 236 GLN B N 1
ATOM 4771 C CA . GLN B 1 236 ? -6.402 16.812 -7.449 1 96.31 236 GLN B CA 1
ATOM 4772 C C . GLN B 1 236 ? -7.18 16.359 -8.68 1 96.31 236 GLN B C 1
ATOM 4774 O O . GLN B 1 236 ? -7.617 17.172 -9.484 1 96.31 236 GLN B O 1
ATOM 4779 N N . THR B 1 237 ? -7.336 15.055 -8.844 1 96.56 237 THR B N 1
ATOM 4780 C CA . THR B 1 237 ? -8.047 14.469 -9.977 1 96.56 237 THR B CA 1
ATOM 4781 C C . THR B 1 237 ? -9.211 13.609 -9.5 1 96.56 237 THR B C 1
ATOM 4783 O O . THR B 1 237 ? -9.023 12.695 -8.688 1 96.56 237 THR B O 1
ATOM 4786 N N . TYR B 1 238 ? -10.352 13.953 -9.977 1 96.19 238 TYR B N 1
ATOM 4787 C CA . TYR B 1 238 ? -11.516 13.141 -9.641 1 96.19 238 TYR B CA 1
ATOM 4788 C C . TYR B 1 238 ? -11.617 11.938 -10.562 1 96.19 238 TYR B C 1
ATOM 4790 O O . TYR B 1 238 ? -11.352 12.039 -11.766 1 96.19 238 TYR B O 1
ATOM 4798 N N . LEU B 1 239 ? -11.969 10.805 -10.047 1 95.25 239 LEU B N 1
ATOM 4799 C CA . LEU B 1 239 ? -12.109 9.562 -10.797 1 95.25 239 LEU B CA 1
ATOM 4800 C C . LEU B 1 239 ? -13.578 9.219 -11.016 1 95.25 239 LEU B C 1
ATOM 4802 O O . LEU B 1 239 ? -14.445 9.703 -10.289 1 95.25 239 LEU B O 1
ATOM 4806 N N . VAL B 1 240 ? -13.844 8.438 -12.031 1 92.69 240 VAL B N 1
ATOM 4807 C CA . VAL B 1 240 ? -15.203 7.957 -12.258 1 92.69 240 VAL B CA 1
ATOM 4808 C C . VAL B 1 240 ? -15.641 7.082 -11.086 1 92.69 240 VAL B C 1
ATOM 4810 O O . VAL B 1 240 ? -14.875 6.242 -10.602 1 92.69 240 VAL B O 1
ATOM 4813 N N . ALA B 1 241 ? -16.828 7.348 -10.531 1 91.12 241 ALA B N 1
ATOM 4814 C CA . ALA B 1 241 ? -17.359 6.59 -9.398 1 91.12 241 ALA B CA 1
ATOM 4815 C C . ALA B 1 241 ? -18.875 6.441 -9.492 1 91.12 241 ALA B C 1
ATOM 4817 O O . ALA B 1 241 ? -19.516 7.051 -10.359 1 91.12 241 ALA B O 1
ATOM 4818 N N . ASP B 1 242 ? -19.438 5.574 -8.641 1 88.06 242 ASP B N 1
ATOM 4819 C CA . ASP B 1 242 ? -20.891 5.422 -8.547 1 88.06 242 ASP B CA 1
ATOM 4820 C C . ASP B 1 242 ? -21.562 6.746 -8.188 1 88.06 242 ASP B C 1
ATOM 4822 O O . ASP B 1 242 ? -20.953 7.598 -7.535 1 88.06 242 ASP B O 1
ATOM 4826 N N . PRO B 1 243 ? -22.734 6.895 -8.633 1 84.62 243 PRO B N 1
ATOM 4827 C CA . PRO B 1 243 ? -23.438 8.156 -8.398 1 84.62 243 PRO B CA 1
ATOM 4828 C C . PRO B 1 243 ? -23.469 8.555 -6.926 1 84.62 243 PRO B C 1
ATOM 4830 O O . PRO B 1 243 ? -23.516 9.742 -6.598 1 84.62 243 PRO B O 1
ATOM 4833 N N . ASP B 1 244 ? -23.391 7.586 -6.09 1 86.69 244 ASP B N 1
ATOM 4834 C CA . ASP B 1 244 ? -23.469 7.875 -4.664 1 86.69 244 ASP B CA 1
ATOM 4835 C C . ASP B 1 244 ? -22.078 8.023 -4.051 1 86.69 244 ASP B C 1
ATOM 4837 O O . ASP B 1 244 ? -21.938 8.062 -2.826 1 86.69 244 ASP B O 1
ATOM 4841 N N . SER B 1 245 ? -21.125 8.078 -4.957 1 89 245 SER B N 1
ATOM 4842 C CA . SER B 1 245 ? -19.766 8.133 -4.445 1 89 245 SER B CA 1
ATOM 4843 C C . SER B 1 245 ? -18.922 9.164 -5.199 1 89 245 SER B C 1
ATOM 4845 O O . SER B 1 245 ? -19.188 9.445 -6.371 1 89 245 SER B O 1
ATOM 4847 N N . GLU B 1 246 ? -18.062 9.828 -4.457 1 92.06 246 GLU B N 1
ATOM 4848 C CA . GLU B 1 246 ? -17.016 10.672 -5.012 1 92.06 246 GLU B CA 1
ATOM 4849 C C . GLU B 1 246 ? -15.633 10.094 -4.711 1 92.06 246 GLU B C 1
ATOM 4851 O O . GLU B 1 246 ? -15.328 9.758 -3.566 1 92.06 246 GLU B O 1
ATOM 4856 N N . VAL B 1 247 ? -14.906 9.914 -5.773 1 93.62 247 VAL B N 1
ATOM 4857 C CA . VAL B 1 247 ? -13.547 9.398 -5.613 1 93.62 247 VAL B CA 1
ATOM 4858 C C . VAL B 1 247 ? -12.547 10.383 -6.207 1 93.62 247 VAL B C 1
ATOM 4860 O O . VAL B 1 247 ? -12.758 10.906 -7.301 1 93.62 247 VAL B O 1
ATOM 4863 N N . ARG B 1 248 ? -11.453 10.641 -5.434 1 95 248 ARG B N 1
ATOM 4864 C CA . ARG B 1 248 ? -10.445 11.547 -5.969 1 95 248 ARG B CA 1
ATOM 4865 C C . ARG B 1 248 ? -9.039 11.102 -5.574 1 95 248 ARG B C 1
ATOM 4867 O O . ARG B 1 248 ? -8.875 10.383 -4.586 1 95 248 ARG B O 1
ATOM 4874 N N . LEU B 1 249 ? -8.086 11.492 -6.371 1 95 249 LEU B N 1
ATOM 4875 C CA . LEU B 1 249 ? -6.66 11.383 -6.094 1 95 249 LEU B CA 1
ATOM 4876 C C . LEU B 1 249 ? -6.047 12.758 -5.859 1 95 249 LEU B C 1
ATOM 4878 O O . LEU B 1 249 ? -6.332 13.703 -6.598 1 95 249 LEU B O 1
ATOM 4882 N N . ARG B 1 250 ? -5.281 12.836 -4.793 1 94.75 250 ARG B N 1
ATOM 4883 C CA . ARG B 1 250 ? -4.582 14.086 -4.52 1 94.75 250 ARG B CA 1
ATOM 4884 C C . ARG B 1 250 ? -3.092 13.844 -4.301 1 94.75 250 ARG B C 1
ATOM 4886 O O . ARG B 1 250 ? -2.705 12.953 -3.543 1 94.75 250 ARG B O 1
ATOM 4893 N N . ARG B 1 251 ? -2.289 14.531 -5.016 1 93.62 251 ARG B N 1
ATOM 4894 C CA . ARG B 1 251 ? -0.847 14.562 -4.793 1 93.62 251 ARG B CA 1
ATOM 4895 C C . ARG B 1 251 ? -0.408 15.914 -4.242 1 93.62 251 ARG B C 1
ATOM 4897 O O . ARG B 1 251 ? -0.8 16.953 -4.762 1 93.62 251 ARG B O 1
ATOM 4904 N N . ARG B 1 252 ? 0.258 15.898 -3.154 1 91.5 252 ARG B N 1
ATOM 4905 C CA . ARG B 1 252 ? 0.784 17.109 -2.541 1 91.5 252 ARG B CA 1
ATOM 4906 C C . ARG B 1 252 ? 2.303 17.062 -2.426 1 91.5 252 ARG B C 1
ATOM 4908 O O . ARG B 1 252 ? 2.855 16.078 -1.915 1 91.5 252 ARG B O 1
ATOM 4915 N N . ASN B 1 253 ? 2.928 18.094 -2.953 1 88.69 253 ASN B N 1
ATOM 4916 C CA . ASN B 1 253 ? 4.375 18.25 -2.893 1 88.69 253 ASN B CA 1
ATOM 4917 C C . ASN B 1 253 ? 4.777 19.469 -2.07 1 88.69 253 ASN B C 1
ATOM 4919 O O . ASN B 1 253 ? 4.398 20.594 -2.396 1 88.69 253 ASN B O 1
ATOM 4923 N N . TRP B 1 254 ? 5.484 19.234 -1.041 1 83.75 254 TRP B N 1
ATOM 4924 C CA . TRP B 1 254 ? 5.98 20.359 -0.249 1 83.75 254 TRP B CA 1
ATOM 4925 C C . TRP B 1 254 ? 7.363 20.797 -0.726 1 83.75 254 TRP B C 1
ATOM 4927 O O . TRP B 1 254 ? 8.07 20.031 -1.379 1 83.75 254 TRP B O 1
ATOM 4937 N N . SER B 1 255 ? 7.742 22.016 -0.428 1 74.62 255 SER B N 1
ATOM 4938 C CA . SER B 1 255 ? 9 22.625 -0.849 1 74.62 255 SER B CA 1
ATOM 4939 C C . SER B 1 255 ? 10.195 21.859 -0.263 1 74.62 255 SER B C 1
ATOM 4941 O O . SER B 1 255 ? 11.289 21.891 -0.826 1 74.62 255 SER B O 1
ATOM 4943 N N . ASN B 1 256 ? 9.953 21.219 0.792 1 69.75 256 ASN B N 1
ATOM 4944 C CA . ASN B 1 256 ? 11.055 20.5 1.428 1 69.75 256 ASN B CA 1
ATOM 4945 C C . ASN B 1 256 ? 11.25 19.109 0.825 1 69.75 256 ASN B C 1
ATOM 4947 O O . ASN B 1 256 ? 11.992 18.281 1.366 1 69.75 256 ASN B O 1
ATOM 4951 N N . GLY B 1 257 ? 10.484 18.781 -0.258 1 70.06 257 GLY B N 1
ATOM 4952 C CA . GLY B 1 257 ? 10.703 17.531 -0.992 1 70.06 257 GLY B CA 1
ATOM 4953 C C . GLY B 1 257 ? 9.727 16.438 -0.611 1 70.06 257 GLY B C 1
ATOM 4954 O O . GLY B 1 257 ? 9.672 15.398 -1.267 1 70.06 257 GLY B O 1
ATOM 4955 N N . LYS B 1 258 ? 9.016 16.641 0.393 1 75.75 258 LYS B N 1
ATOM 4956 C CA . LYS B 1 258 ? 8.031 15.648 0.803 1 75.75 258 LYS B CA 1
ATOM 4957 C C . LYS B 1 258 ? 6.883 15.562 -0.202 1 75.75 258 LYS B C 1
ATOM 4959 O O . LYS B 1 258 ? 6.418 16.594 -0.708 1 75.75 258 LYS B O 1
ATOM 4964 N N . ARG B 1 259 ? 6.562 14.328 -0.559 1 83.62 259 ARG B N 1
ATOM 4965 C CA . ARG B 1 259 ? 5.445 14.062 -1.458 1 83.62 259 ARG B CA 1
ATOM 4966 C C . ARG B 1 259 ? 4.496 13.023 -0.861 1 83.62 259 ARG B C 1
ATOM 4968 O O . ARG B 1 259 ? 4.938 12 -0.334 1 83.62 259 ARG B O 1
ATOM 4975 N N . VAL B 1 260 ? 3.217 13.375 -0.936 1 86.69 260 VAL B N 1
ATOM 4976 C CA . VAL B 1 260 ? 2.213 12.469 -0.392 1 86.69 260 VAL B CA 1
ATOM 4977 C C . VAL B 1 260 ? 1.067 12.305 -1.388 1 86.69 260 VAL B C 1
ATOM 4979 O O . VAL B 1 260 ? 0.519 13.297 -1.878 1 86.69 260 VAL B O 1
ATOM 4982 N N . ASN B 1 261 ? 0.766 11.039 -1.762 1 91.62 261 ASN B N 1
ATOM 4983 C CA . ASN B 1 261 ? -0.396 10.695 -2.574 1 91.62 261 ASN B CA 1
ATOM 4984 C C . ASN B 1 261 ? -1.53 10.133 -1.724 1 91.62 261 ASN B C 1
ATOM 4986 O O . ASN B 1 261 ? -1.308 9.25 -0.888 1 91.62 261 ASN B O 1
ATOM 4990 N N . VAL B 1 262 ? -2.717 10.695 -1.97 1 92.25 262 VAL B N 1
ATOM 4991 C CA . VAL B 1 262 ? -3.838 10.25 -1.147 1 92.25 262 VAL B CA 1
ATOM 4992 C C . VAL B 1 262 ? -5.02 9.875 -2.041 1 92.25 262 VAL B C 1
ATOM 4994 O O . VAL B 1 262 ? -5.363 10.617 -2.965 1 92.25 262 VAL B O 1
ATOM 4997 N N . HIS B 1 263 ? -5.547 8.688 -1.845 1 92.62 263 HIS B N 1
ATOM 4998 C CA . HIS B 1 263 ? -6.82 8.258 -2.412 1 92.62 263 HIS B CA 1
ATOM 4999 C C . HIS B 1 263 ? -7.973 8.523 -1.448 1 92.62 263 HIS B C 1
ATOM 5001 O O . HIS B 1 263 ? -7.938 8.086 -0.296 1 92.62 263 HIS B O 1
ATOM 5007 N N . THR B 1 264 ? -8.977 9.289 -1.876 1 92.69 264 THR B N 1
ATOM 5008 C CA . THR B 1 264 ? -10.117 9.633 -1.03 1 92.69 264 THR B CA 1
ATOM 5009 C C . THR B 1 264 ? -11.414 9.102 -1.636 1 92.69 264 THR B C 1
ATOM 5011 O O . THR B 1 264 ? -11.633 9.219 -2.844 1 92.69 264 THR B O 1
ATOM 5014 N N . MET B 1 265 ? -12.258 8.523 -0.882 1 90.5 265 MET B N 1
ATOM 5015 C CA . MET B 1 265 ? -13.602 8.117 -1.265 1 90.5 265 MET B CA 1
ATOM 5016 C C . MET B 1 265 ? -14.641 8.711 -0.315 1 90.5 265 MET B C 1
ATOM 5018 O O . MET B 1 265 ? -14.5 8.602 0.905 1 90.5 265 MET B O 1
ATOM 5022 N N . LYS B 1 266 ? -15.578 9.445 -0.878 1 87.75 266 LYS B N 1
ATOM 5023 C CA . LYS B 1 266 ? -16.75 9.922 -0.146 1 87.75 266 LYS B CA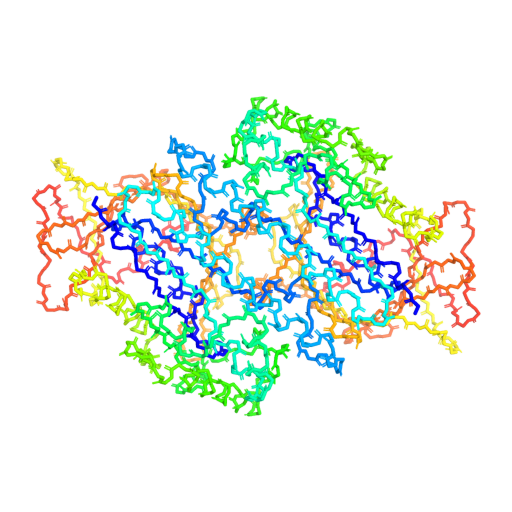 1
ATOM 5024 C C . LYS B 1 266 ? -18.016 9.18 -0.583 1 87.75 266 LYS B C 1
ATOM 5026 O O . LYS B 1 266 ? -18.359 9.18 -1.766 1 87.75 266 LYS B O 1
ATOM 5031 N N . LYS B 1 267 ? -18.641 8.492 0.276 1 85.44 267 LYS B N 1
ATOM 5032 C CA . LYS B 1 267 ? -19.828 7.723 -0.044 1 85.44 267 LYS B CA 1
ATOM 5033 C C . LYS B 1 267 ? -21.047 8.242 0.73 1 85.44 267 LYS B C 1
ATOM 5035 O O . LYS B 1 267 ? -20.938 8.539 1.922 1 85.44 267 LYS B O 1
ATOM 5040 N N . THR B 1 268 ? -22.109 8.461 -0.051 1 82.38 268 THR B N 1
ATOM 5041 C CA . THR B 1 268 ? -23.375 8.805 0.586 1 82.38 268 THR B CA 1
ATOM 5042 C C . THR B 1 268 ? -24.078 7.551 1.094 1 82.38 268 THR B C 1
ATOM 5044 O O . THR B 1 268 ? -24.297 6.602 0.336 1 82.38 268 THR B O 1
ATOM 5047 N N . VAL B 1 269 ? -24.266 7.488 2.391 1 76.69 269 VAL B N 1
ATOM 5048 C CA . VAL B 1 269 ? -24.922 6.324 2.977 1 76.69 269 VAL B CA 1
ATOM 5049 C C . VAL B 1 269 ? -26.359 6.672 3.344 1 76.69 269 VAL B C 1
ATOM 5051 O O . VAL B 1 269 ? -26.828 7.77 3.037 1 76.69 269 VAL B O 1
ATOM 5054 N N . GLU B 1 270 ? -27.047 5.707 3.941 1 73.81 270 GLU B N 1
ATOM 5055 C CA . GLU B 1 270 ? -28.453 5.906 4.293 1 73.81 270 GLU B CA 1
ATOM 5056 C C . GLU B 1 270 ? -28.641 7.168 5.137 1 73.81 270 GLU B C 1
ATOM 5058 O O . GLU B 1 270 ? -27.812 7.453 6.016 1 73.81 270 GLU B O 1
ATOM 5063 N N . GLY B 1 271 ? -29.656 7.895 4.926 1 72.25 271 GLY B N 1
ATOM 5064 C CA . GLY B 1 271 ? -29.953 9.117 5.664 1 72.25 271 GLY B CA 1
ATOM 5065 C C . GLY B 1 271 ? -29.188 10.32 5.148 1 72.25 271 GLY B C 1
ATOM 5066 O O . GLY B 1 271 ? -29.016 11.305 5.871 1 72.25 271 GLY B O 1
ATOM 5067 N N . ASN B 1 272 ? -28.516 10.148 4.004 1 72.38 272 ASN B N 1
ATOM 5068 C CA . ASN B 1 272 ? -27.812 11.227 3.318 1 72.38 272 ASN B CA 1
ATOM 5069 C C . ASN B 1 272 ? -26.547 11.633 4.07 1 72.38 272 ASN B C 1
ATOM 5071 O O . ASN B 1 272 ? -26.141 12.789 4.027 1 72.38 272 ASN B O 1
ATOM 5075 N N . LYS B 1 273 ? -26.203 10.734 4.898 1 78.88 273 LYS B N 1
ATOM 5076 C CA . LYS B 1 273 ? -24.938 10.969 5.566 1 78.88 273 LYS B CA 1
ATOM 5077 C C . LYS B 1 273 ? -23.766 10.578 4.664 1 78.88 273 LYS B C 1
ATOM 5079 O O . LYS B 1 273 ? -23.891 9.703 3.811 1 78.88 273 LYS B O 1
ATOM 5084 N N . GLN B 1 274 ? -22.656 11.367 4.781 1 78.94 274 GLN B N 1
ATOM 5085 C CA . GLN B 1 274 ? -21.484 11.109 3.945 1 78.94 274 GLN B CA 1
ATOM 5086 C C . GLN B 1 274 ? -20.344 10.508 4.762 1 78.94 274 GLN B C 1
ATOM 5088 O O . GLN B 1 274 ? -20.094 10.938 5.891 1 78.94 274 GLN B O 1
ATOM 5093 N N . VAL B 1 275 ? -19.891 9.406 4.258 1 80.12 275 VAL B N 1
ATOM 5094 C CA . VAL B 1 275 ? -18.719 8.766 4.848 1 80.12 275 VAL B CA 1
ATOM 5095 C C . VAL B 1 275 ? -17.5 9.008 3.969 1 80.12 275 VAL B C 1
ATOM 5097 O O . VAL B 1 275 ? -17.531 8.773 2.758 1 80.12 275 VAL B O 1
ATOM 5100 N N . GLU B 1 276 ? -16.438 9.547 4.598 1 83.19 276 GLU B N 1
ATOM 5101 C CA . GLU B 1 276 ? -15.203 9.844 3.871 1 83.19 276 GLU B CA 1
ATOM 5102 C C . GLU B 1 276 ? -14.047 8.969 4.352 1 83.19 276 GLU B C 1
ATOM 5104 O O . GLU B 1 276 ? -13.852 8.797 5.559 1 83.19 276 GLU B O 1
ATOM 5109 N N . THR B 1 277 ? -13.398 8.289 3.439 1 84.19 277 THR B N 1
ATOM 5110 C CA . THR B 1 277 ? -12.211 7.496 3.732 1 84.19 277 THR B CA 1
ATOM 5111 C C . THR B 1 277 ? -11.008 8 2.932 1 84.19 277 THR B C 1
ATOM 5113 O O . THR B 1 277 ? -11.148 8.367 1.762 1 84.19 277 THR B O 1
ATOM 5116 N N . GLU B 1 278 ? -9.836 8.133 3.605 1 87.62 278 GLU B N 1
ATOM 5117 C CA . GLU B 1 278 ? -8.602 8.555 2.957 1 87.62 278 GLU B CA 1
ATOM 5118 C C . GLU B 1 278 ? -7.473 7.559 3.225 1 87.62 278 GLU B C 1
ATOM 5120 O O . GLU B 1 278 ? -7.371 7.012 4.324 1 87.62 278 GLU B O 1
ATOM 5125 N N . ARG B 1 279 ? -6.715 7.32 2.135 1 84.62 279 ARG B N 1
ATOM 5126 C CA . ARG B 1 279 ? -5.586 6.402 2.227 1 84.62 279 ARG B CA 1
ATOM 5127 C C . ARG B 1 279 ? -4.406 6.898 1.399 1 84.62 279 ARG B C 1
ATOM 5129 O O . ARG B 1 279 ? -4.59 7.414 0.295 1 84.62 279 ARG B O 1
ATOM 5136 N N . GLN B 1 280 ? -3.26 6.711 1.974 1 84.56 280 GLN B N 1
ATOM 5137 C CA . GLN B 1 280 ? -2.066 6.98 1.177 1 84.56 280 GLN B CA 1
ATOM 5138 C C . GLN B 1 280 ? -1.833 5.883 0.145 1 84.56 280 GLN B C 1
ATOM 5140 O O . GLN B 1 280 ? -2.09 4.707 0.414 1 84.56 280 GLN B O 1
ATOM 5145 N N . VAL B 1 281 ? -1.348 6.258 -1.034 1 86.25 281 VAL B N 1
ATOM 5146 C CA . VAL B 1 281 ? -1.025 5.289 -2.076 1 86.25 281 VAL B CA 1
ATOM 5147 C C . VAL B 1 281 ? 0.367 5.578 -2.635 1 86.25 281 VAL B C 1
ATOM 5149 O O . VAL B 1 281 ? 0.863 6.699 -2.537 1 86.25 281 VAL B O 1
ATOM 5152 N N . SER B 1 282 ? 0.997 4.562 -3.219 1 82.69 282 SER B N 1
ATOM 5153 C CA . SER B 1 282 ? 2.318 4.711 -3.818 1 82.69 282 SER B CA 1
ATOM 5154 C C . SER B 1 282 ? 2.256 5.539 -5.098 1 82.69 282 SER B C 1
ATOM 5156 O O . SER B 1 282 ? 1.178 5.742 -5.66 1 82.69 282 SER B O 1
ATOM 5158 N N . ASN B 1 283 ? 3.449 5.984 -5.52 1 82 283 ASN B N 1
ATOM 5159 C CA . ASN B 1 283 ? 3.52 6.723 -6.777 1 82 283 ASN B CA 1
ATOM 5160 C C . ASN B 1 283 ? 3.029 5.875 -7.949 1 82 283 ASN B C 1
ATOM 5162 O O . ASN B 1 283 ? 2.275 6.355 -8.797 1 82 283 ASN B O 1
ATOM 5166 N N . ALA B 1 284 ? 3.434 4.691 -7.949 1 78.56 284 ALA B N 1
ATOM 5167 C CA . ALA B 1 284 ? 3.092 3.799 -9.055 1 78.56 284 ALA B CA 1
ATOM 5168 C C . ALA B 1 284 ? 1.586 3.555 -9.117 1 78.56 284 ALA B C 1
ATOM 5170 O O . ALA B 1 284 ? 0.987 3.605 -10.195 1 78.56 284 ALA B O 1
ATOM 5171 N N . LEU B 1 285 ? 1.03 3.275 -7.98 1 83.69 285 LEU B N 1
ATOM 5172 C CA . LEU B 1 285 ? -0.413 3.068 -7.941 1 83.69 285 LEU B CA 1
ATOM 5173 C C . LEU B 1 285 ? -1.157 4.348 -8.312 1 83.69 285 LEU B C 1
ATOM 5175 O O . LEU B 1 285 ? -2.15 4.301 -9.047 1 83.69 285 LEU B O 1
ATOM 5179 N N . TYR B 1 286 ? -0.703 5.48 -7.758 1 89.94 286 TYR B N 1
ATOM 5180 C CA . TYR B 1 286 ? -1.276 6.773 -8.109 1 89.94 286 TYR B CA 1
ATOM 5181 C C . TYR B 1 286 ? -1.364 6.941 -9.617 1 89.94 286 TYR B C 1
ATOM 5183 O O . TYR B 1 286 ? -2.43 7.262 -10.156 1 89.94 286 TYR B O 1
ATOM 5191 N N . ASP B 1 287 ? -0.387 6.625 -10.32 1 85.94 287 ASP B N 1
ATOM 5192 C CA . ASP B 1 287 ? -0.312 6.797 -11.773 1 85.94 287 ASP B CA 1
ATOM 5193 C C . ASP B 1 287 ? -1.254 5.832 -12.484 1 85.94 287 ASP B C 1
ATOM 5195 O O . ASP B 1 287 ? -1.892 6.195 -13.477 1 85.94 287 ASP B O 1
ATOM 5199 N N . SER B 1 288 ? -1.313 4.668 -12.031 1 84.94 288 SER B N 1
ATOM 5200 C CA . SER B 1 288 ? -2.209 3.672 -12.617 1 84.94 288 SER B CA 1
ATOM 5201 C C . SER B 1 288 ? -3.668 4.098 -12.484 1 84.94 288 SER B C 1
ATOM 5203 O O . SER B 1 288 ? -4.453 3.936 -13.422 1 84.94 288 SER B O 1
ATOM 5205 N N . LEU B 1 289 ? -3.98 4.66 -11.328 1 90.75 289 LEU B N 1
ATOM 5206 C CA . LEU B 1 289 ? -5.363 5.02 -11.031 1 90.75 289 LEU B CA 1
ATOM 5207 C C . LEU B 1 289 ? -5.809 6.203 -11.883 1 90.75 289 LEU B C 1
ATOM 5209 O O . LEU B 1 289 ? -7.008 6.41 -12.086 1 90.75 289 LEU B O 1
ATOM 5213 N N . LEU B 1 290 ? -4.879 6.953 -12.391 1 91.75 290 LEU B N 1
ATOM 5214 C CA . LEU B 1 290 ? -5.207 8.133 -13.188 1 91.75 290 LEU B CA 1
ATOM 5215 C C . LEU B 1 290 ? -5.938 7.742 -14.469 1 91.75 290 LEU B C 1
ATOM 5217 O O . LEU B 1 290 ? -6.625 8.57 -15.07 1 91.75 290 LEU B O 1
ATOM 5221 N N . SER B 1 291 ? -5.809 6.516 -14.914 1 89.06 291 SER B N 1
ATOM 5222 C CA . SER B 1 291 ? -6.5 6.031 -16.109 1 89.06 291 SER B CA 1
ATOM 5223 C C . SER B 1 291 ? -8.008 5.988 -15.883 1 89.06 291 SER B C 1
ATOM 5225 O O . SER B 1 291 ? -8.773 5.844 -16.844 1 89.06 291 SER B O 1
ATOM 5227 N N . GLN B 1 292 ? -8.414 6.188 -14.695 1 91.81 292 GLN B N 1
ATOM 5228 C CA . GLN B 1 292 ? -9.836 6.172 -14.352 1 91.81 292 GLN B CA 1
ATOM 5229 C C . GLN B 1 292 ? -10.359 7.586 -14.109 1 91.81 292 GLN B C 1
ATOM 5231 O O . GLN B 1 292 ? -11.422 7.766 -13.516 1 91.81 292 GLN B O 1
ATOM 5236 N N . ALA B 1 293 ? -9.609 8.531 -14.555 1 94 293 ALA B N 1
ATOM 5237 C CA . ALA B 1 293 ? -10 9.922 -14.359 1 94 293 ALA B CA 1
ATOM 5238 C C . ALA B 1 293 ? -11.375 10.195 -14.961 1 94 293 ALA B C 1
ATOM 5240 O O . ALA B 1 293 ? -11.695 9.703 -16.047 1 94 293 ALA B O 1
ATOM 5241 N N . ASP B 1 294 ? -12.227 10.922 -14.281 1 93.25 294 ASP B N 1
ATOM 5242 C CA . ASP B 1 294 ? -13.531 11.359 -14.766 1 93.25 294 ASP B CA 1
ATOM 5243 C C . ASP B 1 294 ? -13.391 12.266 -15.984 1 93.25 294 ASP B C 1
ATOM 5245 O O . ASP B 1 294 ? -12.852 13.367 -15.891 1 93.25 294 ASP B O 1
ATOM 5249 N N . PRO B 1 295 ? -13.883 11.828 -17.109 1 91.75 295 PRO B N 1
ATOM 5250 C CA . PRO B 1 295 ? -13.711 12.633 -18.312 1 91.75 295 PRO B CA 1
ATOM 5251 C C . PRO B 1 295 ? -14.492 13.945 -18.281 1 91.75 295 PRO B C 1
ATOM 5253 O O . PRO B 1 295 ? -14.227 14.852 -19.062 1 91.75 295 PRO B O 1
ATOM 5256 N N . TYR B 1 296 ? -15.383 14.117 -17.422 1 92.69 296 TYR B N 1
ATOM 5257 C CA . TYR B 1 296 ? -16.234 15.305 -17.359 1 92.69 296 TYR B CA 1
ATOM 5258 C C . TYR B 1 296 ? -15.68 16.328 -16.375 1 92.69 296 TYR B C 1
ATOM 5260 O O . TYR B 1 296 ? -16.297 17.375 -16.156 1 92.69 296 TYR B O 1
ATOM 5268 N N . ARG B 1 297 ? -14.562 16.031 -15.836 1 94.56 297 ARG B N 1
ATOM 5269 C CA . ARG B 1 297 ? -13.977 16.953 -14.875 1 94.56 297 ARG B CA 1
ATOM 5270 C C . ARG B 1 297 ? -12.492 17.172 -15.164 1 94.56 297 ARG B C 1
ATOM 5272 O O . ARG B 1 297 ? -11.789 16.25 -15.555 1 94.56 297 ARG B O 1
ATOM 5279 N N . HIS B 1 298 ? -12.047 18.422 -14.938 1 94.81 298 HIS B N 1
ATOM 5280 C CA . HIS B 1 298 ? -10.633 18.75 -15.094 1 94.81 298 HIS B CA 1
ATOM 5281 C C . HIS B 1 298 ? -9.859 18.438 -13.82 1 94.81 298 HIS B C 1
ATOM 5283 O O . HIS B 1 298 ? -10.422 18.438 -12.719 1 94.81 298 HIS B O 1
ATOM 5289 N N . THR B 1 299 ? -8.602 18.141 -14.055 1 95.88 299 THR B N 1
ATOM 5290 C CA . THR B 1 299 ? -7.691 18.094 -12.922 1 95.88 299 THR B CA 1
ATOM 5291 C C . THR B 1 299 ? -7.473 19.484 -12.336 1 95.88 299 THR B C 1
ATOM 5293 O O . THR B 1 299 ? -7.219 20.438 -13.07 1 95.88 299 THR B O 1
ATOM 5296 N N . ILE B 1 300 ? -7.582 19.594 -11.016 1 96.62 300 ILE B N 1
ATOM 5297 C CA . ILE B 1 300 ? -7.363 20.875 -10.336 1 96.62 300 ILE B CA 1
ATOM 5298 C C . ILE B 1 300 ? -5.902 20.984 -9.906 1 96.62 300 ILE B C 1
ATOM 5300 O O . ILE B 1 300 ? -5.352 20.047 -9.32 1 96.62 300 ILE B O 1
ATOM 5304 N N . THR B 1 301 ? -5.25 22.016 -10.25 1 96.88 301 THR B N 1
ATOM 5305 C CA . THR B 1 301 ? -3.902 22.328 -9.789 1 96.88 301 THR B CA 1
ATOM 5306 C C . THR B 1 301 ? -3.889 23.656 -9.016 1 96.88 301 THR B C 1
ATOM 5308 O O . THR B 1 301 ? -4.473 24.641 -9.461 1 96.88 301 THR B O 1
ATOM 5311 N N . LYS B 1 302 ? -3.256 23.656 -7.828 1 96.56 302 LYS B N 1
ATOM 5312 C CA . LYS B 1 302 ? -3.191 24.875 -7.031 1 96.56 302 LYS B CA 1
ATOM 5313 C C . LYS B 1 302 ? -1.931 24.906 -6.172 1 96.56 302 LYS B C 1
ATOM 5315 O O . LYS B 1 302 ? -1.327 23.859 -5.91 1 96.56 302 LYS B O 1
ATOM 5320 N N . LYS B 1 303 ? -1.528 26.094 -5.859 1 95.81 303 LYS B N 1
ATOM 5321 C CA . LYS B 1 303 ? -0.475 26.328 -4.875 1 95.81 303 LYS B CA 1
ATOM 5322 C C . LYS B 1 303 ? -1.065 26.734 -3.525 1 95.81 303 LYS B C 1
ATOM 5324 O O . LYS B 1 303 ? -1.904 27.625 -3.447 1 95.81 303 LYS B O 1
ATOM 5329 N N . ARG B 1 304 ? -0.693 25.984 -2.506 1 93.62 304 ARG B N 1
ATOM 5330 C CA . ARG B 1 304 ? -1.173 26.297 -1.164 1 93.62 304 ARG B CA 1
ATOM 5331 C C . ARG B 1 304 ? -0.063 26.906 -0.318 1 93.62 304 ARG B C 1
ATOM 5333 O O . ARG B 1 304 ? 1.023 26.344 -0.199 1 93.62 304 ARG B O 1
ATOM 5340 N N . ARG B 1 305 ? -0.327 28.047 0.202 1 90.88 305 ARG B N 1
ATOM 5341 C CA . ARG B 1 305 ? 0.535 28.703 1.178 1 90.88 305 ARG B CA 1
ATOM 5342 C C . ARG B 1 305 ? -0.119 28.734 2.555 1 90.88 305 ARG B C 1
ATOM 5344 O O . ARG B 1 305 ? -1.182 29.328 2.73 1 90.88 305 ARG B O 1
ATOM 5351 N N . SER B 1 306 ? 0.488 28.047 3.488 1 87.56 306 SER B N 1
ATOM 5352 C CA . SER B 1 306 ? -0.028 28 4.852 1 87.56 306 SER B CA 1
ATOM 5353 C C . SER B 1 306 ? 0.763 28.938 5.77 1 87.56 306 SER B C 1
ATOM 5355 O O . SER B 1 306 ? 1.984 29.047 5.645 1 87.56 306 SER B O 1
ATOM 5357 N N . PHE B 1 307 ? 0.081 29.656 6.625 1 83.06 307 PHE B N 1
ATOM 5358 C CA . PHE B 1 307 ? 0.761 30.578 7.527 1 83.06 307 PHE B CA 1
ATOM 5359 C C . PHE B 1 307 ? -0.088 30.859 8.766 1 83.06 307 PHE B C 1
ATOM 5361 O O . PHE B 1 307 ? -1.288 30.578 8.773 1 83.06 307 PHE B O 1
ATOM 5368 N N . ILE B 1 308 ? 0.584 31.25 9.75 1 75.56 308 ILE B N 1
ATOM 5369 C CA . ILE B 1 308 ? -0.081 31.656 10.984 1 75.56 308 ILE B CA 1
ATOM 5370 C C . ILE B 1 308 ? -0.032 33.188 11.117 1 75.56 308 ILE B C 1
ATOM 5372 O O . ILE B 1 308 ? 1.013 33.812 10.891 1 75.56 308 ILE B O 1
ATOM 5376 N N . TRP B 1 309 ? -1.153 33.875 11.281 1 77 309 TRP B N 1
ATOM 5377 C CA . TRP B 1 309 ? -1.259 35.312 11.508 1 77 309 TRP B CA 1
ATOM 5378 C C . TRP B 1 309 ? -2.061 35.594 12.773 1 77 309 TRP B C 1
ATOM 5380 O O . TRP B 1 309 ? -3.229 35.219 12.875 1 77 309 TRP B O 1
ATOM 5390 N N . LYS B 1 310 ? -1.437 36.219 13.719 1 72.69 310 LYS B N 1
ATOM 5391 C CA . LYS B 1 310 ? -2.045 36.562 15 1 72.69 310 LYS B CA 1
ATOM 5392 C C . LYS B 1 310 ? -2.719 35.375 15.633 1 72.69 310 LYS B C 1
ATOM 5394 O O . LYS B 1 310 ? -3.885 35.438 16.031 1 72.69 310 LYS B O 1
ATOM 5399 N N . GLY B 1 311 ? -2.07 34.156 15.57 1 66.38 311 GLY B N 1
ATOM 5400 C CA . GLY B 1 311 ? -2.508 32.938 16.25 1 66.38 311 GLY B CA 1
ATOM 5401 C C . GLY B 1 311 ? -3.512 32.125 15.461 1 66.38 311 GLY B C 1
ATOM 5402 O O . GLY B 1 311 ? -3.936 31.062 15.891 1 66.38 311 GLY B O 1
ATOM 5403 N N . GLN B 1 312 ? -3.924 32.688 14.352 1 72.62 312 GLN B N 1
ATOM 5404 C CA . GLN B 1 312 ? -4.875 31.969 13.508 1 72.62 312 GLN B CA 1
ATOM 5405 C C . GLN B 1 312 ? -4.176 31.312 12.312 1 72.62 312 GLN B C 1
ATOM 5407 O O . GLN B 1 312 ? -3.268 31.906 11.727 1 72.62 312 GLN B O 1
ATOM 5412 N N . TYR B 1 313 ? -4.59 30.062 12.039 1 76.75 313 TYR B N 1
ATOM 5413 C CA . TYR B 1 313 ? -4.008 29.312 10.93 1 76.75 313 TYR B CA 1
ATOM 5414 C C . TYR B 1 313 ? -4.801 29.531 9.648 1 76.75 313 TYR B C 1
ATOM 5416 O O . TYR B 1 313 ? -6.031 29.453 9.648 1 76.75 313 TYR B O 1
ATOM 5424 N N . PHE B 1 314 ? -4.074 29.906 8.547 1 83.81 314 PHE B N 1
ATOM 5425 C CA . PHE B 1 314 ? -4.691 30.188 7.254 1 83.81 314 PHE B CA 1
ATOM 5426 C C . PHE B 1 314 ? -4.078 29.312 6.168 1 83.81 314 PHE B C 1
ATOM 5428 O O . PHE B 1 314 ? -2.889 28.984 6.219 1 83.81 314 PHE B O 1
ATOM 5435 N N . GLU B 1 315 ? -4.859 28.875 5.293 1 89 315 GLU B N 1
ATOM 5436 C CA . GLU B 1 315 ? -4.43 28.266 4.043 1 89 315 GLU B CA 1
ATOM 5437 C C . GLU B 1 315 ? -4.879 29.078 2.836 1 89 315 GLU B C 1
ATOM 5439 O O . GLU B 1 315 ? -6.07 29.328 2.654 1 89 315 GLU B O 1
ATOM 5444 N N . LEU B 1 316 ? -3.918 29.562 2.104 1 92.88 316 LEU B N 1
ATOM 5445 C CA . LEU B 1 316 ? -4.184 30.328 0.893 1 92.88 316 LEU B CA 1
ATOM 5446 C C . LEU B 1 316 ? -3.961 29.484 -0.353 1 92.88 316 LEU B C 1
ATOM 5448 O O . LEU B 1 316 ? -2.826 29.109 -0.656 1 92.88 316 LEU B O 1
ATOM 5452 N N . ASP B 1 317 ? -5.012 29.203 -1.01 1 95.56 317 ASP B N 1
ATOM 5453 C CA . ASP B 1 317 ? -4.941 28.422 -2.234 1 95.56 317 ASP B CA 1
ATOM 5454 C C . ASP B 1 317 ? -5 29.312 -3.471 1 95.56 317 ASP B C 1
ATOM 5456 O O . ASP B 1 317 ? -5.984 30.031 -3.68 1 95.56 317 ASP B O 1
ATOM 5460 N N . THR B 1 318 ? -3.936 29.312 -4.273 1 96.94 318 THR B N 1
ATOM 5461 C CA . THR B 1 318 ? -3.92 29.969 -5.578 1 96.94 318 THR B CA 1
ATOM 5462 C C . THR B 1 318 ? -4.113 28.938 -6.695 1 96.94 318 THR B C 1
ATOM 5464 O O . THR B 1 318 ? -3.217 28.141 -6.977 1 96.94 318 THR B O 1
ATOM 5467 N N . TYR B 1 319 ? -5.277 29 -7.27 1 97.31 319 TYR B N 1
ATOM 5468 C CA . TYR B 1 319 ? -5.602 28.016 -8.297 1 97.31 319 TYR B CA 1
ATOM 5469 C C . TYR B 1 319 ? -4.883 28.344 -9.602 1 97.31 319 TYR B C 1
ATOM 5471 O O . TYR B 1 319 ? -4.605 29.516 -9.891 1 97.31 319 TYR B O 1
ATOM 5479 N N . LEU B 1 320 ? -4.562 27.312 -10.422 1 96.5 320 LEU B N 1
ATOM 5480 C CA . LEU B 1 320 ? -3.803 27.469 -11.656 1 96.5 320 LEU B CA 1
ATOM 5481 C C . LEU B 1 320 ? -4.598 26.953 -12.859 1 96.5 320 LEU B C 1
ATOM 5483 O O . LEU B 1 320 ? -5.703 26.438 -12.695 1 96.5 320 LEU B O 1
ATOM 5487 N N . ASN B 1 321 ? -4.078 27.172 -14.086 1 93.94 321 ASN B N 1
ATOM 5488 C CA . ASN B 1 321 ? -4.629 26.688 -15.352 1 93.94 321 ASN B CA 1
ATOM 5489 C C . ASN B 1 321 ? -6.051 27.203 -15.57 1 93.94 321 ASN B C 1
ATOM 5491 O O . ASN B 1 321 ? -6.297 28.406 -15.516 1 93.94 321 ASN B O 1
ATOM 5495 N N . GLN B 1 322 ? -7.051 26.297 -15.664 1 90.75 322 GLN B N 1
ATOM 5496 C CA . GLN B 1 322 ? -8.414 26.672 -16.016 1 90.75 322 GLN B CA 1
ATOM 5497 C C . GLN B 1 322 ? -9.031 27.578 -14.953 1 90.75 322 GLN B C 1
ATOM 5499 O O . GLN B 1 322 ? -9.992 28.297 -15.227 1 90.75 322 GLN B O 1
ATOM 5504 N N . LEU B 1 323 ? -8.469 27.531 -13.758 1 93.31 323 LEU B N 1
ATOM 5505 C CA . LEU B 1 323 ? -9.031 28.312 -12.656 1 93.31 323 LEU B CA 1
ATOM 5506 C C . LEU B 1 323 ? -8.109 29.453 -12.266 1 93.31 323 LEU B C 1
ATOM 5508 O O . LEU B 1 323 ? -8.195 29.969 -11.156 1 93.31 323 LEU B O 1
ATOM 5512 N N . GLN B 1 324 ? -7.25 29.766 -13.234 1 93.5 324 GLN B N 1
ATOM 5513 C CA . GLN B 1 324 ? -6.309 30.859 -12.977 1 93.5 324 GLN B CA 1
ATOM 5514 C C . GLN B 1 324 ? -7.035 32.125 -12.547 1 93.5 324 GLN B C 1
ATOM 5516 O O . GLN B 1 324 ? -8.055 32.5 -13.133 1 93.5 324 GLN B O 1
ATOM 5521 N N . GLY B 1 325 ? -6.453 32.781 -11.5 1 92.62 325 GLY B N 1
ATOM 5522 C CA . GLY B 1 325 ? -7.059 34 -10.992 1 92.62 325 GLY B CA 1
ATOM 5523 C C . GLY B 1 325 ? -7.859 33.812 -9.719 1 92.62 325 GLY B C 1
ATOM 5524 O O . GLY B 1 325 ? -8.094 34.75 -8.961 1 92.62 325 GLY B O 1
ATOM 5525 N N . LEU B 1 326 ? -8.352 32.594 -9.523 1 96.12 326 LEU B N 1
ATOM 5526 C CA . LEU B 1 326 ? -9.102 32.281 -8.312 1 96.12 326 LEU B CA 1
ATOM 5527 C C . LEU B 1 326 ? -8.164 32.062 -7.129 1 96.12 326 LEU B C 1
ATOM 5529 O O . LEU B 1 326 ? -7.23 31.266 -7.211 1 96.12 326 LEU B O 1
ATOM 5533 N N . VAL B 1 327 ? -8.367 32.812 -6.094 1 97.44 327 VAL B N 1
ATOM 5534 C CA . VAL B 1 327 ? -7.605 32.688 -4.855 1 97.44 327 VAL B CA 1
ATOM 5535 C C . VAL B 1 327 ? -8.555 32.531 -3.676 1 97.44 327 VAL B C 1
ATOM 5537 O O . VAL B 1 327 ? -9.414 33.375 -3.447 1 97.44 327 VAL B O 1
ATOM 5540 N N . ILE B 1 328 ? -8.375 31.422 -2.959 1 96.25 328 ILE B N 1
ATOM 5541 C CA . ILE B 1 328 ? -9.281 31.141 -1.85 1 96.25 328 ILE B CA 1
ATOM 5542 C C . ILE B 1 328 ? -8.484 31.062 -0.545 1 96.25 328 ILE B C 1
ATOM 5544 O O . ILE B 1 328 ? -7.441 30.422 -0.483 1 96.25 328 ILE B O 1
ATOM 5548 N N . LEU B 1 329 ? -8.938 31.734 0.454 1 93.94 329 LEU B N 1
ATOM 5549 C CA . LEU B 1 329 ? -8.391 31.688 1.804 1 93.94 329 LEU B CA 1
ATOM 5550 C C . LEU B 1 329 ? -9.281 30.859 2.725 1 93.94 329 LEU B C 1
ATOM 5552 O O . LEU B 1 329 ? -10.492 31.062 2.779 1 93.94 329 LEU B O 1
ATOM 5556 N N . GLU B 1 330 ? -8.672 29.875 3.316 1 89.5 330 GLU B N 1
ATOM 5557 C CA . GLU B 1 330 ? -9.383 29.062 4.297 1 89.5 330 GLU B CA 1
ATOM 5558 C C . GLU B 1 330 ? -8.82 29.266 5.699 1 89.5 330 GLU B C 1
ATOM 5560 O O . GLU B 1 330 ? -7.602 29.344 5.883 1 89.5 330 GLU B O 1
ATOM 5565 N N . THR B 1 331 ? -9.734 29.5 6.59 1 82.12 331 THR B N 1
ATOM 5566 C CA . THR B 1 331 ? -9.336 29.656 7.98 1 82.12 331 THR B CA 1
ATOM 5567 C C . THR B 1 331 ? -9.555 28.359 8.75 1 82.12 331 THR B C 1
ATOM 5569 O O . THR B 1 331 ? -10.469 27.594 8.445 1 82.12 331 THR B O 1
ATOM 5572 N N . LYS B 1 332 ? -8.617 28.109 9.625 1 70.62 332 LYS B N 1
ATOM 5573 C CA . LYS B 1 332 ? -8.758 26.953 10.492 1 70.62 332 LYS B CA 1
ATOM 5574 C C . LYS B 1 332 ? -8.688 27.359 11.961 1 70.62 332 LYS B C 1
ATOM 5576 O O . LYS B 1 332 ? -7.941 28.266 12.328 1 70.62 332 LYS B O 1
ATOM 5581 N N . GLY B 1 333 ? -9.562 26.812 12.812 1 60.91 333 GLY B N 1
ATOM 5582 C CA . GLY B 1 333 ? -9.422 26.984 14.25 1 60.91 333 GLY B CA 1
ATOM 5583 C C . GLY B 1 333 ? -10.227 28.156 14.781 1 60.91 333 GLY B C 1
ATOM 5584 O O . GLY B 1 333 ? -9.82 28.797 15.758 1 60.91 333 GLY B O 1
ATOM 5585 N N . ILE B 1 334 ? -11.211 28.609 14.062 1 61 334 ILE B N 1
ATOM 5586 C CA . ILE B 1 334 ? -12.023 29.719 14.523 1 61 334 ILE B CA 1
ATOM 5587 C C . ILE B 1 334 ? -13.375 29.219 15.016 1 61 334 ILE B C 1
ATOM 5589 O O . ILE B 1 334 ? -13.953 28.297 14.43 1 61 334 ILE B O 1
ATOM 5593 N N . THR B 1 335 ? -13.594 29.609 16.188 1 60.94 335 THR B N 1
ATOM 5594 C CA . THR B 1 335 ? -14.914 29.25 16.688 1 60.94 335 THR B CA 1
ATOM 5595 C C . THR B 1 335 ? -16 29.984 15.914 1 60.94 335 THR B C 1
ATOM 5597 O O . THR B 1 335 ? -15.727 30.953 15.211 1 60.94 335 THR B O 1
ATOM 5600 N N . SER B 1 336 ? -17.156 29.453 15.891 1 63.84 336 SER B N 1
ATOM 5601 C CA . SER B 1 336 ? -18.281 30 15.141 1 63.84 336 SER B CA 1
ATOM 5602 C C . SER B 1 336 ? -18.516 31.469 15.516 1 63.84 336 SER B C 1
ATOM 5604 O O . SER B 1 336 ? -19 32.25 14.688 1 63.84 336 SER B O 1
ATOM 5606 N N . THR B 1 337 ? -18.109 31.844 16.656 1 64.75 337 THR B N 1
ATOM 5607 C CA . THR B 1 337 ? -18.438 33.188 17.125 1 64.75 337 THR B CA 1
ATOM 5608 C C . THR B 1 337 ? -17.25 34.125 16.984 1 64.75 337 THR B C 1
ATOM 5610 O O . THR B 1 337 ? -17.359 35.344 17.203 1 64.75 337 THR B O 1
ATOM 5613 N N . GLU B 1 338 ? -16.266 33.625 16.547 1 67.56 338 GLU B N 1
ATOM 5614 C CA . GLU B 1 338 ? -15.055 34.438 16.484 1 67.56 338 GLU B CA 1
ATOM 5615 C C . GLU B 1 338 ? -14.891 35.062 15.102 1 67.56 338 GLU B C 1
ATOM 5617 O O . GLU B 1 338 ? -15.188 34.438 14.086 1 67.56 338 GLU B O 1
ATOM 5622 N N . ASP B 1 339 ? -14.562 36.312 15.141 1 74 339 ASP B N 1
ATOM 5623 C CA . ASP B 1 339 ? -14.266 37 13.891 1 74 339 ASP B CA 1
ATOM 5624 C C . ASP B 1 339 ? -12.922 36.562 13.312 1 74 339 ASP B C 1
ATOM 5626 O O . ASP B 1 339 ? -12.023 36.188 14.062 1 74 339 ASP B O 1
ATOM 5630 N N . VAL B 1 340 ? -12.906 36.5 12.055 1 80 340 VAL B N 1
ATOM 5631 C CA . VAL B 1 340 ? -11.656 36.188 11.375 1 80 340 VAL B CA 1
ATOM 5632 C C . VAL B 1 340 ? -10.727 37.375 11.383 1 80 340 VAL B C 1
ATOM 5634 O O . VAL B 1 340 ? -11.125 38.5 11 1 80 340 VAL B O 1
ATOM 5637 N N . ASN B 1 341 ? -9.602 37.312 11.977 1 79.44 341 ASN B N 1
ATOM 5638 C CA . ASN B 1 341 ? -8.57 38.312 11.891 1 79.44 341 ASN B CA 1
ATOM 5639 C C . ASN B 1 341 ? -7.781 38.219 10.586 1 79.44 341 ASN B C 1
ATOM 5641 O O . ASN B 1 341 ? -6.73 37.594 10.539 1 79.44 341 ASN B O 1
ATOM 5645 N N . PHE B 1 342 ? -8.258 38.938 9.617 1 88.62 342 PHE B N 1
ATOM 5646 C CA . PHE B 1 342 ? -7.602 38.875 8.312 1 88.62 342 PHE B CA 1
ATOM 5647 C C . PHE B 1 342 ? -6.273 39.625 8.336 1 88.62 342 PHE B C 1
ATOM 5649 O O . PHE B 1 342 ? -6.191 40.75 8.859 1 88.62 342 PHE B O 1
ATOM 5656 N N . PRO B 1 343 ? -5.289 39 7.777 1 88.38 343 PRO B N 1
ATOM 5657 C CA . PRO B 1 343 ? -4.027 39.75 7.633 1 88.38 343 PRO B CA 1
ATOM 5658 C C . PRO B 1 343 ? -4.16 40.969 6.738 1 88.38 343 PRO B C 1
ATOM 5660 O O . PRO B 1 343 ? -4.965 40.969 5.805 1 88.38 343 PRO B O 1
ATOM 5663 N N . PRO B 1 344 ? -3.342 41.969 6.988 1 90 344 PRO B N 1
ATOM 5664 C CA . PRO B 1 344 ? -3.439 43.219 6.223 1 90 344 PRO B CA 1
ATOM 5665 C C . PRO B 1 344 ? -3.111 43.031 4.746 1 90 344 PRO B C 1
ATOM 5667 O O . PRO B 1 344 ? -3.533 43.844 3.908 1 90 344 PRO B O 1
ATOM 5670 N N . PHE B 1 345 ? -2.428 42.062 4.438 1 93.06 345 PHE B N 1
ATOM 5671 C CA . PHE B 1 345 ? -2.02 41.844 3.053 1 93.06 345 PHE B CA 1
ATOM 5672 C C . PHE B 1 345 ? -3.062 41.031 2.299 1 93.06 345 PHE B C 1
ATOM 5674 O O . PHE B 1 345 ? -2.832 40.625 1.16 1 93.06 345 PHE B O 1
ATOM 5681 N N . ILE B 1 346 ? -4.129 40.719 2.887 1 93.94 346 ILE B N 1
ATOM 5682 C CA . ILE B 1 346 ? -5.223 40 2.27 1 93.94 346 ILE B CA 1
ATOM 5683 C C . ILE B 1 346 ? -6.457 40.875 2.16 1 93.94 346 ILE B C 1
ATOM 5685 O O . ILE B 1 346 ? -6.914 41.438 3.156 1 93.94 346 ILE B O 1
ATOM 5689 N N . LYS B 1 347 ? -6.996 41.031 1.008 1 95.81 347 LYS B N 1
ATOM 5690 C CA . LYS B 1 347 ? -8.273 41.719 0.764 1 95.81 347 LYS B CA 1
ATOM 5691 C C . LYS B 1 347 ? -9.375 40.688 0.484 1 95.81 347 LYS B C 1
ATOM 5693 O O . LYS B 1 347 ? -9.305 39.938 -0.49 1 95.81 347 LYS B O 1
ATOM 5698 N N . VAL B 1 348 ? -10.352 40.688 1.347 1 95.88 348 VAL B N 1
ATOM 5699 C CA . VAL B 1 348 ? -11.453 39.75 1.186 1 95.88 348 VAL B CA 1
ATOM 5700 C C . VAL B 1 348 ? -12.406 40.25 0.101 1 95.88 348 VAL B C 1
ATOM 5702 O O . VAL B 1 348 ? -12.859 41.406 0.148 1 95.88 348 VAL B O 1
ATOM 5705 N N . VAL B 1 349 ? -12.688 39.469 -0.843 1 96.62 349 VAL B N 1
ATOM 5706 C CA . VAL B 1 349 ? -13.586 39.812 -1.938 1 96.62 349 VAL B CA 1
ATOM 5707 C C . VAL B 1 349 ? -14.992 39.281 -1.638 1 96.62 349 VAL B C 1
ATOM 5709 O O . VAL B 1 349 ? -15.977 40 -1.812 1 96.62 349 VAL B O 1
ATOM 5712 N N . SER B 1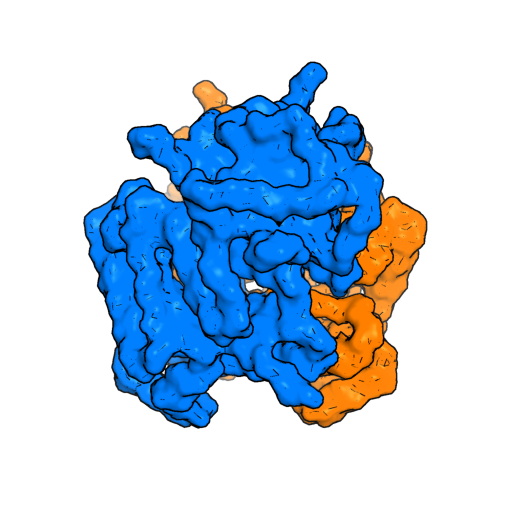 350 ? -15.078 38.031 -1.183 1 96.25 350 SER B N 1
ATOM 5713 C CA . SER B 1 350 ? -16.375 37.438 -0.894 1 96.25 350 SER B CA 1
ATOM 5714 C C . SER B 1 350 ? -16.25 36.281 0.085 1 96.25 350 SER B C 1
ATOM 5716 O O . SER B 1 350 ? -15.273 35.531 0.041 1 96.25 350 SER B O 1
ATOM 5718 N N . ASP B 1 351 ? -17.188 36.188 0.958 1 94.44 351 ASP B N 1
ATOM 5719 C CA . ASP B 1 351 ? -17.344 35 1.818 1 94.44 351 ASP B CA 1
ATOM 5720 C C . ASP B 1 351 ? -18.047 33.875 1.083 1 94.44 351 ASP B C 1
ATOM 5722 O O . ASP B 1 351 ? -19.219 34 0.723 1 94.44 351 ASP B O 1
ATOM 5726 N N . ILE B 1 352 ? -17.359 32.844 0.905 1 94.62 352 ILE B N 1
ATOM 5727 C CA . ILE B 1 352 ? -17.938 31.734 0.144 1 94.62 352 ILE B CA 1
ATOM 5728 C C . ILE B 1 352 ? -18.125 30.516 1.052 1 94.62 352 ILE B C 1
ATOM 5730 O O . ILE B 1 352 ? -18.172 29.375 0.575 1 94.62 352 ILE B O 1
ATOM 5734 N N . THR B 1 353 ? -18.172 30.672 2.344 1 89.69 353 THR B N 1
ATOM 5735 C CA . THR B 1 353 ? -18.359 29.578 3.293 1 89.69 353 THR B CA 1
ATOM 5736 C C . THR B 1 353 ? -19.641 28.828 2.992 1 89.69 353 THR B C 1
ATOM 5738 O O . THR B 1 353 ? -20.719 29.422 2.934 1 89.69 353 THR B O 1
ATOM 5741 N N . GLY B 1 354 ? -19.484 27.516 2.75 1 88.25 354 GLY B N 1
ATOM 5742 C CA . GLY B 1 354 ? -20.641 26.672 2.52 1 88.25 354 GLY B CA 1
ATOM 5743 C C . GLY B 1 354 ? -21.172 26.75 1.102 1 88.25 354 GLY B C 1
ATOM 5744 O O . GLY B 1 354 ? -22.109 26.062 0.744 1 88.25 354 GLY B O 1
ATOM 5745 N N . ASP B 1 355 ? -20.625 27.656 0.304 1 92.75 355 ASP B N 1
ATOM 5746 C CA . ASP B 1 355 ? -21.062 27.781 -1.082 1 92.75 355 ASP B CA 1
ATOM 5747 C C . ASP B 1 355 ? -20.547 26.625 -1.928 1 92.75 355 ASP B C 1
ATOM 5749 O O . ASP B 1 355 ? -19.375 26.578 -2.305 1 92.75 355 ASP B O 1
ATOM 5753 N N . ARG B 1 356 ? -21.406 25.75 -2.373 1 91.25 356 ARG B N 1
ATOM 5754 C CA . ARG B 1 356 ? -21.078 24.5 -3.061 1 91.25 356 ARG B CA 1
ATOM 5755 C C . ARG B 1 356 ? -20.453 24.766 -4.422 1 91.25 356 ARG B C 1
ATOM 5757 O O . ARG B 1 356 ? -19.766 23.906 -4.984 1 91.25 356 ARG B O 1
ATOM 5764 N N . ASN B 1 357 ? -20.703 25.938 -4.938 1 92.06 357 ASN B N 1
ATOM 5765 C CA . ASN B 1 357 ? -20.156 26.281 -6.242 1 92.06 357 ASN B CA 1
ATOM 5766 C C . ASN B 1 357 ? -18.625 26.344 -6.207 1 92.06 357 ASN B C 1
ATOM 5768 O O . ASN B 1 357 ? -17.969 26.219 -7.242 1 92.06 357 ASN B O 1
ATOM 5772 N N . TYR B 1 358 ? -18.109 26.484 -5 1 93.5 358 TYR B N 1
ATOM 5773 C CA . TYR B 1 358 ? -16.656 26.656 -4.902 1 93.5 358 TYR B CA 1
ATOM 5774 C C . TYR B 1 358 ? -16 25.406 -4.332 1 93.5 358 TYR B C 1
ATOM 5776 O O . TYR B 1 358 ? -14.828 25.422 -3.967 1 93.5 358 TYR B O 1
ATOM 5784 N N . TYR B 1 359 ? -16.844 24.359 -4.188 1 92.25 359 TYR B N 1
ATOM 5785 C CA . TYR B 1 359 ? -16.234 23.078 -3.898 1 92.25 359 TYR B CA 1
ATOM 5786 C C . TYR B 1 359 ? -15.414 22.578 -5.082 1 92.25 359 TYR B C 1
ATOM 5788 O O . TYR B 1 359 ? -15.82 22.734 -6.234 1 92.25 359 TYR B O 1
ATOM 5796 N N . ASN B 1 360 ? -14.258 22 -4.754 1 92.69 360 ASN B N 1
ATOM 5797 C CA . ASN B 1 360 ? -13.359 21.562 -5.816 1 92.69 360 ASN B CA 1
ATOM 5798 C C . ASN B 1 360 ? -14.062 20.609 -6.777 1 92.69 360 ASN B C 1
ATOM 5800 O O . ASN B 1 360 ? -13.797 20.625 -7.98 1 92.69 360 ASN B O 1
ATOM 5804 N N . TYR B 1 361 ? -14.938 19.781 -6.285 1 91.88 361 TYR B N 1
ATOM 5805 C CA . TYR B 1 361 ? -15.688 18.844 -7.105 1 91.88 361 TYR B CA 1
ATOM 5806 C C . TYR B 1 361 ? -16.484 19.578 -8.188 1 91.88 361 TYR B C 1
ATOM 5808 O O . TYR B 1 361 ? -16.578 19.094 -9.32 1 91.88 361 TYR B O 1
ATOM 5816 N N . ASN B 1 362 ? -17.031 20.703 -7.852 1 92.81 362 ASN B N 1
ATOM 5817 C CA . ASN B 1 362 ? -17.812 21.484 -8.797 1 92.81 362 ASN B CA 1
ATOM 5818 C C . ASN B 1 362 ? -16.922 22.375 -9.656 1 92.81 362 ASN B C 1
ATOM 5820 O O . ASN B 1 362 ? -17.219 22.594 -10.836 1 92.81 362 ASN B O 1
ATOM 5824 N N . LEU B 1 363 ? -15.875 22.891 -9.016 1 93.38 363 LEU B N 1
ATOM 5825 C CA . LEU B 1 363 ? -14.93 23.719 -9.766 1 93.38 363 LEU B CA 1
ATOM 5826 C C . LEU B 1 363 ? -14.281 22.922 -10.891 1 93.38 363 LEU B C 1
ATOM 5828 O O . LEU B 1 363 ? -13.883 23.484 -11.914 1 93.38 363 LEU B O 1
ATOM 5832 N N . ALA B 1 364 ? -14.211 21.594 -10.727 1 93.38 364 ALA B N 1
ATOM 5833 C CA . ALA B 1 364 ? -13.523 20.719 -11.672 1 93.38 364 ALA B CA 1
ATOM 5834 C C . ALA B 1 364 ? -14.406 20.406 -12.875 1 93.38 364 ALA B C 1
ATOM 5836 O O . ALA B 1 364 ? -13.938 19.844 -13.867 1 93.38 364 ALA B O 1
ATOM 5837 N N . LEU B 1 365 ? -15.68 20.75 -12.82 1 92.5 365 LEU B N 1
ATOM 5838 C CA . LEU B 1 365 ? -16.594 20.422 -13.906 1 92.5 365 LEU B CA 1
ATOM 5839 C C . LEU B 1 365 ? -16.141 21.062 -15.211 1 92.5 365 LEU B C 1
ATOM 5841 O O . LEU B 1 365 ? -15.758 22.234 -15.227 1 92.5 365 LEU B O 1
ATOM 5845 N N . ARG B 1 366 ? -16.094 20.172 -16.219 1 86.75 366 ARG B N 1
ATOM 5846 C CA . ARG B 1 366 ? -15.781 20.688 -17.547 1 86.75 366 ARG B CA 1
ATOM 5847 C C . ARG B 1 366 ? -16.969 21.453 -18.141 1 86.75 366 ARG B C 1
ATOM 5849 O O . ARG B 1 366 ? -18.094 20.984 -18.078 1 86.75 366 ARG B O 1
ATOM 5856 N N . LYS B 1 367 ? -16.859 22.75 -18.406 1 71 367 LYS B N 1
ATOM 5857 C CA . LYS B 1 367 ? -17.906 23.562 -19.016 1 71 367 LYS B CA 1
ATOM 5858 C C . LYS B 1 367 ? -18 23.312 -20.516 1 71 367 LYS B C 1
ATOM 5860 O O . LYS B 1 367 ? -16.984 23.016 -21.156 1 71 367 LYS B O 1
#

Radius of gyration: 26.3 Å; Cα contacts (8 Å, |Δi|>4): 1448; chains: 2; bounding box: 63×82×64 Å

Foldseek 3Di:
DQQPEAEEEEAFFPQLQSQVLVVVLCVVVVQVFAAEAEAEQLVVVVVVVPQACPDPPPVSNLVSLLVSLLVQVVVVVVVVVVCSPDPTRYYYYYHHFNLLSVLSDDPVSVQVSCVVSPHDLVRRLVPHLAYEYRYHCLPPNLQSDDCPVPVSVPADNDPRNSVVRNSSRVSNLVSNVPHPHYHYQYDDPDVVVSSLVVNQSVCVSVVHDRFFADKWKFWKDFADDDDDWWKKKKKKFWFDDPPQKTWMWMWIATPVGDIWIKIKMWGQGPPRDIDIHIHTDDPVVSVVRCVRTDPQFAIWIWMWIWDADPSWIKIWIQTDDPCHPTIMIMTGRDHPPDDDPDDPRMGTDGTCGPPCCPPNVNVGGDD/DQQPEAEEEEAFFPQLQSQVLVVVLCVVVVQVFAAEAEAEQLVVVVVVVPQACPDPPPVSNLVSLLVSLLVQVVVVVVVVVVCSPDPTRYYYYYHHFNLLSVLSDDPVSVQVSCVVSPHDLVRRLVPHLAYEYRYHCLPPNLLSDDCPVPVSVPADNDPRNSVVRNSSRVSNLVSNVPHPHYHYQYDDPDVVVSSLVVNQSVCVSVVHDRQFDDKWKFWKDFADDDDDWWKKKKKKFWFDDPPQKTWMWMWIATPVGDIWIKIKMWGQGPPRDIDIHIHTDDPVVSVVRCVRTDPQFAIWIWMWIWDADPSWIKIWIQTDDPCHPTIMIMTGRDDPPDDDDDDPRMGTDGTCGPPCCPPNVNVGGDD